Protein AF-A0A920N7F8-F1 (afdb_monomer_lite)

Sequence (394 aa):
MEHCVFGRRQCAVLPCVVVAVALLVSSDPCRAEDKVGVDWRKPFRPDQHTVVLYHFDEGRGDEAHDACGDRALTLRAHKKALWGSRPGFGATARFARRADDADLRVGPADNDKLHLRTCTREWTIEAWIRYTGPGGQEQGGRTYAVICSTDDEGFGLPVGRRGGFSFTLNLGRGGVGNLKDGLLPAARFIAASSSTKNFGTSNFLFPELWPNKIKGQHITDHRWHHVAWQFRYRDQLNTFFLDGKRVARVTLHDPAAPGIIVNNVKDVVTPFIVGGWIHSQDPPFFIKSGNFQGEIDELRISSIMRYPVAQRMAIVRQKLPDASLKIPYSIPLATDAAHGDVAWKLLAGRLPKGLDLDDESGVIRGKPLETVENRTLTVRATDSPDRPTHTRSR

Foldseek 3Di:
DDDDDDDDDPDDPFDKDKDKLFPDDDDDDPPLDPPPPAQVVAFDDDDPFFLFKWQQQPQDAFWTATNVPPRLFIWGFPADWDWDADPRRHIWTAFAQFQQSRHKTWHDFQDCSLLCVVQFFKKKKKWKFFFDFFALQAPQQKDFKWQKWLAQPPPDDDQLQAWGKTWTWIQDDHHNDTLQSFTFIKMWTDHSDPPDQAAIPVDIDDALDHSVPPPPQGGSDRDIKMKMWMAGQVQRWIWIDINLHTRHIDGPDDPPDRHGHRSDRGNHRRTMIGFAHRQPDVSRDRSRPNGTHGTIGMITMGSHDPRDARPAKDWSPSHDDDADAQDKDKDAIDIGRADAFKFKDWPDWDDAPQWDADRRRRITTGGHHDDDDRTMTIMMITRDNVDPSPPPDD

Structure (mmCIF, N/CA/C/O backbone):
data_AF-A0A920N7F8-F1
#
_entry.id   AF-A0A920N7F8-F1
#
loop_
_atom_site.group_PDB
_atom_site.id
_atom_site.type_symbol
_atom_site.label_atom_id
_atom_site.label_alt_id
_atom_site.label_comp_id
_atom_site.label_asym_id
_atom_site.label_entity_id
_atom_site.label_seq_id
_atom_site.pdbx_PDB_ins_code
_atom_site.Cartn_x
_atom_site.Cartn_y
_atom_site.Cartn_z
_atom_site.occupancy
_atom_site.B_iso_or_equiv
_atom_site.auth_seq_id
_atom_site.auth_comp_id
_atom_site.auth_asym_id
_atom_site.auth_atom_id
_atom_site.pdbx_PDB_model_num
ATOM 1 N N . MET A 1 1 ? -40.741 50.086 2.884 1.00 29.91 1 MET A N 1
ATOM 2 C CA . MET A 1 1 ? -40.551 49.029 1.870 1.00 29.91 1 MET A CA 1
ATOM 3 C C . MET A 1 1 ? -39.049 48.902 1.681 1.00 29.91 1 MET A C 1
ATOM 5 O O . MET A 1 1 ? -38.451 49.911 1.365 1.00 29.91 1 MET A O 1
ATOM 9 N N . GLU A 1 2 ? -38.337 47.823 1.977 1.00 27.16 2 GLU A N 1
ATOM 10 C CA . GLU A 1 2 ? -38.672 46.435 2.281 1.00 27.16 2 GLU A CA 1
ATOM 11 C C . GLU A 1 2 ? -37.446 45.766 2.945 1.00 27.16 2 GLU A C 1
ATOM 13 O O . GLU A 1 2 ? -36.304 46.094 2.645 1.00 27.16 2 GLU A O 1
ATOM 18 N N . HIS A 1 3 ? -37.751 44.840 3.854 1.00 26.44 3 HIS A N 1
ATOM 19 C CA . HIS A 1 3 ? -37.090 43.571 4.181 1.00 26.44 3 HIS A CA 1
ATOM 20 C C . HIS A 1 3 ? -35.582 43.454 4.496 1.00 26.44 3 HIS A C 1
ATOM 22 O O . HIS A 1 3 ? -34.701 43.344 3.652 1.00 26.44 3 HIS A O 1
ATOM 28 N N . CYS A 1 4 ? -35.371 43.245 5.798 1.00 25.91 4 CYS A N 1
ATOM 29 C CA . CYS A 1 4 ? -34.325 42.451 6.430 1.00 25.91 4 CYS A CA 1
ATOM 30 C C . CYS A 1 4 ? -34.380 40.976 5.969 1.00 25.91 4 CYS A C 1
ATOM 32 O O . CYS A 1 4 ? -35.444 40.362 6.055 1.00 25.91 4 CYS A O 1
ATOM 34 N N . VAL A 1 5 ? -33.244 40.386 5.573 1.00 25.94 5 VAL A N 1
ATOM 35 C CA . VAL A 1 5 ? -33.030 38.925 5.588 1.00 25.94 5 VAL A CA 1
ATOM 36 C C . VAL A 1 5 ? -31.604 38.629 6.057 1.00 25.94 5 VAL A C 1
ATOM 38 O O . VAL A 1 5 ? -30.634 38.775 5.318 1.00 25.94 5 VAL A O 1
ATOM 41 N N . PHE A 1 6 ? -31.489 38.180 7.307 1.00 26.98 6 PHE A N 1
ATOM 42 C CA . PHE A 1 6 ? -30.305 37.501 7.826 1.00 26.98 6 PHE A CA 1
ATOM 43 C C . PHE A 1 6 ? -30.175 36.130 7.146 1.00 26.98 6 PHE A C 1
ATOM 45 O O . PHE A 1 6 ? -31.014 35.245 7.328 1.00 26.98 6 PHE A O 1
ATOM 52 N N . GLY A 1 7 ? -29.107 35.946 6.370 1.00 25.38 7 GLY A N 1
ATOM 53 C CA . GLY A 1 7 ? -28.722 34.650 5.823 1.00 25.38 7 GLY A CA 1
ATOM 54 C C . GLY A 1 7 ? -28.283 33.700 6.937 1.00 25.38 7 GLY A C 1
ATOM 55 O O . GLY A 1 7 ? -27.297 33.942 7.632 1.00 25.38 7 GLY A O 1
ATOM 56 N N . ARG A 1 8 ? -29.042 32.615 7.108 1.00 25.42 8 ARG A N 1
ATOM 57 C CA . ARG A 1 8 ? -28.742 31.481 7.990 1.00 25.42 8 ARG A CA 1
ATOM 58 C C . ARG A 1 8 ? -27.331 30.945 7.723 1.00 25.42 8 ARG A C 1
ATOM 60 O O . ARG A 1 8 ? -27.036 30.524 6.608 1.00 25.42 8 ARG A O 1
ATOM 67 N N . ARG A 1 9 ? -26.508 30.842 8.773 1.00 26.02 9 ARG A N 1
ATOM 68 C CA . ARG A 1 9 ? -25.402 29.875 8.806 1.00 26.02 9 ARG A CA 1
ATOM 69 C C . ARG A 1 9 ? -26.009 28.485 8.611 1.00 26.02 9 ARG A C 1
ATOM 71 O O . ARG A 1 9 ? -26.797 28.038 9.442 1.00 26.02 9 ARG A O 1
ATOM 78 N N . GLN A 1 10 ? -25.675 27.817 7.513 1.00 25.73 10 GLN A N 1
ATOM 79 C CA . GLN A 1 10 ? -25.864 26.376 7.407 1.00 25.73 10 GLN A CA 1
ATOM 80 C C . GLN A 1 10 ? -24.914 25.735 8.423 1.00 25.73 10 GLN A C 1
ATOM 82 O O . GLN A 1 10 ? -23.707 25.688 8.205 1.00 25.73 10 GLN A O 1
ATOM 87 N N . CYS A 1 11 ? -25.446 25.301 9.567 1.00 25.81 11 CYS A N 1
ATOM 88 C CA . CYS A 1 11 ? -24.734 24.363 10.424 1.00 25.81 11 CYS A CA 1
ATOM 89 C C . CYS A 1 11 ? -24.475 23.107 9.594 1.00 25.81 11 CYS A C 1
ATOM 91 O O . CYS A 1 11 ? -25.424 22.456 9.150 1.00 25.81 11 CYS A O 1
ATOM 93 N N . ALA A 1 12 ? -23.202 22.788 9.373 1.00 29.00 12 ALA A N 1
ATOM 94 C CA . ALA A 1 12 ? -22.806 21.491 8.861 1.00 29.00 12 ALA A CA 1
ATOM 95 C C . ALA A 1 12 ? -23.441 20.416 9.754 1.00 29.00 12 ALA A C 1
ATOM 97 O O . ALA A 1 12 ? -23.292 20.429 10.977 1.00 29.00 12 ALA A O 1
ATOM 98 N N . VAL A 1 13 ? -24.219 19.522 9.149 1.00 32.53 13 VAL A N 1
ATOM 99 C CA . VAL A 1 13 ? -24.806 18.384 9.852 1.00 32.53 13 VAL A CA 1
ATOM 100 C C . VAL A 1 13 ? -23.655 17.435 10.176 1.00 32.53 13 VAL A C 1
ATOM 102 O O . VAL A 1 13 ? -23.170 16.724 9.300 1.00 32.53 13 VAL A O 1
ATOM 105 N N . LEU A 1 14 ? -23.187 17.468 11.425 1.00 37.88 14 LEU A N 1
ATOM 106 C CA . LEU A 1 14 ? -22.201 16.520 11.943 1.00 37.88 14 LEU A CA 1
ATOM 107 C C . LEU A 1 14 ? -22.740 15.090 11.756 1.00 37.88 14 LEU A C 1
ATOM 109 O O . LEU A 1 14 ? -23.889 14.826 12.133 1.00 37.88 14 LEU A O 1
ATOM 113 N N . PRO A 1 15 ? -21.960 14.153 11.187 1.00 41.50 15 PRO A N 1
ATOM 114 C CA . PRO A 1 15 ? -22.396 12.772 11.063 1.00 41.50 15 PRO A CA 1
ATOM 115 C C . PRO A 1 15 ? -22.551 12.161 12.464 1.00 41.50 15 PRO A C 1
ATOM 117 O O . PRO A 1 15 ? -21.586 11.947 13.191 1.00 41.50 15 PRO A O 1
ATOM 120 N N . CYS A 1 16 ? -23.797 11.897 12.850 1.00 32.34 16 CYS A N 1
ATOM 121 C CA . CYS A 1 16 ? -24.169 11.258 14.107 1.00 32.34 16 CYS A CA 1
ATOM 122 C C . CYS A 1 16 ? -24.567 9.811 13.819 1.00 32.34 16 CYS A C 1
ATOM 124 O O . CYS A 1 16 ? -25.438 9.559 12.983 1.00 32.34 16 CYS A O 1
ATOM 126 N N . VAL A 1 17 ? -23.937 8.855 14.501 1.00 41.22 17 VAL A N 1
ATOM 127 C CA . VAL A 1 17 ? -24.227 7.429 14.329 1.00 41.22 17 VAL A CA 1
ATOM 128 C C . VAL A 1 17 ? -24.648 6.850 15.670 1.00 41.22 17 VAL A C 1
ATOM 130 O O . VAL A 1 17 ? -23.929 6.953 16.664 1.00 41.22 17 VAL A O 1
ATOM 133 N N . VAL A 1 18 ? -25.835 6.248 15.689 1.00 39.78 18 VAL A N 1
ATOM 134 C CA . VAL A 1 18 ? -26.429 5.590 16.855 1.00 39.78 18 VAL A CA 1
ATOM 135 C C . VAL A 1 18 ? -26.464 4.094 16.569 1.00 39.78 18 VAL A C 1
ATOM 137 O O . VAL A 1 18 ? -27.074 3.681 15.585 1.00 39.78 18 VAL A O 1
ATOM 140 N N . VAL A 1 19 ? -25.806 3.282 17.400 1.00 42.69 19 VAL A N 1
ATOM 141 C CA . VAL A 1 19 ? -25.838 1.815 17.274 1.00 42.69 19 VAL A CA 1
ATOM 142 C C . VAL A 1 19 ? -26.217 1.188 18.612 1.00 42.69 19 VAL A C 1
ATOM 144 O O . VAL A 1 19 ? -25.704 1.577 19.663 1.00 42.69 19 VAL A O 1
ATOM 147 N N . ALA A 1 20 ? -27.109 0.199 18.554 1.00 38.22 20 ALA A N 1
ATOM 148 C CA . ALA A 1 20 ? -27.385 -0.716 19.652 1.00 38.22 20 ALA A CA 1
ATOM 149 C C . ALA A 1 20 ? -26.326 -1.831 19.653 1.00 38.22 20 ALA A C 1
ATOM 151 O O . ALA A 1 20 ? -26.234 -2.619 18.717 1.00 38.22 20 ALA A O 1
ATOM 152 N N . VAL A 1 21 ? -25.508 -1.881 20.697 1.00 44.78 21 VAL A N 1
ATOM 153 C CA . VAL A 1 21 ? -24.597 -2.986 21.000 1.00 44.78 21 VAL A CA 1
ATOM 154 C C . VAL A 1 21 ? -25.442 -4.068 21.659 1.00 44.78 21 VAL A C 1
ATOM 156 O O . VAL A 1 21 ? -25.705 -3.993 22.858 1.00 44.78 21 VAL A O 1
ATOM 159 N N . ALA A 1 22 ? -25.922 -5.025 20.867 1.00 32.03 22 ALA A N 1
ATOM 160 C CA . ALA A 1 22 ? -26.652 -6.195 21.340 1.00 32.03 22 ALA A CA 1
ATOM 161 C C . ALA A 1 22 ? -25.800 -7.452 21.135 1.00 32.03 22 ALA A C 1
ATOM 163 O O . ALA A 1 22 ? -25.248 -7.692 20.063 1.00 32.03 22 ALA A O 1
ATOM 164 N N . LEU A 1 23 ? -25.719 -8.288 22.164 1.00 36.94 23 LEU A N 1
ATOM 165 C CA . LEU A 1 23 ? -25.314 -9.678 22.006 1.00 36.94 23 LEU A CA 1
ATOM 166 C C . LEU A 1 23 ? -26.520 -10.443 21.448 1.00 36.94 23 LEU A C 1
ATOM 168 O O . LEU A 1 23 ? -27.410 -10.750 22.230 1.00 36.94 23 LEU A O 1
ATOM 172 N N . LEU A 1 24 ? -26.569 -10.681 20.125 1.00 26.44 24 LEU A N 1
ATOM 173 C CA . LEU A 1 24 ? -27.167 -11.848 19.433 1.00 26.44 24 LEU A CA 1
ATOM 174 C C . LEU A 1 24 ? -27.138 -11.680 17.893 1.00 26.44 24 LEU A C 1
ATOM 176 O O . LEU A 1 24 ? -27.113 -10.570 17.372 1.00 26.44 24 LEU A O 1
ATOM 180 N N . VAL A 1 25 ? -27.077 -12.818 17.192 1.00 37.16 25 VAL A N 1
ATOM 181 C CA . VAL A 1 25 ? -26.723 -13.008 15.768 1.00 37.16 25 VAL A CA 1
ATOM 182 C C . VAL A 1 25 ? -27.885 -12.665 14.821 1.00 37.16 25 VAL A C 1
ATOM 184 O O . VAL A 1 25 ? -29.000 -13.124 15.047 1.00 37.16 25 VAL A O 1
ATOM 187 N N . SER A 1 26 ? -27.621 -11.931 13.730 1.00 27.94 26 SER A N 1
ATOM 188 C CA . SER A 1 26 ? -28.534 -11.780 12.580 1.00 27.94 26 SER A CA 1
ATOM 189 C C . SER A 1 26 ? -27.778 -11.410 11.292 1.00 27.94 26 SER A C 1
ATOM 191 O O . SER A 1 26 ? -26.756 -10.731 11.331 1.00 27.94 26 SER A O 1
ATOM 193 N N . SER A 1 27 ? -28.303 -11.882 10.160 1.00 28.22 27 SER A N 1
ATOM 194 C CA . SER A 1 27 ? -27.696 -12.031 8.830 1.00 28.22 27 SER A CA 1
ATOM 195 C C . SER A 1 27 ? -27.743 -10.792 7.903 1.00 28.22 27 SER A C 1
ATOM 197 O O . SER A 1 27 ? -28.828 -10.310 7.592 1.00 28.22 27 SER A O 1
ATOM 199 N N . ASP A 1 28 ? -26.550 -10.418 7.401 1.00 31.25 28 ASP A N 1
ATOM 200 C CA . ASP A 1 28 ? -26.161 -9.685 6.164 1.00 31.25 28 ASP A CA 1
ATOM 201 C C . ASP A 1 28 ? -26.469 -8.174 5.948 1.00 31.25 28 ASP A C 1
ATOM 203 O O . ASP A 1 28 ? -27.573 -7.702 6.196 1.00 31.25 28 ASP A O 1
ATOM 207 N N . PRO A 1 29 ? -25.553 -7.401 5.304 1.00 37.53 29 PRO A N 1
ATOM 208 C CA . PRO A 1 29 ? -24.103 -7.384 5.476 1.00 37.53 29 PRO A CA 1
ATOM 209 C C . PRO A 1 29 ? -23.612 -5.944 5.749 1.00 37.53 29 PRO A C 1
ATOM 211 O O . PRO A 1 29 ? -23.423 -5.136 4.838 1.00 37.53 29 PRO A O 1
ATOM 214 N N . CYS A 1 30 ? -23.307 -5.614 7.005 1.00 35.28 30 CYS A N 1
ATOM 215 C CA . CYS A 1 30 ? -22.297 -4.591 7.268 1.00 35.28 30 CYS A CA 1
ATOM 216 C C . CYS A 1 30 ? -20.954 -5.317 7.160 1.00 35.28 30 CYS A C 1
ATOM 218 O O . CYS A 1 30 ? -20.665 -6.187 7.973 1.00 35.28 30 CYS A O 1
ATOM 220 N N . ARG A 1 31 ? -20.158 -5.038 6.123 1.00 39.66 31 ARG A N 1
ATOM 221 C CA . ARG A 1 31 ? -18.888 -5.736 5.827 1.00 39.66 31 ARG A CA 1
ATOM 222 C C . ARG A 1 31 ? -17.770 -5.477 6.862 1.00 39.66 31 ARG A C 1
ATOM 224 O O . ARG A 1 31 ? -16.606 -5.499 6.504 1.00 39.66 31 ARG A O 1
ATOM 231 N N . ALA A 1 32 ? -18.098 -5.235 8.127 1.00 41.72 32 ALA A N 1
ATOM 232 C CA . ALA A 1 32 ? -17.157 -5.082 9.234 1.00 41.72 32 ALA A CA 1
ATOM 233 C C . ALA A 1 32 ? -17.169 -6.316 10.153 1.00 41.72 32 ALA A C 1
ATOM 235 O O . ALA A 1 32 ? -17.112 -6.189 11.371 1.00 41.72 32 ALA A O 1
ATOM 236 N N . GLU A 1 33 ? -17.264 -7.512 9.576 1.00 36.94 33 GLU A N 1
ATOM 237 C CA . GLU A 1 33 ? -16.894 -8.725 10.297 1.00 36.94 33 GLU A CA 1
ATOM 238 C C . GLU A 1 33 ? -15.508 -9.163 9.839 1.00 36.94 33 GLU A C 1
ATOM 240 O O . GLU A 1 33 ? -15.259 -9.309 8.638 1.00 36.94 33 GLU A O 1
ATOM 245 N N . ASP A 1 34 ? -14.642 -9.436 10.817 1.00 41.16 34 ASP A N 1
ATOM 246 C CA . ASP A 1 34 ? -13.472 -10.303 10.696 1.00 41.16 34 ASP A CA 1
ATOM 247 C C . ASP A 1 34 ? -13.941 -11.722 10.318 1.00 41.16 34 ASP A C 1
ATOM 249 O O . ASP A 1 34 ? -13.797 -12.672 11.093 1.00 41.16 34 ASP A O 1
ATOM 253 N N . LYS A 1 35 ? -14.563 -11.903 9.144 1.00 35.56 35 LYS A N 1
ATOM 254 C CA . LYS A 1 35 ? -14.853 -13.242 8.639 1.00 35.56 35 LYS A CA 1
ATOM 255 C C . LYS A 1 35 ? -13.509 -13.910 8.399 1.00 35.56 35 LYS A C 1
ATOM 257 O O . LYS A 1 35 ? -12.783 -13.615 7.450 1.00 35.56 35 LYS A O 1
ATOM 262 N N . VAL A 1 36 ? -13.173 -14.796 9.330 1.00 37.94 36 VAL A N 1
ATOM 263 C CA . VAL A 1 36 ? -12.094 -15.770 9.254 1.00 37.94 36 VAL A CA 1
ATOM 264 C C . VAL A 1 36 ? -12.262 -16.527 7.935 1.00 37.94 36 VAL A C 1
ATOM 266 O O . VAL A 1 36 ? -13.115 -17.394 7.793 1.00 37.94 36 VAL A O 1
ATOM 269 N N . GLY A 1 37 ? -11.483 -16.096 6.946 1.00 43.19 37 GLY A N 1
ATOM 270 C CA . GLY A 1 37 ? -11.588 -16.495 5.542 1.00 43.19 37 GLY A CA 1
ATOM 271 C C . GLY A 1 37 ? -10.879 -15.480 4.644 1.00 43.19 37 GLY A C 1
ATOM 272 O O . GLY A 1 37 ? -11.416 -15.053 3.631 1.00 43.19 37 GLY A O 1
ATOM 273 N N . VAL A 1 38 ? -9.711 -15.004 5.080 1.00 50.91 38 VAL A N 1
ATOM 274 C CA . VAL A 1 38 ? -9.009 -13.858 4.490 1.00 50.91 38 VAL A CA 1
ATOM 275 C C . VAL A 1 38 ? -8.271 -14.276 3.218 1.00 50.91 38 VAL A C 1
ATOM 277 O O . VAL A 1 38 ? -7.271 -14.990 3.290 1.00 50.91 38 VAL A O 1
ATOM 280 N N . ASP A 1 39 ? -8.790 -13.825 2.074 1.00 59.16 39 ASP A N 1
ATOM 281 C CA . ASP A 1 39 ? -8.297 -14.074 0.707 1.00 59.16 39 ASP A CA 1
ATOM 282 C C . ASP A 1 39 ? -6.779 -13.856 0.568 1.00 59.16 39 ASP A C 1
ATOM 284 O O . ASP A 1 39 ? -6.086 -14.641 -0.068 1.00 59.16 39 ASP A O 1
ATOM 288 N N . TRP A 1 40 ? -6.227 -12.877 1.293 1.00 65.00 40 TRP A N 1
ATOM 289 C CA . TRP A 1 40 ? -4.800 -12.552 1.251 1.00 65.00 40 TRP A CA 1
ATOM 290 C C . TRP A 1 40 ? -3.861 -13.617 1.816 1.00 65.00 40 TRP A C 1
ATOM 292 O O . TRP A 1 40 ? -2.667 -13.564 1.551 1.00 65.00 40 TRP A O 1
ATOM 302 N N . ARG A 1 41 ? -4.362 -14.592 2.590 1.00 71.44 41 ARG A N 1
ATOM 303 C CA . ARG A 1 41 ? -3.540 -15.685 3.148 1.00 71.44 41 ARG A CA 1
ATOM 304 C C . ARG A 1 41 ? -3.198 -16.775 2.133 1.00 71.44 41 ARG A C 1
ATOM 306 O O . ARG A 1 41 ? -2.473 -17.708 2.475 1.00 71.44 41 ARG A O 1
ATOM 313 N N . LYS A 1 42 ? -3.749 -16.687 0.926 1.00 75.94 42 LYS A N 1
ATOM 314 C CA . LYS A 1 42 ? -3.488 -17.587 -0.196 1.00 75.94 42 LYS A CA 1
ATOM 315 C C . LYS A 1 42 ? -2.789 -16.808 -1.313 1.00 75.94 42 LYS A C 1
ATOM 317 O O . LYS A 1 42 ? -2.907 -15.583 -1.321 1.00 75.94 42 LYS A O 1
ATOM 322 N N . PRO A 1 43 ? -2.122 -17.510 -2.246 1.00 83.88 43 PRO A N 1
ATOM 323 C CA . PRO A 1 43 ? -1.684 -16.904 -3.490 1.00 83.88 43 PRO A CA 1
ATOM 324 C C . PRO A 1 43 ? -2.829 -16.132 -4.143 1.00 83.88 43 PRO A C 1
ATOM 326 O O . PRO A 1 43 ? -3.948 -16.659 -4.248 1.00 83.88 43 PRO A O 1
ATOM 329 N N . PHE A 1 44 ? -2.576 -14.888 -4.536 1.00 89.19 44 PHE A N 1
ATOM 330 C CA . PHE A 1 44 ? -3.573 -14.065 -5.199 1.00 89.19 44 PHE A CA 1
ATOM 331 C C . PHE A 1 44 ? -4.053 -14.742 -6.487 1.00 89.19 44 PHE A C 1
ATOM 333 O O . PHE A 1 44 ? -3.390 -15.576 -7.094 1.00 89.19 44 PHE A O 1
ATOM 340 N N . ARG A 1 45 ? -5.255 -14.395 -6.932 1.00 89.50 45 ARG A N 1
ATOM 341 C CA . ARG A 1 45 ? -5.725 -14.763 -8.267 1.00 89.50 45 ARG A CA 1
ATOM 342 C C . ARG A 1 45 ? -6.220 -13.509 -8.970 1.00 89.50 45 ARG A C 1
ATOM 344 O O . ARG A 1 45 ? -6.800 -12.644 -8.300 1.00 89.50 45 ARG A O 1
ATOM 351 N N . PRO A 1 46 ? -5.998 -13.375 -10.287 1.00 93.25 46 PRO A N 1
ATOM 352 C CA . PRO A 1 46 ? -6.668 -12.347 -11.059 1.00 93.25 46 PRO A CA 1
ATOM 353 C C . PRO A 1 46 ? -8.187 -12.503 -10.933 1.00 93.25 46 PRO A C 1
ATOM 355 O O . PRO A 1 46 ? -8.722 -13.608 -11.025 1.00 93.25 46 PRO A O 1
ATOM 358 N N . ASP A 1 47 ? -8.877 -11.389 -10.723 1.00 92.00 47 ASP A N 1
ATOM 359 C CA . ASP A 1 47 ? -10.326 -11.274 -10.826 1.00 92.00 47 ASP A CA 1
ATOM 360 C C . ASP A 1 47 ? -10.661 -10.041 -11.678 1.00 92.00 47 ASP A C 1
ATOM 362 O O . ASP A 1 47 ? -9.770 -9.311 -12.112 1.00 92.00 47 ASP A O 1
ATOM 366 N N . GLN A 1 48 ? -11.948 -9.787 -11.915 1.00 93.62 48 GLN A N 1
ATOM 367 C CA . GLN A 1 48 ? -12.409 -8.663 -12.742 1.00 93.62 48 GLN A CA 1
ATOM 368 C C . GLN A 1 48 ? -11.988 -7.268 -12.231 1.00 93.62 48 GLN A C 1
ATOM 370 O O . GLN A 1 48 ? -12.112 -6.285 -12.959 1.00 93.62 48 GLN A O 1
ATOM 375 N N . HIS A 1 49 ? -11.536 -7.157 -10.978 1.00 95.25 49 HIS A N 1
ATOM 376 C CA . HIS A 1 49 ? -11.069 -5.915 -10.365 1.00 95.25 49 HIS A CA 1
ATOM 377 C C . HIS A 1 49 ? -9.542 -5.843 -10.259 1.00 95.25 49 HIS A C 1
ATOM 379 O O . HIS A 1 49 ? -9.008 -4.797 -9.874 1.00 95.25 49 HIS A O 1
ATOM 385 N N . THR A 1 50 ? -8.827 -6.924 -10.574 1.00 96.88 50 THR A N 1
ATOM 386 C CA . THR A 1 50 ? -7.367 -6.923 -10.644 1.00 96.88 50 THR A CA 1
ATOM 387 C C . THR A 1 50 ? -6.919 -6.088 -11.840 1.00 96.88 50 THR A C 1
ATOM 389 O O . THR A 1 50 ? -7.273 -6.359 -12.982 1.00 96.88 50 THR A O 1
ATOM 392 N N . VAL A 1 51 ? -6.147 -5.040 -11.557 1.00 97.69 51 VAL A N 1
ATOM 393 C CA . VAL A 1 51 ? -5.579 -4.136 -12.565 1.00 97.69 51 VAL A CA 1
ATOM 394 C C . VAL A 1 51 ? -4.265 -4.698 -13.099 1.00 97.69 51 VAL A C 1
ATOM 396 O O . VAL A 1 51 ? -4.024 -4.659 -14.304 1.00 97.69 51 VAL A O 1
ATOM 399 N N . VAL A 1 52 ? -3.436 -5.212 -12.191 1.00 97.94 52 VAL A N 1
ATOM 400 C CA . VAL A 1 52 ? -2.198 -5.936 -12.482 1.00 97.94 52 VAL A CA 1
ATOM 401 C C . VAL A 1 52 ? -1.881 -6.870 -11.316 1.00 97.94 52 VAL A C 1
ATOM 403 O O . VAL A 1 52 ? -2.202 -6.552 -10.162 1.00 97.94 52 VAL A O 1
ATOM 406 N N . LEU A 1 53 ? -1.266 -8.013 -11.612 1.00 97.25 53 LEU A N 1
ATOM 407 C CA . LEU A 1 53 ? -0.775 -8.962 -10.620 1.00 97.25 53 LEU A CA 1
ATOM 408 C C . LEU A 1 53 ? 0.558 -9.556 -11.075 1.00 97.25 53 LEU A C 1
ATOM 410 O O . LEU A 1 53 ? 0.624 -10.173 -12.129 1.00 97.25 53 LEU A O 1
ATOM 414 N N . TYR A 1 54 ? 1.597 -9.433 -10.257 1.00 96.50 54 TYR A N 1
ATOM 415 C CA . TYR A 1 54 ? 2.879 -10.101 -10.484 1.00 96.50 54 TYR A CA 1
ATOM 416 C C . TYR A 1 54 ? 3.078 -11.161 -9.418 1.00 96.50 54 TYR A C 1
ATOM 418 O O . TYR A 1 54 ? 3.230 -10.790 -8.263 1.00 96.50 54 TYR A O 1
ATOM 426 N N . HIS A 1 55 ? 3.111 -12.445 -9.777 1.00 91.81 55 HIS A N 1
ATOM 427 C CA . HIS A 1 55 ? 3.387 -13.519 -8.813 1.00 91.81 55 HIS A CA 1
ATOM 428 C C . HIS A 1 55 ? 4.866 -13.634 -8.441 1.00 91.81 55 HIS A C 1
ATOM 430 O O . HIS A 1 55 ? 5.179 -14.115 -7.363 1.00 91.81 55 HIS A O 1
ATOM 436 N N . PHE A 1 56 ? 5.773 -13.183 -9.314 1.00 91.44 56 PHE A N 1
ATOM 437 C CA . PHE A 1 56 ? 7.219 -13.416 -9.190 1.00 91.44 56 PHE A CA 1
ATOM 438 C C . PHE A 1 56 ? 7.617 -14.906 -9.112 1.00 91.44 56 PHE A C 1
ATOM 440 O O . PHE A 1 56 ? 8.762 -15.226 -8.794 1.00 91.44 56 PHE A O 1
ATOM 447 N N . ASP A 1 57 ? 6.715 -15.811 -9.493 1.00 76.56 57 ASP A N 1
ATOM 448 C CA . ASP A 1 57 ? 6.903 -17.262 -9.532 1.00 76.56 57 ASP A CA 1
ATOM 449 C C . ASP A 1 57 ? 7.733 -17.734 -10.740 1.00 76.56 57 ASP A C 1
ATOM 451 O O . ASP A 1 57 ? 8.140 -18.894 -10.811 1.00 76.56 57 ASP A O 1
ATOM 455 N N . GLU A 1 58 ? 8.048 -16.818 -11.659 1.00 71.69 58 GLU A N 1
ATOM 456 C CA . GLU A 1 58 ? 8.797 -17.091 -12.885 1.00 71.69 58 GLU A CA 1
ATOM 457 C C . GLU A 1 58 ? 10.238 -17.546 -12.623 1.00 71.69 58 GLU A C 1
ATOM 459 O O . GLU A 1 58 ? 10.786 -18.277 -13.444 1.00 71.69 58 GLU A O 1
ATOM 464 N N . GLY A 1 59 ? 10.830 -17.181 -11.475 1.00 65.62 59 GLY A N 1
ATOM 465 C CA . GLY A 1 59 ? 12.000 -17.824 -10.847 1.00 65.62 59 GLY A CA 1
ATOM 466 C C . GLY A 1 59 ? 13.305 -17.920 -11.650 1.00 65.62 59 GLY A C 1
ATOM 467 O O . GLY A 1 59 ? 14.293 -18.459 -11.149 1.00 65.62 59 GLY A O 1
ATOM 468 N N . ARG A 1 60 ? 13.334 -17.424 -12.888 1.00 83.31 60 ARG A N 1
ATOM 469 C CA . ARG A 1 60 ? 14.475 -17.443 -13.810 1.00 83.31 60 ARG A CA 1
ATOM 470 C C . ARG A 1 60 ? 14.369 -16.303 -14.819 1.00 83.31 60 ARG A C 1
ATOM 472 O O . ARG A 1 60 ? 13.282 -15.843 -15.141 1.00 83.31 60 ARG A O 1
ATOM 479 N N . GLY A 1 61 ? 15.519 -15.900 -15.357 1.00 91.94 61 GLY A N 1
ATOM 480 C CA . GLY A 1 61 ? 15.606 -14.784 -16.298 1.00 91.94 61 GLY A CA 1
ATOM 481 C C . GLY A 1 61 ? 15.342 -13.434 -15.635 1.00 91.94 61 GLY A C 1
ATOM 482 O O . GLY A 1 61 ? 15.285 -13.333 -14.406 1.00 91.94 61 GLY A O 1
ATOM 483 N N . ASP A 1 62 ? 15.203 -12.409 -16.471 1.00 95.06 62 ASP A N 1
ATOM 484 C CA . ASP A 1 62 ? 15.125 -11.012 -16.041 1.00 95.06 62 ASP A CA 1
ATOM 485 C C . ASP A 1 62 ? 13.717 -10.414 -16.130 1.00 95.06 62 ASP A C 1
ATOM 487 O O . ASP A 1 62 ? 13.525 -9.257 -15.769 1.00 95.06 62 ASP A O 1
ATOM 491 N N . GLU A 1 63 ? 12.719 -11.184 -16.554 1.00 94.62 63 GLU A N 1
ATOM 492 C CA . GLU A 1 63 ? 11.344 -10.708 -16.723 1.00 94.62 63 GLU A CA 1
ATOM 493 C C . GLU A 1 63 ? 10.432 -11.184 -15.581 1.00 94.62 63 GLU A C 1
ATOM 495 O O . GLU A 1 63 ? 10.740 -12.149 -14.882 1.00 94.62 63 GLU A O 1
ATOM 500 N N . ALA A 1 64 ? 9.358 -10.430 -15.348 1.00 94.69 64 ALA A N 1
ATOM 501 C CA . ALA A 1 64 ? 8.200 -10.822 -14.554 1.00 94.69 64 ALA A CA 1
ATOM 502 C C . ALA A 1 64 ? 6.943 -10.312 -15.271 1.00 94.69 64 ALA A C 1
ATOM 504 O O . ALA A 1 64 ? 6.789 -9.103 -15.479 1.00 94.69 64 ALA A O 1
ATOM 505 N N . HIS A 1 65 ? 6.057 -11.208 -15.685 1.00 95.12 65 HIS A N 1
ATOM 506 C CA . HIS A 1 65 ? 4.871 -10.865 -16.458 1.00 95.12 65 HIS A CA 1
ATOM 507 C C . HIS A 1 65 ? 3.650 -10.602 -15.570 1.00 95.12 65 HIS A C 1
ATOM 509 O O . HIS A 1 65 ? 3.528 -11.117 -14.459 1.00 95.12 65 HIS A O 1
ATOM 515 N N . ASP A 1 66 ? 2.718 -9.799 -16.085 1.00 95.81 66 ASP A N 1
ATOM 516 C CA . ASP A 1 66 ? 1.402 -9.639 -15.471 1.00 95.81 66 ASP A CA 1
ATOM 517 C C . ASP A 1 66 ? 0.576 -10.921 -15.644 1.00 95.81 66 ASP A C 1
ATOM 519 O O . ASP A 1 66 ? 0.278 -11.352 -16.762 1.00 95.81 66 ASP A O 1
ATOM 523 N N . ALA A 1 67 ? 0.156 -11.498 -14.524 1.00 95.06 67 ALA A N 1
ATOM 524 C CA . ALA A 1 67 ? -0.677 -12.689 -14.450 1.00 95.06 67 ALA A CA 1
ATOM 525 C C . ALA A 1 67 ? -2.098 -12.463 -14.994 1.00 95.06 67 ALA A C 1
ATOM 527 O O . ALA A 1 67 ? -2.805 -13.431 -15.270 1.00 95.06 67 ALA A O 1
ATOM 528 N N . CYS A 1 68 ? -2.523 -11.209 -15.193 1.00 94.94 68 CYS A N 1
ATOM 529 C CA . CYS A 1 68 ? -3.765 -10.902 -15.911 1.00 94.94 68 CYS A CA 1
ATOM 530 C C . CYS A 1 68 ? -3.613 -11.030 -17.439 1.00 94.94 68 CYS A C 1
ATOM 532 O O . CYS A 1 68 ? -4.603 -10.929 -18.162 1.00 94.94 68 CYS A O 1
ATOM 534 N N . GLY A 1 69 ? -2.394 -11.272 -17.936 1.00 94.69 69 GLY A N 1
ATOM 535 C CA . GLY A 1 69 ? -2.092 -11.524 -19.345 1.00 94.69 69 GLY A CA 1
ATOM 536 C C . GLY A 1 69 ? -1.658 -10.294 -20.146 1.00 94.69 69 GLY A C 1
ATOM 537 O O . GLY A 1 69 ? -1.378 -10.428 -21.339 1.00 94.69 69 GLY A O 1
ATOM 538 N N . ASP A 1 70 ? -1.563 -9.109 -19.534 1.00 96.44 70 ASP A N 1
ATOM 539 C CA . ASP A 1 70 ? -1.155 -7.891 -20.235 1.00 96.44 70 ASP A CA 1
ATOM 540 C C . ASP A 1 70 ? 0.374 -7.786 -20.343 1.00 96.44 70 ASP A C 1
ATOM 542 O O . ASP A 1 70 ? 1.077 -7.297 -19.456 1.00 96.44 70 ASP A O 1
ATOM 546 N N . ARG A 1 71 ? 0.915 -8.231 -21.480 1.00 94.69 71 ARG A N 1
ATOM 547 C CA . ARG A 1 71 ? 2.363 -8.223 -21.733 1.00 94.69 71 ARG A CA 1
ATOM 548 C C . ARG A 1 71 ? 2.971 -6.819 -21.769 1.00 94.69 71 ARG A C 1
ATOM 550 O O . ARG A 1 71 ? 4.176 -6.709 -21.529 1.00 94.69 71 ARG A O 1
ATOM 557 N N . ALA A 1 72 ? 2.180 -5.766 -22.000 1.00 95.81 72 ALA A N 1
ATOM 558 C CA . ALA A 1 72 ? 2.670 -4.388 -21.962 1.00 95.81 72 ALA A CA 1
ATOM 559 C C . ALA A 1 72 ? 3.091 -3.953 -20.547 1.00 95.81 72 ALA A C 1
ATOM 561 O O . ALA A 1 72 ? 3.825 -2.979 -20.403 1.00 95.81 72 ALA A O 1
ATOM 562 N N . LEU A 1 73 ? 2.666 -4.687 -19.514 1.00 96.88 73 LEU A N 1
ATOM 563 C CA . LEU A 1 73 ? 3.015 -4.443 -18.115 1.00 96.88 73 LEU A CA 1
ATOM 564 C C . LEU A 1 73 ? 4.235 -5.245 -17.644 1.00 96.88 73 LEU A C 1
ATOM 566 O O . LEU A 1 73 ? 4.575 -5.186 -16.472 1.00 96.88 73 LEU A O 1
ATOM 570 N N . THR A 1 74 ? 4.899 -6.003 -18.521 1.00 96.25 74 THR A N 1
ATOM 571 C CA . THR A 1 74 ? 6.050 -6.832 -18.126 1.00 96.25 74 THR A CA 1
ATOM 572 C C . THR A 1 74 ? 7.113 -6.000 -17.406 1.00 96.25 74 THR A C 1
ATOM 574 O O . THR A 1 74 ? 7.607 -5.010 -17.950 1.00 96.25 74 THR A O 1
ATOM 577 N N . LEU A 1 75 ? 7.500 -6.438 -16.207 1.00 97.19 75 LEU A N 1
ATOM 578 C CA . LEU A 1 75 ? 8.627 -5.872 -15.482 1.00 97.19 75 LEU A CA 1
ATOM 579 C C . LEU A 1 75 ? 9.919 -6.541 -15.939 1.00 97.19 75 LEU A C 1
ATOM 581 O O . LEU A 1 75 ? 9.971 -7.755 -16.122 1.00 97.19 75 LEU A O 1
ATOM 585 N N . ARG A 1 76 ? 10.979 -5.752 -16.078 1.00 95.94 76 ARG A N 1
ATOM 586 C CA . ARG A 1 76 ? 12.315 -6.201 -16.477 1.00 95.94 76 ARG A CA 1
ATOM 587 C C . ARG A 1 76 ? 13.307 -5.839 -15.388 1.00 95.94 76 ARG A C 1
ATOM 589 O O . ARG A 1 76 ? 13.210 -4.760 -14.813 1.00 95.94 76 ARG A O 1
ATOM 596 N N . ALA A 1 77 ? 14.250 -6.716 -15.075 1.00 94.81 77 ALA A N 1
ATOM 597 C CA . ALA A 1 77 ? 15.345 -6.352 -14.193 1.00 94.81 77 ALA A CA 1
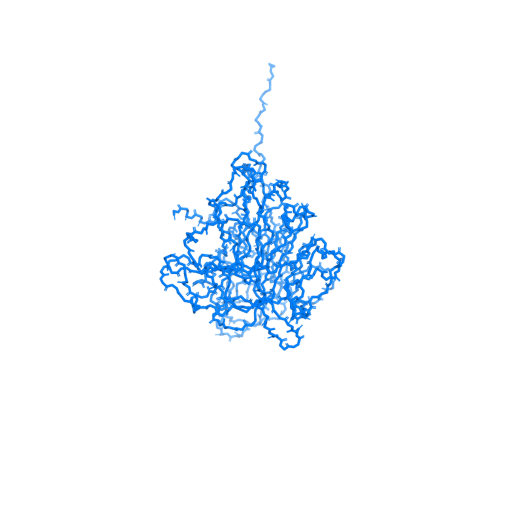ATOM 598 C C . ALA A 1 77 ? 16.117 -5.181 -14.811 1.00 94.81 77 ALA A C 1
ATOM 600 O O . ALA A 1 77 ? 16.352 -5.170 -16.019 1.00 94.81 77 ALA A O 1
ATOM 601 N N . HIS A 1 78 ? 16.519 -4.207 -13.995 1.00 92.12 78 HIS A N 1
ATOM 602 C CA . HIS A 1 78 ? 17.314 -3.084 -14.484 1.00 92.12 78 HIS A CA 1
ATOM 603 C C . HIS A 1 78 ? 18.629 -3.567 -15.119 1.00 92.12 78 HIS A C 1
ATOM 605 O O . HIS A 1 78 ? 19.025 -3.081 -16.177 1.00 92.12 78 HIS A O 1
ATOM 611 N N . LYS A 1 79 ? 19.284 -4.556 -14.491 1.00 92.69 79 LYS A N 1
ATOM 612 C CA . LYS A 1 79 ? 20.478 -5.229 -15.030 1.00 92.69 79 LYS A CA 1
ATOM 613 C C . LYS A 1 79 ? 20.424 -6.743 -14.869 1.00 92.69 79 LYS A C 1
ATOM 615 O O . LYS A 1 79 ? 20.769 -7.461 -15.798 1.00 92.69 79 LYS A O 1
ATOM 620 N N . LYS A 1 80 ? 20.062 -7.231 -13.679 1.00 94.38 80 LYS A N 1
ATOM 621 C CA . LYS A 1 80 ? 20.018 -8.661 -13.372 1.00 94.38 80 LYS A CA 1
ATOM 622 C C . LYS A 1 80 ? 19.059 -8.962 -12.233 1.00 94.38 80 LYS A C 1
ATOM 624 O O . LYS A 1 80 ? 19.246 -8.499 -11.111 1.00 94.38 80 LYS A O 1
ATOM 629 N N . ALA A 1 81 ? 18.105 -9.834 -12.505 1.00 94.75 81 ALA A N 1
ATOM 630 C CA . ALA A 1 81 ? 17.186 -10.369 -11.526 1.00 94.75 81 ALA A CA 1
ATOM 631 C C . ALA A 1 81 ? 17.890 -11.208 -10.458 1.00 94.75 81 ALA A C 1
ATOM 633 O O . ALA A 1 81 ? 18.745 -12.051 -10.751 1.00 94.75 81 ALA A O 1
ATOM 634 N N . LEU A 1 82 ? 17.441 -11.052 -9.215 1.00 95.69 82 LEU A N 1
ATOM 635 C CA . LEU A 1 82 ? 17.653 -12.038 -8.167 1.00 95.69 82 LEU A CA 1
ATOM 636 C C . LEU A 1 82 ? 16.314 -12.674 -7.802 1.00 95.69 82 LEU A C 1
ATOM 638 O O . LEU A 1 82 ? 15.274 -12.008 -7.751 1.00 95.69 82 LEU A O 1
ATOM 642 N N . TRP A 1 83 ? 16.370 -13.973 -7.532 1.00 95.50 83 TRP A N 1
ATOM 643 C CA . TRP A 1 83 ? 15.217 -14.777 -7.162 1.00 95.50 83 TRP A CA 1
ATOM 644 C C . TRP A 1 83 ? 15.457 -15.425 -5.799 1.00 95.50 83 TRP A C 1
ATOM 646 O O . TRP A 1 83 ?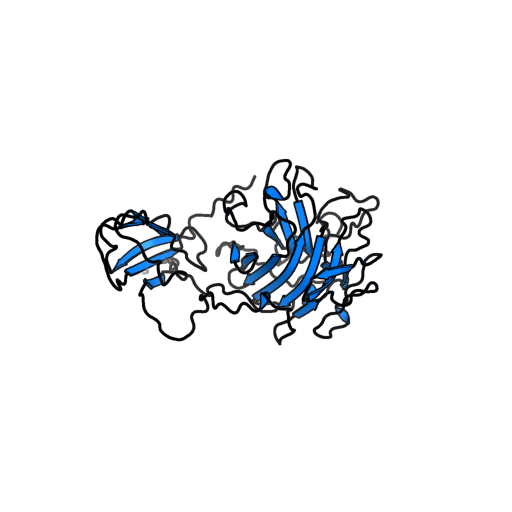 16.570 -15.862 -5.486 1.00 95.50 83 TRP A O 1
ATOM 656 N N . GLY A 1 84 ? 14.422 -15.428 -4.970 1.00 94.44 84 GLY A N 1
ATOM 657 C CA . GLY A 1 84 ? 14.325 -16.212 -3.750 1.00 94.44 84 GLY A CA 1
ATOM 658 C C . GLY A 1 84 ? 13.268 -17.301 -3.903 1.00 94.44 84 GLY A C 1
ATOM 659 O O . GLY A 1 84 ? 12.873 -17.660 -5.014 1.00 94.44 84 GLY A O 1
ATOM 660 N N . SER A 1 85 ? 12.819 -17.846 -2.777 1.00 92.00 85 SER A N 1
ATOM 661 C CA . SER A 1 85 ? 11.717 -18.804 -2.780 1.00 92.00 85 SER A CA 1
ATOM 662 C C . SER A 1 85 ? 10.948 -18.760 -1.471 1.00 92.00 85 SER A C 1
ATOM 664 O O . SER A 1 85 ? 11.517 -18.559 -0.393 1.00 92.00 85 SER A O 1
ATOM 666 N N . ARG A 1 86 ? 9.644 -19.001 -1.567 1.00 88.81 86 ARG A N 1
ATOM 667 C CA . ARG A 1 86 ? 8.729 -19.076 -0.439 1.00 88.81 86 ARG A CA 1
ATOM 668 C C . ARG A 1 86 ? 7.971 -20.404 -0.484 1.00 88.81 86 ARG A C 1
ATOM 670 O O . ARG A 1 86 ? 7.231 -20.656 -1.439 1.00 88.81 86 ARG A O 1
ATOM 677 N N . PRO A 1 87 ? 8.101 -21.252 0.553 1.00 82.56 87 PRO A N 1
ATOM 678 C CA . PRO A 1 87 ? 7.326 -22.483 0.647 1.00 82.56 87 PRO A CA 1
ATOM 679 C C . PRO A 1 87 ? 5.822 -22.224 0.488 1.00 82.56 87 PRO A C 1
ATOM 681 O O . PRO A 1 87 ? 5.259 -21.373 1.177 1.00 82.56 87 PRO A O 1
ATOM 684 N N . GLY A 1 88 ? 5.186 -22.959 -0.427 1.00 78.19 88 GLY A N 1
ATOM 685 C CA . GLY A 1 88 ? 3.755 -22.849 -0.733 1.00 78.19 88 GLY A CA 1
ATOM 686 C C . GLY A 1 88 ? 3.357 -21.743 -1.720 1.00 78.19 88 GLY A C 1
ATOM 687 O O . GLY A 1 88 ? 2.193 -21.717 -2.105 1.00 78.19 88 GLY A O 1
ATOM 688 N N . PHE A 1 89 ? 4.286 -20.873 -2.137 1.00 79.62 89 PHE A N 1
ATOM 689 C CA . PHE A 1 89 ? 4.023 -19.754 -3.060 1.00 79.62 89 PHE A CA 1
ATOM 690 C C . PHE A 1 89 ? 4.895 -19.805 -4.325 1.00 79.62 89 PHE A C 1
ATOM 692 O O . PHE A 1 89 ? 4.405 -19.487 -5.399 1.00 79.62 89 PHE A O 1
ATOM 699 N N . GLY A 1 90 ? 6.135 -20.304 -4.236 1.00 86.44 90 GLY A N 1
ATOM 700 C CA . GLY A 1 90 ? 7.021 -20.469 -5.396 1.00 86.44 90 GLY A CA 1
ATOM 701 C C . GLY A 1 90 ? 8.261 -19.583 -5.321 1.00 86.44 90 GLY A C 1
ATOM 702 O O . GLY A 1 90 ? 8.840 -19.422 -4.242 1.00 86.44 90 GLY A O 1
ATOM 703 N N . ALA A 1 91 ? 8.712 -19.076 -6.469 1.00 91.75 91 ALA A N 1
ATOM 704 C CA . ALA A 1 91 ? 9.812 -18.117 -6.528 1.00 91.75 91 ALA A CA 1
ATOM 705 C C . ALA A 1 91 ? 9.365 -16.722 -6.064 1.00 91.75 91 ALA A C 1
ATOM 707 O O . ALA A 1 91 ? 8.180 -16.415 -6.047 1.00 91.75 91 ALA A O 1
ATOM 708 N N . THR A 1 92 ? 10.326 -15.895 -5.657 1.00 95.38 92 THR A N 1
ATOM 709 C CA . THR A 1 92 ? 10.089 -14.532 -5.154 1.00 95.38 92 THR A CA 1
ATOM 710 C C . THR A 1 92 ? 11.098 -13.571 -5.769 1.00 95.38 92 THR A C 1
ATOM 712 O O . THR A 1 92 ? 12.238 -13.956 -6.047 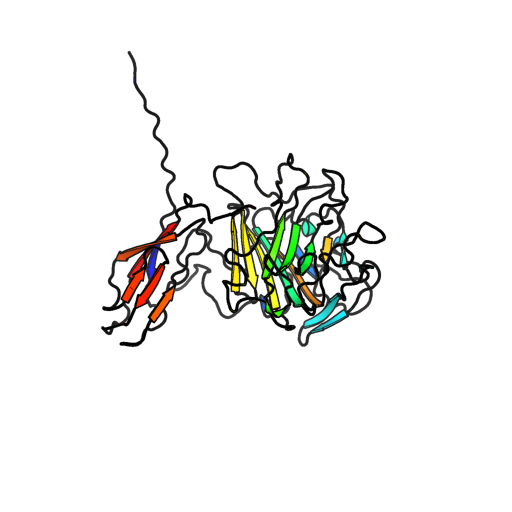1.00 95.38 92 THR A O 1
ATOM 715 N N . ALA A 1 93 ? 10.734 -12.304 -5.963 1.00 96.69 93 ALA A N 1
ATOM 716 C CA . ALA A 1 93 ? 11.700 -11.292 -6.375 1.00 96.69 93 ALA A CA 1
ATOM 717 C C . ALA A 1 93 ? 12.581 -10.924 -5.177 1.00 96.69 93 ALA A C 1
ATOM 719 O O . ALA A 1 93 ? 12.083 -10.463 -4.151 1.00 96.69 93 ALA A O 1
ATOM 720 N N . ARG A 1 94 ? 13.895 -11.126 -5.294 1.00 96.62 94 ARG A N 1
ATOM 721 C CA . ARG A 1 94 ? 14.859 -10.795 -4.241 1.00 96.62 94 ARG A CA 1
ATOM 722 C C . ARG A 1 94 ? 15.566 -9.482 -4.559 1.00 96.62 94 ARG A C 1
ATOM 724 O O . ARG A 1 94 ? 15.953 -9.252 -5.698 1.00 96.62 94 ARG A O 1
ATOM 731 N N . PHE A 1 95 ? 15.792 -8.684 -3.522 1.00 95.81 95 PHE A N 1
ATOM 732 C CA . PHE A 1 95 ? 16.472 -7.398 -3.581 1.00 95.81 95 PHE A CA 1
ATOM 733 C C . PHE A 1 95 ? 17.600 -7.353 -2.544 1.00 95.81 95 PHE A C 1
ATOM 735 O O . PHE A 1 95 ? 17.388 -7.564 -1.347 1.00 95.81 95 PHE A O 1
ATOM 742 N N . ALA A 1 96 ? 18.823 -7.115 -3.000 1.00 92.25 96 ALA A N 1
ATOM 743 C CA . ALA A 1 96 ? 20.050 -7.105 -2.217 1.00 92.25 96 ALA A CA 1
ATOM 744 C C . ALA A 1 96 ? 20.476 -5.696 -1.784 1.00 92.25 96 ALA A C 1
ATOM 746 O O . ALA A 1 96 ? 21.430 -5.588 -1.016 1.00 92.25 96 ALA A O 1
ATOM 747 N N . ARG A 1 97 ? 19.775 -4.647 -2.247 1.00 87.94 97 ARG A N 1
ATOM 748 C CA . ARG A 1 97 ? 20.068 -3.231 -1.970 1.00 87.94 97 ARG A CA 1
ATOM 749 C C . ARG A 1 97 ? 21.519 -2.872 -2.298 1.00 87.94 97 ARG A C 1
ATOM 751 O O . ARG A 1 97 ? 22.376 -2.736 -1.423 1.00 87.94 97 ARG A O 1
ATOM 758 N N . ARG A 1 98 ? 21.791 -2.742 -3.592 1.00 83.94 98 ARG A N 1
ATOM 759 C CA . ARG A 1 98 ? 23.117 -2.446 -4.139 1.00 83.94 98 ARG A CA 1
ATOM 760 C C . ARG A 1 98 ? 23.144 -1.051 -4.754 1.00 83.94 98 ARG A C 1
ATOM 762 O O . ARG A 1 98 ? 22.120 -0.575 -5.219 1.00 83.94 98 ARG A O 1
ATOM 769 N N . ALA A 1 99 ? 24.330 -0.450 -4.804 1.00 80.94 99 ALA A N 1
ATOM 770 C CA . ALA A 1 99 ? 24.551 0.872 -5.398 1.00 80.94 99 ALA A CA 1
ATOM 771 C C . ALA A 1 99 ? 24.270 0.928 -6.911 1.00 80.94 99 ALA A C 1
ATOM 773 O O . ALA A 1 99 ? 24.157 2.005 -7.475 1.00 80.94 99 ALA A O 1
ATOM 774 N N . ASP A 1 100 ? 24.238 -0.227 -7.577 1.00 83.38 100 ASP A N 1
ATOM 775 C CA . ASP A 1 100 ? 24.043 -0.342 -9.019 1.00 83.38 100 ASP A CA 1
ATOM 776 C C . ASP A 1 100 ? 22.595 -0.650 -9.418 1.00 83.38 100 ASP A C 1
ATOM 778 O O . ASP A 1 100 ? 22.356 -0.854 -10.612 1.00 83.38 100 ASP A O 1
ATOM 782 N N . ASP A 1 101 ? 21.677 -0.733 -8.444 1.00 86.12 101 ASP A N 1
ATOM 783 C CA . ASP A 1 101 ? 20.240 -0.990 -8.619 1.00 86.12 101 ASP A CA 1
ATOM 784 C C . ASP A 1 101 ? 19.908 -2.205 -9.497 1.00 86.12 101 ASP A C 1
ATOM 786 O O . ASP A 1 101 ? 18.845 -2.281 -10.113 1.00 86.12 101 ASP A O 1
ATOM 790 N N . ALA A 1 102 ? 20.837 -3.159 -9.607 1.00 88.31 102 ALA A N 1
ATOM 791 C CA . ALA A 1 102 ? 20.806 -4.166 -10.664 1.00 88.31 102 ALA A CA 1
ATOM 792 C C . ALA A 1 102 ? 19.525 -5.015 -10.665 1.00 88.31 102 ALA A C 1
ATOM 794 O O . ALA A 1 102 ? 19.047 -5.423 -11.725 1.00 88.31 102 ALA A O 1
ATOM 795 N N . ASP A 1 103 ? 18.992 -5.274 -9.479 1.00 91.56 103 ASP A N 1
ATOM 796 C CA . ASP A 1 103 ? 17.911 -6.204 -9.189 1.00 91.56 103 ASP A CA 1
ATOM 797 C C . ASP A 1 103 ? 16.531 -5.552 -9.052 1.00 91.56 103 ASP A C 1
ATOM 799 O O . ASP A 1 103 ? 15.542 -6.260 -8.841 1.00 91.56 103 ASP A O 1
ATOM 803 N N . LEU A 1 104 ? 16.432 -4.233 -9.248 1.00 93.69 104 LEU A N 1
ATOM 804 C CA . LEU A 1 104 ? 15.144 -3.547 -9.337 1.00 93.69 104 LEU A CA 1
ATOM 805 C C . LEU A 1 104 ? 14.343 -4.039 -10.539 1.00 93.69 104 LEU A C 1
ATOM 807 O O . LEU A 1 104 ? 14.902 -4.314 -11.603 1.00 93.69 104 LEU A O 1
ATOM 811 N N . ARG A 1 105 ? 13.018 -4.126 -10.383 1.00 95.81 105 ARG A N 1
ATOM 812 C CA . ARG A 1 105 ? 12.114 -4.492 -11.482 1.00 95.81 105 ARG A CA 1
ATOM 813 C C . ARG A 1 105 ? 11.474 -3.244 -12.055 1.00 95.81 105 ARG A C 1
ATOM 815 O O . ARG A 1 105 ? 10.867 -2.479 -11.317 1.00 95.81 105 ARG A O 1
ATOM 822 N N . VAL A 1 106 ? 11.607 -3.068 -13.360 1.00 95.31 106 VAL A N 1
ATOM 823 C CA . VAL A 1 106 ? 11.285 -1.848 -14.095 1.00 95.31 106 VAL A CA 1
ATOM 824 C C . VAL A 1 106 ? 10.215 -2.163 -15.130 1.00 95.31 106 VAL A C 1
ATOM 826 O O . VAL A 1 106 ? 10.423 -2.982 -16.023 1.00 95.31 106 VAL A O 1
ATOM 829 N N . GLY A 1 107 ? 9.054 -1.545 -14.978 1.00 95.81 107 GLY A N 1
ATOM 830 C CA . GLY A 1 107 ? 7.934 -1.617 -15.906 1.00 95.81 107 GLY A CA 1
ATOM 831 C C . GLY A 1 107 ? 7.906 -0.440 -16.884 1.00 95.81 107 GLY A C 1
ATOM 832 O O . GLY A 1 107 ? 8.837 0.369 -16.926 1.00 95.81 107 GLY A O 1
ATOM 833 N N . PRO A 1 108 ? 6.829 -0.311 -17.675 1.00 95.19 108 PRO A N 1
ATOM 834 C CA . PRO A 1 108 ? 6.647 0.832 -18.560 1.00 95.19 108 PRO A CA 1
ATOM 835 C C . PRO A 1 108 ? 6.498 2.143 -17.773 1.00 95.19 108 PRO A C 1
ATOM 837 O O . PRO A 1 108 ? 5.912 2.179 -16.687 1.00 95.19 108 PRO A O 1
ATOM 840 N N . ALA A 1 109 ? 6.995 3.229 -18.364 1.00 91.62 109 ALA A N 1
ATOM 841 C CA . ALA A 1 109 ? 6.655 4.590 -17.966 1.00 91.62 109 ALA A CA 1
ATOM 842 C C . ALA A 1 109 ? 5.302 5.009 -18.561 1.00 91.62 109 ALA A C 1
ATOM 844 O O . ALA A 1 109 ? 4.822 4.412 -19.526 1.00 91.62 109 ALA A O 1
ATOM 845 N N . ASP A 1 110 ? 4.692 6.026 -17.958 1.00 91.38 110 ASP A N 1
ATOM 846 C CA . ASP A 1 110 ? 3.419 6.628 -18.361 1.00 91.38 110 ASP A CA 1
ATOM 847 C C . ASP A 1 110 ? 2.288 5.632 -18.683 1.00 91.38 110 ASP A C 1
ATOM 849 O O . ASP A 1 110 ? 1.525 5.805 -19.633 1.00 91.38 110 ASP A O 1
ATOM 853 N N . ASN A 1 111 ? 2.131 4.587 -17.871 1.00 94.50 111 ASN A N 1
ATOM 854 C CA . ASN A 1 111 ? 1.101 3.568 -18.074 1.00 94.50 111 ASN A CA 1
ATOM 855 C C . ASN A 1 111 ? -0.142 3.788 -17.189 1.00 94.50 111 ASN A C 1
ATOM 857 O O . ASN A 1 111 ? -0.031 3.888 -15.968 1.00 94.50 111 ASN A O 1
ATOM 861 N N . ASP A 1 112 ? -1.344 3.785 -17.776 1.00 94.25 112 ASP A N 1
ATOM 862 C CA . ASP A 1 112 ? -2.593 4.083 -17.052 1.00 94.25 112 ASP A CA 1
ATOM 863 C C . ASP A 1 112 ? -2.875 3.136 -15.880 1.00 94.25 112 ASP A C 1
ATOM 865 O O . ASP A 1 112 ? -3.390 3.574 -14.850 1.00 94.25 112 ASP A O 1
ATOM 869 N N . LYS A 1 113 ? -2.530 1.852 -16.006 1.00 95.38 113 LYS A N 1
ATOM 870 C CA . LYS A 1 113 ? -2.741 0.863 -14.945 1.00 95.38 113 LYS A CA 1
ATOM 871 C C . LYS A 1 113 ? -1.746 1.068 -13.804 1.00 95.38 113 LYS A C 1
ATOM 873 O O . LYS A 1 113 ? -2.147 1.140 -12.643 1.00 95.38 113 LYS A O 1
ATOM 878 N N . LEU A 1 114 ? -0.462 1.221 -14.133 1.00 95.06 114 LEU A N 1
ATOM 879 C CA . LEU A 1 114 ? 0.613 1.341 -13.139 1.00 95.06 114 LEU A CA 1
ATOM 880 C C . LEU A 1 114 ? 0.680 2.722 -12.478 1.00 95.06 114 LEU A C 1
ATOM 882 O O . LEU A 1 114 ? 1.129 2.815 -11.344 1.00 95.06 114 LEU A O 1
ATOM 886 N N . HIS A 1 115 ? 0.164 3.771 -13.125 1.00 91.50 115 HIS A N 1
ATOM 887 C CA . HIS A 1 115 ? -0.047 5.097 -12.526 1.00 91.50 115 HIS A CA 1
ATOM 888 C C . HIS A 1 115 ? -1.433 5.249 -11.877 1.00 91.50 115 HIS A C 1
ATOM 890 O O . HIS A 1 115 ? -1.813 6.354 -11.487 1.00 91.50 115 HIS A O 1
ATOM 896 N N . LEU A 1 116 ? -2.199 4.156 -11.751 1.00 92.50 116 LEU A N 1
ATOM 897 C CA . LEU A 1 116 ? -3.521 4.117 -11.111 1.00 92.50 116 LEU A CA 1
ATOM 898 C C . LEU A 1 116 ? -4.574 5.023 -11.776 1.00 92.50 116 LEU A C 1
ATOM 900 O O . LEU A 1 116 ? -5.568 5.380 -11.143 1.00 92.50 116 LEU A O 1
ATOM 904 N N . ARG A 1 117 ? -4.393 5.394 -13.047 1.00 91.31 117 ARG A N 1
ATOM 905 C CA . ARG A 1 117 ? -5.320 6.266 -13.790 1.00 91.31 117 ARG A CA 1
ATOM 906 C C . ARG A 1 117 ? -6.620 5.565 -14.161 1.00 91.31 117 ARG A C 1
ATOM 908 O O . ARG A 1 117 ? -7.659 6.212 -14.269 1.00 91.31 117 ARG A O 1
ATOM 915 N N . THR A 1 118 ? -6.599 4.236 -14.256 1.00 92.38 118 THR A N 1
ATOM 916 C CA . THR A 1 118 ? -7.815 3.413 -14.360 1.00 92.38 118 THR A CA 1
ATOM 917 C C . THR A 1 118 ? -8.601 3.340 -13.043 1.00 92.38 118 THR A C 1
ATOM 919 O O . THR A 1 118 ? -9.765 2.946 -13.037 1.00 92.38 118 THR A O 1
ATOM 922 N N . CYS A 1 119 ? -7.992 3.719 -11.916 1.00 93.56 119 CYS A N 1
ATOM 923 C CA . CYS A 1 119 ? -8.566 3.612 -10.578 1.00 93.56 119 CYS A CA 1
ATOM 924 C C . CYS A 1 119 ? -9.170 4.946 -10.111 1.00 93.56 119 CYS A C 1
ATOM 926 O O . CYS A 1 119 ? -8.652 5.613 -9.215 1.00 93.56 119 CYS A O 1
ATOM 928 N N . THR A 1 120 ? -10.285 5.348 -10.718 1.00 88.19 120 THR A N 1
ATOM 929 C CA . THR A 1 120 ? -10.857 6.699 -10.550 1.00 88.19 120 THR A CA 1
ATOM 930 C C . THR A 1 120 ? -11.646 6.917 -9.257 1.00 88.19 120 THR A C 1
ATOM 932 O O . THR A 1 120 ? -11.933 8.060 -8.906 1.00 88.19 120 THR A O 1
ATOM 935 N N . ARG A 1 121 ? -12.025 5.846 -8.545 1.00 86.75 121 ARG A N 1
ATOM 936 C CA . ARG A 1 121 ? -12.872 5.924 -7.339 1.00 86.75 121 ARG A CA 1
ATOM 937 C C . ARG A 1 121 ? -12.207 5.343 -6.108 1.00 86.75 121 ARG A C 1
ATOM 939 O O . ARG A 1 121 ? -12.171 5.982 -5.065 1.00 86.75 121 ARG A O 1
ATOM 946 N N . GLU A 1 122 ? -11.742 4.112 -6.199 1.00 90.12 122 GLU A N 1
ATOM 947 C CA . GLU A 1 122 ? -11.150 3.388 -5.085 1.00 90.12 122 GLU A CA 1
ATOM 948 C C . GLU A 1 122 ? -10.099 2.441 -5.642 1.00 90.12 122 GLU A C 1
ATOM 950 O O . GLU A 1 122 ? -10.191 2.028 -6.800 1.00 90.12 122 GLU A O 1
ATOM 955 N N . TRP A 1 123 ? -9.101 2.105 -4.836 1.00 96.06 123 TRP A N 1
ATOM 956 C CA . TRP A 1 123 ? -8.120 1.099 -5.213 1.00 96.06 123 TRP A CA 1
ATOM 957 C C . TRP A 1 123 ? -7.390 0.514 -4.015 1.00 96.06 123 TRP A C 1
ATOM 959 O O . TRP A 1 123 ? -7.422 1.064 -2.914 1.00 96.06 123 TRP A O 1
ATOM 969 N N . THR A 1 124 ? -6.713 -0.604 -4.269 1.00 97.00 124 THR A N 1
ATOM 970 C CA . THR A 1 124 ? -5.810 -1.283 -3.337 1.00 97.00 124 THR A CA 1
ATOM 971 C C . THR A 1 124 ? -4.506 -1.614 -4.046 1.00 97.00 124 THR A C 1
ATOM 973 O O . THR A 1 124 ? -4.539 -2.147 -5.153 1.00 97.00 124 THR A O 1
ATOM 976 N N . ILE A 1 125 ? -3.379 -1.343 -3.394 1.00 98.25 125 ILE A N 1
ATOM 977 C CA . ILE A 1 125 ? -2.079 -1.942 -3.695 1.00 98.25 125 ILE A CA 1
ATOM 978 C C . ILE A 1 125 ? -1.732 -2.860 -2.532 1.00 98.25 125 ILE A C 1
ATOM 980 O O . ILE A 1 125 ? -1.848 -2.458 -1.375 1.00 98.25 125 ILE A O 1
ATOM 984 N N . GLU A 1 126 ? -1.309 -4.082 -2.814 1.00 97.69 126 GLU A N 1
ATOM 985 C CA . GLU A 1 126 ? -0.892 -5.028 -1.785 1.00 97.69 126 GLU A CA 1
ATOM 986 C C . GLU A 1 126 ? 0.251 -5.917 -2.252 1.00 97.69 126 GLU A C 1
ATOM 988 O O . GLU A 1 126 ? 0.413 -6.159 -3.450 1.00 97.69 126 GLU A O 1
ATOM 993 N N . ALA A 1 127 ? 1.042 -6.385 -1.290 1.00 97.31 127 ALA A N 1
ATOM 994 C CA . ALA A 1 127 ? 2.142 -7.293 -1.546 1.00 97.31 127 ALA A CA 1
ATOM 995 C C . ALA A 1 127 ? 2.414 -8.216 -0.358 1.00 97.31 127 ALA A C 1
ATOM 997 O O . ALA A 1 127 ? 2.182 -7.850 0.801 1.00 97.31 127 ALA A O 1
ATOM 998 N N . TRP A 1 128 ? 2.977 -9.387 -0.643 1.00 95.75 128 TRP A N 1
ATOM 999 C CA . TRP A 1 128 ? 3.701 -10.159 0.355 1.00 95.75 128 TRP A CA 1
ATOM 1000 C C . TRP A 1 128 ? 5.157 -9.719 0.371 1.00 95.75 128 TRP A C 1
ATOM 1002 O O . TRP A 1 128 ? 5.832 -9.670 -0.651 1.00 95.75 128 TRP A O 1
ATOM 1012 N N . ILE A 1 129 ? 5.671 -9.383 1.546 1.00 96.69 129 ILE A N 1
ATOM 1013 C CA . ILE A 1 129 ? 7.038 -8.892 1.685 1.00 96.69 129 ILE A CA 1
ATOM 1014 C C . ILE A 1 129 ? 7.763 -9.638 2.792 1.00 96.69 129 ILE A C 1
ATOM 1016 O O . ILE A 1 129 ? 7.176 -10.051 3.791 1.00 96.69 129 ILE A O 1
ATOM 1020 N N . ARG A 1 130 ? 9.069 -9.793 2.625 1.00 96.44 130 ARG A N 1
ATOM 1021 C CA . ARG A 1 130 ? 9.988 -10.290 3.639 1.00 96.44 130 ARG A CA 1
ATOM 1022 C C . ARG A 1 130 ? 11.168 -9.346 3.695 1.00 96.44 130 ARG A C 1
ATOM 1024 O O . ARG A 1 130 ? 12.072 -9.421 2.869 1.00 96.44 130 ARG A O 1
ATOM 1031 N N . TYR A 1 131 ? 11.166 -8.451 4.671 1.00 95.62 131 TYR A N 1
ATOM 1032 C CA . TYR A 1 131 ? 12.257 -7.502 4.838 1.00 95.62 131 TYR A CA 1
ATOM 1033 C C . TYR A 1 131 ? 13.436 -8.149 5.576 1.00 95.62 131 TYR A C 1
ATOM 1035 O O . TYR A 1 131 ? 13.299 -8.655 6.692 1.00 95.62 131 TYR A O 1
ATOM 1043 N N . THR A 1 132 ? 14.618 -8.124 4.964 1.00 95.00 132 THR A N 1
ATOM 1044 C CA . THR A 1 132 ? 15.848 -8.700 5.536 1.00 95.00 132 THR A CA 1
ATOM 1045 C C . THR A 1 132 ? 16.929 -7.658 5.797 1.00 95.00 132 THR A C 1
ATOM 1047 O O . THR A 1 132 ? 18.055 -8.015 6.138 1.00 95.00 132 THR A O 1
ATOM 1050 N N . GLY A 1 133 ? 16.626 -6.374 5.600 1.00 91.19 133 GLY A N 1
ATOM 1051 C CA . GLY A 1 133 ? 17.546 -5.297 5.938 1.00 91.19 133 GLY A CA 1
ATOM 1052 C C . GLY A 1 133 ? 17.713 -5.133 7.457 1.00 91.19 133 GLY A C 1
ATOM 1053 O O . GLY A 1 133 ? 16.815 -5.476 8.228 1.00 91.19 133 GLY A O 1
ATOM 1054 N N . PRO A 1 134 ? 18.846 -4.575 7.915 1.00 87.81 134 PRO A N 1
ATOM 1055 C CA . PRO A 1 134 ? 19.098 -4.297 9.330 1.00 87.81 134 PRO A CA 1
ATOM 1056 C C . PRO A 1 134 ? 18.203 -3.190 9.905 1.00 87.81 134 PRO A C 1
ATOM 1058 O O . PRO A 1 134 ? 18.061 -3.094 11.121 1.00 87.81 134 PRO A O 1
ATOM 1061 N N . GLY A 1 135 ? 17.595 -2.366 9.047 1.00 85.69 135 GLY A N 1
ATOM 1062 C CA . GLY A 1 135 ? 16.926 -1.130 9.448 1.00 85.69 135 GLY A CA 1
ATOM 1063 C C . GLY A 1 135 ? 17.923 0.006 9.728 1.00 85.69 135 GLY A C 1
ATOM 1064 O O . GLY A 1 135 ? 19.115 -0.240 9.882 1.00 85.69 135 GLY A O 1
ATOM 1065 N N . GLY A 1 136 ? 17.448 1.250 9.718 1.00 80.12 136 GLY A N 1
ATOM 1066 C CA . GLY A 1 136 ? 18.255 2.447 9.973 1.00 80.12 136 GLY A CA 1
ATOM 1067 C C . GLY A 1 136 ? 19.343 2.739 8.948 1.00 80.12 136 GLY A C 1
ATOM 1068 O O . GLY A 1 136 ? 20.361 3.344 9.268 1.00 80.12 136 GLY A O 1
ATOM 1069 N N . GLN A 1 137 ? 19.143 2.284 7.716 1.00 78.69 137 GLN A N 1
ATOM 1070 C CA . GLN A 1 137 ? 20.141 2.329 6.651 1.00 78.69 137 GLN A CA 1
ATOM 1071 C C . GLN A 1 137 ? 20.290 3.713 5.984 1.00 78.69 137 GLN A C 1
ATOM 1073 O O . GLN A 1 137 ? 21.180 3.882 5.154 1.00 78.69 137 GLN A O 1
ATOM 1078 N N . GLU A 1 138 ? 19.458 4.685 6.363 1.00 78.31 138 GLU A N 1
ATOM 1079 C CA . GLU A 1 138 ? 19.325 6.005 5.735 1.00 78.31 138 GLU A CA 1
ATOM 1080 C C . GLU A 1 138 ? 19.793 7.139 6.639 1.00 78.31 138 GLU A C 1
ATOM 1082 O O . GLU A 1 138 ? 19.934 6.971 7.854 1.00 78.31 138 GLU A O 1
ATOM 1087 N N . GLN A 1 139 ? 19.981 8.333 6.065 1.00 74.12 139 GLN A N 1
ATOM 1088 C CA . GLN A 1 139 ? 20.440 9.502 6.815 1.00 74.12 139 GLN A CA 1
ATOM 1089 C C . GLN A 1 139 ? 19.575 9.757 8.061 1.00 74.12 139 GLN A C 1
ATOM 1091 O O . GLN A 1 139 ? 18.343 9.823 8.011 1.00 74.12 139 GLN A O 1
ATOM 1096 N N . GLY A 1 140 ? 20.248 9.919 9.203 1.00 74.19 140 GLY A N 1
ATOM 1097 C CA . GLY A 1 140 ? 19.591 10.098 10.494 1.00 74.19 140 GLY A CA 1
ATOM 1098 C C . GLY A 1 140 ? 19.015 8.810 11.087 1.00 74.19 140 GLY A C 1
ATOM 1099 O O . GLY A 1 140 ? 18.196 8.919 11.996 1.00 74.19 140 GLY A O 1
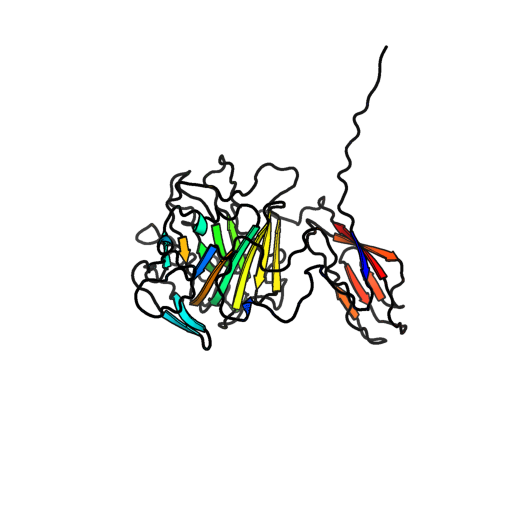ATOM 1100 N N . GLY A 1 141 ? 19.427 7.636 10.584 1.00 75.12 141 GLY A N 1
ATOM 1101 C CA . GLY A 1 141 ? 19.080 6.331 11.145 1.00 75.12 141 GLY A CA 1
ATOM 1102 C C . GLY A 1 141 ? 17.715 5.801 10.733 1.00 75.12 141 GLY A C 1
ATOM 1103 O O . GLY A 1 141 ? 17.095 5.045 11.476 1.00 75.12 141 GLY A O 1
ATOM 1104 N N . ARG A 1 142 ? 17.214 6.216 9.569 1.00 77.38 142 ARG A N 1
ATOM 1105 C CA . ARG A 1 142 ? 15.872 5.852 9.091 1.00 77.38 142 ARG A CA 1
ATOM 1106 C C . ARG A 1 142 ? 15.925 4.620 8.191 1.00 77.38 142 ARG A C 1
ATOM 1108 O O . ARG A 1 142 ? 16.987 4.239 7.717 1.00 77.38 142 ARG A O 1
ATOM 1115 N N . THR A 1 143 ? 14.777 4.015 7.920 1.00 83.12 143 THR A N 1
ATOM 1116 C CA . THR A 1 143 ? 14.623 3.070 6.805 1.00 83.12 143 THR A CA 1
ATOM 1117 C C . THR A 1 143 ? 13.560 3.610 5.880 1.00 83.12 143 THR A C 1
ATOM 1119 O O . THR A 1 143 ? 12.445 3.871 6.330 1.00 83.12 143 THR A O 1
ATOM 1122 N N . TYR A 1 144 ? 13.900 3.707 4.603 1.00 83.56 144 TYR A N 1
ATOM 1123 C CA . TYR A 1 144 ? 12.966 3.878 3.506 1.00 83.56 144 TYR A CA 1
ATOM 1124 C C . TYR A 1 144 ? 13.137 2.645 2.618 1.00 83.56 144 TYR A C 1
ATOM 1126 O O . TYR A 1 144 ? 14.186 2.470 2.013 1.00 83.56 144 TYR A O 1
ATOM 1134 N N . ALA A 1 145 ? 12.163 1.735 2.619 1.00 90.12 145 ALA A N 1
ATOM 1135 C CA . ALA A 1 145 ? 12.230 0.511 1.822 1.00 90.12 145 ALA A CA 1
ATOM 1136 C C . ALA A 1 145 ? 11.026 0.458 0.880 1.00 90.12 145 ALA A C 1
ATOM 1138 O O . ALA A 1 145 ? 9.919 0.097 1.281 1.00 90.12 145 ALA A O 1
ATOM 1139 N N . VAL A 1 146 ? 11.235 0.884 -0.362 1.00 92.31 146 VAL A N 1
ATOM 1140 C CA . VAL A 1 146 ? 10.186 1.019 -1.373 1.00 92.31 146 VAL A CA 1
ATOM 1141 C C . VAL A 1 146 ? 9.764 -0.352 -1.881 1.00 92.31 146 VAL A C 1
ATOM 1143 O O . VAL A 1 146 ? 10.570 -1.117 -2.397 1.00 92.31 146 VAL A O 1
ATOM 1146 N N . ILE A 1 147 ? 8.474 -0.650 -1.750 1.00 96.88 147 ILE A N 1
ATOM 1147 C CA . ILE A 1 147 ? 7.872 -1.875 -2.275 1.00 96.88 147 ILE A CA 1
ATOM 1148 C C . ILE A 1 147 ? 7.621 -1.675 -3.766 1.00 96.88 147 ILE A C 1
ATOM 1150 O O . ILE A 1 147 ? 8.156 -2.414 -4.585 1.00 96.88 147 ILE A O 1
ATOM 1154 N N . CYS A 1 148 ? 6.863 -0.636 -4.119 1.00 96.56 148 CYS A N 1
ATOM 1155 C CA . CYS A 1 148 ? 6.665 -0.216 -5.499 1.00 96.56 148 CYS A CA 1
ATOM 1156 C C . CYS A 1 148 ? 6.401 1.286 -5.605 1.00 96.56 148 CYS A C 1
ATOM 1158 O O . CYS A 1 148 ? 5.836 1.894 -4.689 1.00 96.56 148 CYS A O 1
ATOM 1160 N N . SER A 1 149 ? 6.775 1.888 -6.728 1.00 91.75 149 SER A N 1
ATOM 1161 C CA . SER A 1 149 ? 6.579 3.316 -6.958 1.00 91.75 149 SER A CA 1
ATOM 1162 C C . SER A 1 149 ? 6.571 3.681 -8.439 1.00 91.75 149 SER A C 1
ATOM 1164 O O . SER A 1 149 ? 6.982 2.898 -9.289 1.00 91.75 149 SER A O 1
ATOM 1166 N N . THR A 1 150 ? 6.134 4.900 -8.727 1.00 87.69 150 THR A N 1
ATOM 1167 C CA . THR A 1 150 ? 6.458 5.640 -9.955 1.00 87.69 150 THR A CA 1
ATOM 1168 C C . THR A 1 150 ? 7.182 6.940 -9.569 1.00 87.69 150 THR A C 1
ATOM 1170 O O . THR A 1 150 ? 6.892 8.007 -10.108 1.00 87.69 150 THR A O 1
ATOM 1173 N N . ASP A 1 151 ? 8.033 6.872 -8.539 1.00 79.50 151 ASP A N 1
ATOM 1174 C CA . ASP A 1 151 ? 8.761 8.009 -7.960 1.00 79.50 151 ASP A CA 1
ATOM 1175 C C . ASP A 1 151 ? 10.227 8.000 -8.408 1.00 79.50 151 ASP A C 1
ATOM 1177 O O . ASP A 1 151 ? 10.826 6.937 -8.541 1.00 79.50 151 ASP A O 1
ATOM 1181 N N . ASP A 1 152 ? 10.793 9.187 -8.609 1.00 70.69 152 ASP A N 1
ATOM 1182 C CA . ASP A 1 152 ? 12.207 9.417 -8.959 1.00 70.69 152 ASP A CA 1
ATOM 1183 C C . ASP A 1 152 ? 12.845 10.335 -7.907 1.00 70.69 152 ASP A C 1
ATOM 1185 O O . ASP A 1 152 ? 13.339 11.425 -8.205 1.00 70.69 152 ASP A O 1
ATOM 1189 N N . GLU A 1 153 ? 12.655 9.959 -6.637 1.00 66.38 153 GLU A N 1
ATOM 1190 C CA . GLU A 1 153 ? 13.164 10.602 -5.414 1.00 66.38 153 GLU A CA 1
ATOM 1191 C C . GLU A 1 153 ? 12.913 12.131 -5.285 1.00 66.38 153 GLU A C 1
ATOM 1193 O O . GLU A 1 153 ? 13.280 12.771 -4.306 1.00 66.38 153 GLU A O 1
ATOM 1198 N N . GLY A 1 154 ? 12.213 12.757 -6.233 1.00 56.16 154 GLY A N 1
ATOM 1199 C CA . GLY A 1 154 ? 11.989 14.197 -6.316 1.00 56.16 154 GLY A CA 1
ATOM 1200 C C . GLY A 1 154 ? 13.195 15.048 -6.742 1.00 56.16 154 GLY A C 1
ATOM 1201 O O . GLY A 1 154 ? 13.058 16.272 -6.693 1.00 56.16 154 GLY A O 1
ATOM 1202 N N . PHE A 1 155 ? 14.326 14.464 -7.162 1.00 55.12 155 PHE A N 1
ATOM 1203 C CA . PHE A 1 155 ? 15.597 15.201 -7.303 1.00 55.12 155 PHE A CA 1
ATOM 1204 C C . PHE A 1 155 ? 16.071 15.497 -8.738 1.00 55.12 155 PHE A C 1
ATOM 1206 O O . PHE A 1 155 ? 16.982 16.310 -8.887 1.00 55.12 155 PHE A O 1
ATOM 1213 N N . GLY A 1 156 ? 15.469 14.914 -9.786 1.00 57.25 156 GLY A N 1
ATOM 1214 C CA . GLY A 1 156 ? 16.035 15.007 -11.147 1.00 57.25 156 GLY A CA 1
ATOM 1215 C C . GLY A 1 156 ? 15.125 15.498 -12.277 1.00 57.25 156 GLY A C 1
ATOM 1216 O O . GLY A 1 156 ? 15.629 16.013 -13.275 1.00 57.25 156 GLY A O 1
ATOM 1217 N N . LEU A 1 157 ? 13.799 15.361 -12.167 1.00 70.00 157 LEU A N 1
ATOM 1218 C CA . LEU A 1 157 ? 12.922 15.556 -13.331 1.00 70.00 157 LEU A CA 1
ATOM 1219 C C . LEU A 1 157 ? 12.365 16.978 -13.460 1.00 70.00 157 LEU A C 1
ATOM 1221 O O . LEU A 1 157 ? 11.941 17.569 -12.460 1.00 70.00 157 LEU A O 1
ATOM 1225 N N . PRO A 1 158 ? 12.260 17.508 -14.697 1.00 70.31 158 PRO A N 1
ATOM 1226 C CA . PRO A 1 158 ? 11.547 18.750 -14.959 1.00 70.31 158 PRO A CA 1
ATOM 1227 C C . PRO A 1 158 ? 10.112 18.727 -14.416 1.00 70.31 158 PRO A C 1
ATOM 1229 O O . PRO A 1 158 ? 9.422 17.702 -14.431 1.00 70.31 158 PRO A O 1
ATOM 1232 N N . VAL A 1 159 ? 9.633 19.894 -13.983 1.00 70.88 159 VAL A N 1
ATOM 1233 C CA . VAL A 1 159 ? 8.231 20.102 -13.592 1.00 70.88 159 VAL A CA 1
ATOM 1234 C C . VAL A 1 159 ? 7.305 19.636 -14.723 1.00 70.88 159 VAL A C 1
ATOM 1236 O O . VAL A 1 159 ? 7.552 19.927 -15.890 1.00 70.88 159 VAL A O 1
ATOM 1239 N N . GLY A 1 160 ? 6.247 18.894 -14.383 1.00 72.25 160 GLY A N 1
ATOM 1240 C CA . GLY A 1 160 ? 5.314 18.324 -15.366 1.00 72.25 160 GLY A CA 1
ATOM 1241 C C . GLY A 1 160 ? 5.709 16.956 -15.934 1.00 72.25 160 GLY A C 1
ATOM 1242 O O . GLY A 1 160 ? 4.860 16.305 -16.526 1.00 72.25 160 GLY A O 1
ATOM 1243 N N . ARG A 1 161 ? 6.948 16.487 -15.719 1.00 78.25 161 ARG A N 1
ATOM 1244 C CA . ARG A 1 161 ? 7.410 15.140 -16.125 1.00 78.25 161 ARG A CA 1
ATOM 1245 C C . ARG A 1 161 ? 7.422 14.119 -14.984 1.00 78.25 161 ARG A C 1
ATOM 1247 O O . ARG A 1 161 ? 7.702 12.945 -15.208 1.00 78.25 161 ARG A O 1
ATOM 1254 N N . ARG A 1 162 ? 7.133 14.570 -13.761 1.00 78.00 162 ARG A N 1
ATOM 1255 C CA . ARG A 1 162 ? 7.060 13.749 -12.543 1.00 78.00 162 ARG A CA 1
ATOM 1256 C C . ARG A 1 162 ? 5.608 13.531 -12.119 1.00 78.00 162 ARG A C 1
ATOM 1258 O O . ARG A 1 162 ? 4.771 14.401 -12.344 1.00 78.00 162 ARG A O 1
ATOM 1265 N N . GLY A 1 163 ? 5.306 12.425 -11.446 1.00 81.44 163 GLY A N 1
ATOM 1266 C CA . GLY A 1 163 ? 3.983 12.207 -10.860 1.00 81.44 163 GLY A CA 1
ATOM 1267 C C . GLY A 1 163 ? 3.728 10.764 -10.439 1.00 81.44 163 GLY A C 1
ATOM 1268 O O . GLY A 1 163 ? 4.414 9.847 -10.874 1.00 81.44 163 GLY A O 1
ATOM 1269 N N . GLY A 1 164 ? 2.704 10.564 -9.611 1.00 87.00 164 GLY A N 1
ATOM 1270 C CA . GLY A 1 164 ? 2.232 9.236 -9.214 1.00 87.00 164 GLY A CA 1
ATOM 1271 C C . GLY A 1 164 ? 2.392 8.985 -7.721 1.00 87.00 164 GLY A C 1
ATOM 1272 O O . GLY A 1 164 ? 1.929 9.804 -6.924 1.00 87.00 164 GLY A O 1
ATOM 1273 N N . PHE A 1 165 ? 2.989 7.860 -7.323 1.00 91.25 165 PHE A N 1
ATOM 1274 C CA . PHE A 1 165 ? 3.022 7.454 -5.915 1.00 91.25 165 PHE A CA 1
ATOM 1275 C C . PHE A 1 165 ? 4.273 6.665 -5.520 1.00 91.25 165 PHE A C 1
ATOM 1277 O O . PHE A 1 165 ? 5.014 6.163 -6.361 1.00 91.25 165 PHE A O 1
ATOM 1284 N N . SER A 1 166 ? 4.455 6.500 -4.212 1.00 91.12 166 SER A N 1
ATOM 1285 C CA . SER A 1 166 ? 5.407 5.556 -3.629 1.00 91.12 166 SER A CA 1
ATOM 1286 C C . SER A 1 166 ? 4.749 4.801 -2.478 1.00 91.12 166 SER A C 1
ATOM 1288 O O . SER A 1 166 ? 4.170 5.436 -1.598 1.00 91.12 166 SER A O 1
ATOM 1290 N N . PHE A 1 167 ? 4.813 3.466 -2.491 1.00 95.31 167 PHE A N 1
ATOM 1291 C CA . PHE A 1 167 ? 4.374 2.587 -1.404 1.00 95.31 167 PHE A CA 1
ATOM 1292 C C . PHE A 1 167 ? 5.596 1.922 -0.769 1.00 95.31 167 PHE A C 1
ATOM 1294 O O . PHE A 1 167 ? 6.383 1.261 -1.447 1.00 95.31 167 PHE A O 1
ATOM 1301 N N . THR A 1 168 ? 5.792 2.131 0.531 1.00 92.19 168 THR A N 1
ATOM 1302 C CA . THR A 1 168 ? 7.064 1.859 1.213 1.00 92.19 168 THR A CA 1
ATOM 1303 C C . THR A 1 168 ? 6.856 1.261 2.600 1.00 92.19 168 THR A C 1
ATOM 1305 O O . THR A 1 168 ? 5.787 1.388 3.194 1.00 92.19 168 THR A O 1
ATOM 1308 N N . LEU A 1 169 ? 7.903 0.646 3.144 1.00 91.19 169 LEU A N 1
ATOM 1309 C CA . LEU A 1 169 ? 8.057 0.420 4.576 1.00 91.19 169 LEU A CA 1
ATOM 1310 C C . LEU A 1 169 ? 8.940 1.515 5.169 1.00 91.19 169 LEU A C 1
ATOM 1312 O O . LEU A 1 169 ? 9.949 1.903 4.571 1.00 91.19 169 LEU A O 1
ATOM 1316 N N . ASN A 1 170 ? 8.577 1.985 6.361 1.00 85.75 170 ASN A N 1
ATOM 1317 C CA . ASN A 1 170 ? 9.253 3.103 7.004 1.00 85.75 170 ASN A CA 1
ATOM 1318 C C . ASN A 1 170 ? 9.529 2.868 8.497 1.00 85.75 170 ASN A C 1
ATOM 1320 O O . ASN A 1 170 ? 8.673 2.324 9.197 1.00 85.75 170 ASN A O 1
ATOM 1324 N N . LEU A 1 171 ? 10.698 3.319 8.982 1.00 74.94 171 LEU A N 1
ATOM 1325 C CA . LEU A 1 171 ? 10.979 3.504 10.417 1.00 74.94 171 LEU A CA 1
ATOM 1326 C C . LEU A 1 171 ? 10.642 4.953 10.809 1.00 74.94 171 LEU A C 1
ATOM 1328 O O . LEU A 1 171 ? 11.113 5.889 10.168 1.00 74.94 171 LEU A O 1
ATOM 1332 N N . GLY A 1 172 ? 9.857 5.146 11.873 1.00 64.38 172 GLY A N 1
ATOM 1333 C CA . GLY A 1 172 ? 9.417 6.470 12.342 1.00 64.38 172 GLY A CA 1
ATOM 1334 C C . GLY A 1 172 ? 10.549 7.484 12.621 1.00 64.38 172 GLY A C 1
ATOM 1335 O O . GLY A 1 172 ? 11.731 7.154 12.670 1.00 64.38 172 GLY A O 1
ATOM 1336 N N . ARG A 1 173 ? 10.191 8.766 12.802 1.00 51.88 173 ARG A N 1
ATOM 1337 C CA . ARG A 1 173 ? 11.162 9.876 12.914 1.00 51.88 173 ARG A CA 1
ATOM 1338 C C . ARG A 1 173 ? 12.031 9.784 14.190 1.00 51.88 173 ARG A C 1
ATOM 1340 O O . ARG A 1 173 ? 11.541 10.076 15.277 1.00 51.88 173 ARG A O 1
ATOM 1347 N N . GLY A 1 174 ? 13.338 9.563 14.012 1.00 46.72 174 GLY A N 1
ATOM 1348 C CA . GLY A 1 174 ? 14.404 10.112 14.869 1.00 46.72 174 GLY A CA 1
ATOM 1349 C C . GLY A 1 174 ? 15.350 9.094 15.518 1.00 46.72 174 GLY A C 1
ATOM 1350 O O . GLY A 1 174 ? 14.926 8.324 16.370 1.00 46.72 174 GLY A O 1
ATOM 1351 N N . GLY A 1 175 ? 16.646 9.183 15.187 1.00 52.94 175 GLY A N 1
ATOM 1352 C CA . GLY A 1 175 ? 17.730 8.406 15.807 1.00 52.94 175 GLY A CA 1
ATOM 1353 C C . GLY A 1 175 ? 18.202 7.224 14.958 1.00 52.94 175 GLY A C 1
ATOM 1354 O O . GLY A 1 175 ? 17.519 6.828 14.021 1.00 52.94 175 GLY A O 1
ATOM 1355 N N . VAL A 1 176 ? 19.387 6.682 15.279 1.00 57.38 176 VAL A N 1
ATOM 1356 C CA . VAL A 1 176 ? 19.934 5.441 14.692 1.00 57.38 176 VAL A CA 1
ATOM 1357 C C . VAL A 1 176 ? 18.975 4.292 14.997 1.00 57.38 176 VAL A C 1
ATOM 1359 O O . VAL A 1 176 ? 19.038 3.711 16.076 1.00 57.38 176 VAL A O 1
ATOM 1362 N N . GLY A 1 177 ? 18.054 4.020 14.074 1.00 69.31 177 GLY A N 1
ATOM 1363 C CA . GLY A 1 177 ? 17.101 2.930 14.195 1.00 69.31 177 GLY A CA 1
ATOM 1364 C C . GLY A 1 177 ? 17.673 1.602 13.707 1.00 69.31 177 GLY A C 1
ATOM 1365 O O . GLY A 1 177 ? 18.686 1.542 13.019 1.00 69.31 177 GLY A O 1
ATOM 1366 N N . ASN A 1 178 ? 17.011 0.511 14.042 1.00 83.75 178 ASN A N 1
ATOM 1367 C CA . ASN A 1 178 ? 17.226 -0.817 13.486 1.00 83.75 178 ASN A CA 1
ATOM 1368 C C . ASN A 1 178 ? 15.864 -1.510 13.321 1.00 83.75 178 ASN A C 1
ATOM 1370 O O . ASN A 1 178 ? 14.819 -0.968 13.674 1.00 83.75 178 ASN A O 1
ATOM 1374 N N . LEU A 1 179 ? 15.846 -2.719 12.765 1.00 86.50 179 LEU A N 1
ATOM 1375 C CA . LEU A 1 179 ? 14.611 -3.461 12.516 1.00 86.50 179 LEU A CA 1
ATOM 1376 C C . LEU A 1 179 ? 13.749 -3.642 13.779 1.00 86.50 179 LEU A C 1
ATOM 1378 O O . LEU A 1 179 ? 12.526 -3.678 13.679 1.00 86.50 179 LEU A O 1
ATOM 1382 N N . LYS A 1 180 ? 14.350 -3.717 14.974 1.00 84.88 180 LYS A N 1
ATOM 1383 C CA . LYS A 1 180 ? 13.604 -3.859 16.234 1.00 84.88 180 LYS A CA 1
ATOM 1384 C C . LYS A 1 180 ? 12.758 -2.642 16.592 1.00 84.88 180 LYS A C 1
ATOM 1386 O O . LYS A 1 180 ? 11.809 -2.807 17.353 1.00 84.88 180 LYS A O 1
ATOM 1391 N N . ASP A 1 181 ? 13.030 -1.479 16.006 1.00 79.44 181 ASP A N 1
ATOM 1392 C CA . ASP A 1 181 ? 12.216 -0.276 16.208 1.00 79.44 181 ASP A CA 1
ATOM 1393 C C . ASP A 1 181 ? 10.884 -0.329 15.438 1.00 79.44 181 ASP A C 1
ATOM 1395 O O . ASP A 1 181 ? 9.960 0.434 15.727 1.00 79.44 181 ASP A O 1
ATOM 1399 N N . GLY A 1 182 ? 10.743 -1.285 14.513 1.00 85.31 182 GLY A N 1
ATOM 1400 C CA . GLY A 1 182 ? 9.475 -1.624 13.879 1.00 85.31 182 GLY A CA 1
ATOM 1401 C C . GLY A 1 182 ? 9.196 -0.847 12.595 1.00 85.31 182 GLY A C 1
ATOM 1402 O O . GLY A 1 182 ? 9.054 0.375 12.604 1.00 85.31 182 GLY A O 1
ATOM 1403 N N . LEU A 1 183 ? 9.043 -1.573 11.486 1.00 87.62 183 LEU A N 1
ATOM 1404 C CA . LEU A 1 183 ? 8.616 -1.010 10.205 1.00 87.62 183 LEU A CA 1
ATOM 1405 C C . LEU A 1 183 ? 7.094 -1.032 10.068 1.00 87.62 183 LEU A C 1
ATOM 1407 O O . LEU A 1 183 ? 6.438 -2.014 10.431 1.00 87.62 183 LEU A O 1
ATOM 1411 N N . LEU A 1 184 ? 6.551 0.031 9.478 1.00 88.75 184 LEU A N 1
ATOM 1412 C CA . LEU A 1 184 ? 5.143 0.137 9.102 1.00 88.75 184 LEU A CA 1
ATOM 1413 C C . LEU A 1 184 ? 5.003 0.490 7.616 1.00 88.75 184 LEU A C 1
ATOM 1415 O O . LEU A 1 184 ? 5.852 1.219 7.092 1.00 88.75 184 LEU A O 1
ATOM 1419 N N . PRO A 1 185 ? 3.935 0.024 6.944 1.00 92.06 185 PRO A N 1
ATOM 1420 C CA . PRO A 1 185 ? 3.569 0.524 5.628 1.00 92.06 185 PRO A CA 1
ATOM 1421 C C . PRO A 1 185 ? 3.301 2.034 5.675 1.00 92.06 185 PRO A C 1
ATOM 1423 O O . PRO A 1 185 ? 2.613 2.532 6.567 1.00 92.06 185 PRO A O 1
ATOM 1426 N N . ALA A 1 186 ? 3.838 2.747 4.695 1.00 89.69 186 ALA A N 1
ATOM 1427 C CA . ALA A 1 186 ? 3.666 4.174 4.477 1.00 89.69 186 ALA A CA 1
ATOM 1428 C C . ALA A 1 186 ? 3.573 4.436 2.973 1.00 89.69 186 ALA A C 1
ATOM 1430 O O . ALA A 1 186 ? 4.029 3.631 2.158 1.00 89.69 186 ALA A O 1
ATOM 1431 N N . ALA A 1 187 ? 3.023 5.579 2.581 1.00 91.12 187 ALA A N 1
ATOM 1432 C CA . ALA A 1 187 ? 2.979 5.943 1.171 1.00 91.12 187 ALA A CA 1
ATOM 1433 C C . ALA A 1 187 ? 3.085 7.443 0.942 1.00 91.12 187 ALA A C 1
ATOM 1435 O O . ALA A 1 187 ? 3.083 8.224 1.884 1.00 91.12 187 ALA A O 1
ATOM 1436 N N . ARG A 1 188 ? 3.185 7.862 -0.312 1.00 87.25 188 ARG A N 1
ATOM 1437 C CA . ARG A 1 188 ? 3.215 9.268 -0.713 1.00 87.25 188 ARG A CA 1
ATOM 1438 C C . ARG A 1 188 ? 2.568 9.417 -2.081 1.00 87.25 188 ARG A C 1
ATOM 1440 O O . ARG A 1 188 ? 2.771 8.557 -2.933 1.00 87.25 188 ARG A O 1
ATOM 1447 N N . PHE A 1 189 ? 1.869 10.530 -2.302 1.00 88.12 189 PHE A N 1
ATOM 1448 C CA . PHE A 1 189 ? 1.498 10.979 -3.648 1.00 88.12 189 PHE A CA 1
ATOM 1449 C C . PHE A 1 189 ? 2.443 12.080 -4.120 1.00 88.12 189 PHE A C 1
ATOM 1451 O O . PHE A 1 189 ? 2.781 12.995 -3.362 1.00 88.12 189 PHE A O 1
ATOM 1458 N N . ILE A 1 190 ? 2.842 12.011 -5.385 1.00 82.38 190 ILE A N 1
ATOM 1459 C CA . ILE A 1 190 ? 3.813 12.917 -5.996 1.00 82.38 190 ILE A CA 1
ATOM 1460 C C . ILE A 1 190 ? 3.090 13.806 -7.001 1.00 82.38 190 ILE A C 1
ATOM 1462 O O . ILE A 1 190 ? 2.468 13.328 -7.950 1.00 82.38 190 ILE A O 1
ATOM 1466 N N . ALA A 1 191 ? 3.197 15.116 -6.784 1.00 77.06 191 ALA A N 1
ATOM 1467 C CA . ALA A 1 191 ? 2.621 16.126 -7.661 1.00 77.06 191 ALA A CA 1
ATOM 1468 C C . ALA A 1 191 ? 3.523 16.375 -8.872 1.00 77.06 191 ALA A C 1
ATOM 1470 O O . ALA A 1 191 ? 4.739 16.545 -8.719 1.00 77.06 191 ALA A O 1
ATOM 1471 N N . ALA A 1 192 ? 2.910 16.559 -10.038 1.00 76.94 192 ALA A N 1
ATOM 1472 C CA . ALA A 1 192 ? 3.601 17.062 -11.222 1.00 76.94 192 ALA A CA 1
ATOM 1473 C C . ALA A 1 192 ? 4.107 18.498 -11.032 1.00 76.94 192 ALA A C 1
ATOM 1475 O O . ALA A 1 192 ? 5.225 18.824 -11.434 1.00 76.94 192 ALA A O 1
ATOM 1476 N N . SER A 1 193 ? 3.322 19.331 -10.348 1.00 72.56 193 SER A N 1
ATOM 1477 C CA . SER A 1 193 ? 3.712 20.654 -9.863 1.00 72.56 193 SER A CA 1
ATOM 1478 C C . SER A 1 193 ? 2.771 21.121 -8.746 1.00 72.56 193 SER A C 1
ATOM 1480 O O . SER A 1 193 ? 1.694 20.556 -8.549 1.00 72.56 193 SER A O 1
ATOM 1482 N N . SER A 1 194 ? 3.139 22.205 -8.060 1.00 65.19 194 SER A N 1
ATOM 1483 C CA . SER A 1 194 ? 2.255 22.927 -7.132 1.00 65.19 194 SER A CA 1
ATOM 1484 C C . SER A 1 194 ? 1.112 23.693 -7.820 1.00 65.19 194 SER A C 1
ATOM 1486 O O . SER A 1 194 ? 0.300 24.302 -7.139 1.00 65.19 194 SER A O 1
ATOM 1488 N N . SER A 1 195 ? 1.046 23.703 -9.153 1.00 65.19 195 SER A N 1
ATOM 1489 C CA . SER A 1 195 ? 0.005 24.382 -9.940 1.00 65.19 195 SER A CA 1
ATOM 1490 C C . SER A 1 195 ? -0.928 23.420 -10.687 1.00 65.19 195 SER A C 1
ATOM 1492 O O . SER A 1 195 ? -1.932 23.849 -11.253 1.00 65.19 195 SER A O 1
ATOM 1494 N N . THR A 1 196 ? -0.622 22.119 -10.704 1.00 65.81 196 THR A N 1
ATOM 1495 C CA . THR A 1 196 ? -1.460 21.094 -11.348 1.00 65.81 196 THR A CA 1
ATOM 1496 C C . THR A 1 196 ? -2.642 20.675 -10.475 1.00 65.81 196 THR A C 1
ATOM 1498 O O . THR A 1 196 ? -2.560 20.720 -9.252 1.00 65.81 196 THR A O 1
ATOM 1501 N N . LYS A 1 197 ? -3.728 20.187 -11.097 1.00 63.62 197 LYS A N 1
ATOM 1502 C CA . LYS A 1 197 ? -4.953 19.703 -10.419 1.00 63.62 197 LYS A CA 1
ATOM 1503 C C . LYS A 1 197 ? -4.753 18.477 -9.494 1.00 63.62 197 LYS A C 1
ATOM 1505 O O . LYS A 1 197 ? -5.735 17.968 -8.969 1.00 63.62 197 LYS A O 1
ATOM 1510 N N . ASN A 1 198 ? -3.509 18.041 -9.269 1.00 67.62 198 ASN A N 1
ATOM 1511 C CA . ASN A 1 198 ? -3.128 16.796 -8.598 1.00 67.62 198 ASN A CA 1
ATOM 1512 C C . ASN A 1 198 ? -2.051 17.094 -7.546 1.00 67.62 198 ASN A C 1
ATOM 1514 O O . ASN A 1 198 ? -0.884 16.726 -7.714 1.00 67.62 198 ASN A O 1
ATOM 1518 N N . PHE A 1 199 ? -2.414 17.843 -6.504 1.00 66.56 199 PHE A N 1
ATOM 1519 C CA . PHE A 1 199 ? -1.472 18.198 -5.443 1.00 66.56 199 PHE A CA 1
ATOM 1520 C C . PHE A 1 199 ? -0.936 16.927 -4.781 1.00 66.56 199 PHE A C 1
ATOM 1522 O O . PHE A 1 199 ? -1.691 16.027 -4.459 1.00 66.56 199 PHE A O 1
ATOM 1529 N N . GLY A 1 200 ? 0.379 16.818 -4.617 1.00 74.81 200 GLY A N 1
ATOM 1530 C CA . GLY A 1 200 ? 1.010 15.698 -3.921 1.00 74.81 200 GLY A CA 1
ATOM 1531 C C . GLY A 1 200 ? 0.995 15.923 -2.416 1.00 74.81 200 GLY A C 1
ATOM 1532 O O . GLY A 1 200 ? 0.783 17.035 -1.937 1.00 74.81 200 GLY A O 1
ATOM 1533 N N . THR A 1 201 ? 1.306 14.888 -1.647 1.00 75.81 201 THR A N 1
ATOM 1534 C CA . THR A 1 201 ? 1.259 14.978 -0.180 1.00 75.81 201 THR A CA 1
ATOM 1535 C C . THR A 1 201 ? 2.458 15.720 0.406 1.00 75.81 201 THR A C 1
ATOM 1537 O O . THR A 1 201 ? 2.460 16.033 1.592 1.00 75.81 201 THR A O 1
ATOM 1540 N N . SER A 1 202 ? 3.472 16.024 -0.420 1.00 67.81 202 SER A N 1
ATOM 1541 C CA . SER A 1 202 ? 4.796 16.575 -0.074 1.00 67.81 202 SER A CA 1
ATOM 1542 C C . SER A 1 202 ? 5.610 15.697 0.884 1.00 67.81 202 SER A C 1
ATOM 1544 O O . SER A 1 202 ? 6.755 15.383 0.571 1.00 67.81 202 SER A O 1
ATOM 1546 N N . ASN A 1 203 ? 5.003 15.218 1.967 1.00 73.00 203 ASN A N 1
ATOM 1547 C CA . ASN A 1 203 ? 5.516 14.255 2.930 1.00 73.00 203 ASN A CA 1
ATOM 1548 C C . ASN A 1 203 ? 4.883 12.868 2.742 1.00 73.00 203 ASN A C 1
ATOM 1550 O O . ASN A 1 203 ? 3.869 12.708 2.058 1.00 73.00 203 ASN A O 1
ATOM 1554 N N . PHE A 1 204 ? 5.476 11.870 3.395 1.00 77.00 204 PHE A N 1
ATOM 1555 C CA . PHE A 1 204 ? 4.872 10.549 3.527 1.00 77.00 204 PHE A CA 1
ATOM 1556 C C . PHE A 1 204 ? 3.636 10.586 4.433 1.00 77.00 204 PHE A C 1
ATOM 1558 O O . PHE A 1 204 ? 3.578 11.301 5.434 1.00 77.00 204 PHE A O 1
ATOM 1565 N N . LEU A 1 205 ? 2.663 9.769 4.063 1.00 81.94 205 LEU A N 1
ATOM 1566 C CA . LEU A 1 205 ? 1.487 9.404 4.824 1.00 81.94 205 LEU A CA 1
ATOM 1567 C C . LEU A 1 205 ? 1.899 8.339 5.825 1.00 81.94 205 LEU A C 1
ATOM 1569 O O . LEU A 1 205 ? 2.195 7.200 5.458 1.00 81.94 205 LEU A O 1
ATOM 1573 N N . PHE A 1 206 ? 1.959 8.757 7.083 1.00 72.50 206 PHE A N 1
ATOM 1574 C CA . PHE A 1 206 ? 2.323 7.900 8.195 1.00 72.50 206 PHE A CA 1
ATOM 1575 C C . PHE A 1 206 ? 1.081 7.378 8.917 1.00 72.50 206 PHE A C 1
ATOM 1577 O O . PHE A 1 206 ? 0.035 8.025 8.901 1.00 72.50 206 PHE A O 1
ATOM 1584 N N . PRO A 1 207 ? 1.209 6.241 9.612 1.00 62.12 207 PRO A N 1
ATOM 1585 C CA . PRO A 1 207 ? 0.239 5.799 10.596 1.00 62.12 207 PRO A CA 1
ATOM 1586 C C . PRO A 1 207 ? -0.153 6.875 11.609 1.00 62.12 207 PRO A C 1
ATOM 1588 O O . PRO A 1 207 ? 0.696 7.601 12.122 1.00 62.12 207 PRO A O 1
ATOM 1591 N N . GLU A 1 208 ? -1.454 6.926 11.908 1.00 49.41 208 GLU A N 1
ATOM 1592 C CA . GLU A 1 208 ? -2.141 7.861 12.819 1.00 49.41 208 GLU A CA 1
ATOM 1593 C C . GLU A 1 208 ? -1.497 7.897 14.223 1.00 49.41 208 GLU A C 1
ATOM 1595 O O . GLU A 1 208 ? -1.519 8.908 14.924 1.00 49.41 208 GLU A O 1
ATOM 1600 N N . LEU A 1 209 ? -0.835 6.798 14.604 1.00 47.81 209 LEU A N 1
ATOM 1601 C CA . LEU A 1 209 ? -0.002 6.657 15.791 1.00 47.81 209 LEU A CA 1
ATOM 1602 C C . LEU A 1 209 ? 1.345 6.033 15.387 1.00 47.81 209 LEU A C 1
ATOM 1604 O O . LEU A 1 209 ? 1.391 4.986 14.749 1.00 47.81 209 LEU A O 1
ATOM 1608 N N . TRP A 1 210 ? 2.455 6.671 15.766 1.00 53.25 210 TRP A N 1
ATOM 1609 C CA . TRP A 1 210 ? 3.822 6.215 15.464 1.00 53.25 210 TRP A CA 1
ATOM 1610 C C . TRP A 1 210 ? 4.097 4.775 15.957 1.00 53.25 210 TRP A C 1
ATOM 1612 O O . TRP A 1 210 ? 3.448 4.344 16.913 1.00 53.25 210 TRP A O 1
ATOM 1622 N N . PRO A 1 211 ? 5.097 4.047 15.407 1.00 46.72 211 PRO A N 1
ATOM 1623 C CA . PRO A 1 211 ? 5.439 2.672 15.818 1.00 46.72 211 PRO A CA 1
ATOM 1624 C C . PRO A 1 211 ? 5.589 2.489 17.337 1.00 46.72 211 PRO A C 1
ATOM 1626 O O . PRO A 1 211 ? 5.192 1.468 17.895 1.00 46.72 211 PRO A O 1
ATOM 1629 N N . ASN A 1 212 ? 6.059 3.535 18.025 1.00 42.97 212 ASN A N 1
ATOM 1630 C CA . ASN A 1 212 ? 6.247 3.573 19.478 1.00 42.97 212 ASN A CA 1
ATOM 1631 C C . ASN A 1 212 ? 4.916 3.577 20.267 1.00 42.97 212 ASN A C 1
ATOM 1633 O O . ASN A 1 212 ? 4.923 3.421 21.489 1.00 42.97 212 ASN A O 1
ATOM 1637 N N . LYS A 1 213 ? 3.777 3.761 19.586 1.00 43.28 213 LYS A N 1
ATOM 1638 C CA . LYS A 1 213 ? 2.416 3.799 20.142 1.00 43.28 213 LYS A CA 1
ATOM 1639 C C . LYS A 1 213 ? 1.490 2.683 19.627 1.00 43.28 213 LYS A C 1
ATOM 1641 O O . LYS A 1 213 ? 0.473 2.450 20.271 1.00 43.28 213 LYS A O 1
ATOM 1646 N N . ILE A 1 214 ? 1.849 1.941 18.569 1.00 53.81 214 ILE A N 1
ATOM 1647 C CA . ILE A 1 214 ? 1.136 0.719 18.128 1.00 53.81 214 ILE A CA 1
ATOM 1648 C C . ILE A 1 214 ? 1.995 -0.520 18.436 1.00 53.81 214 ILE A C 1
ATOM 1650 O O . ILE A 1 214 ? 2.461 -1.233 17.545 1.00 53.81 214 ILE A O 1
ATOM 1654 N N . LYS A 1 215 ? 2.253 -0.769 19.727 1.00 56.81 215 LYS A N 1
ATOM 1655 C CA . LYS A 1 215 ? 3.029 -1.941 20.166 1.00 56.81 215 LYS A CA 1
ATOM 1656 C C . LYS A 1 215 ? 2.372 -3.230 19.652 1.00 56.81 215 LYS A C 1
ATOM 1658 O O . LYS A 1 215 ? 1.204 -3.482 19.940 1.00 56.81 215 LYS A O 1
ATOM 1663 N N . GLY A 1 216 ? 3.132 -4.047 18.920 1.00 64.88 216 GLY A N 1
ATOM 1664 C CA . GLY A 1 216 ? 2.692 -5.364 18.447 1.00 64.88 216 GLY A CA 1
ATOM 1665 C C . GLY A 1 216 ? 2.004 -5.398 17.076 1.00 64.88 216 GLY A C 1
ATOM 1666 O O . GLY A 1 216 ? 1.495 -6.452 16.702 1.00 64.88 216 GLY A O 1
ATOM 1667 N N . GLN A 1 217 ? 1.982 -4.294 16.318 1.00 78.00 217 GLN A N 1
ATOM 1668 C CA . GLN A 1 217 ? 1.540 -4.290 14.910 1.00 78.00 217 GLN A CA 1
ATOM 1669 C C . GLN A 1 217 ? 2.563 -3.591 14.010 1.00 78.00 217 GLN A C 1
ATOM 1671 O O . GLN A 1 217 ? 2.229 -2.670 13.281 1.00 78.00 217 GLN A O 1
ATOM 1676 N N . HIS A 1 218 ? 3.817 -4.028 14.088 1.00 84.75 218 HIS A N 1
ATOM 1677 C CA . HIS A 1 218 ? 4.948 -3.547 13.294 1.00 84.75 218 HIS A CA 1
ATOM 1678 C C . HIS A 1 218 ? 5.859 -4.718 12.917 1.00 84.75 218 HIS A C 1
ATOM 1680 O O . HIS A 1 218 ? 5.880 -5.741 13.605 1.00 84.75 218 HIS A O 1
ATOM 1686 N N . ILE A 1 219 ? 6.630 -4.573 11.843 1.00 90.06 219 ILE A N 1
ATOM 1687 C CA . ILE A 1 219 ? 7.576 -5.605 11.404 1.00 90.06 219 ILE A CA 1
ATOM 1688 C C . ILE A 1 219 ? 8.888 -5.417 12.163 1.00 90.06 219 ILE A C 1
ATOM 1690 O O . ILE A 1 219 ? 9.541 -4.386 12.019 1.00 90.06 219 ILE A O 1
ATOM 1694 N N . THR A 1 220 ? 9.268 -6.412 12.964 1.00 90.62 220 THR A N 1
ATOM 1695 C CA . THR A 1 220 ? 10.491 -6.404 13.801 1.00 90.62 220 THR A CA 1
ATOM 1696 C C . THR A 1 220 ? 11.351 -7.660 13.617 1.00 90.62 220 THR A C 1
ATOM 1698 O O . THR A 1 220 ? 12.285 -7.939 14.387 1.00 90.62 220 THR A O 1
ATOM 1701 N N . ASP A 1 221 ? 11.022 -8.442 12.594 1.00 92.44 221 ASP A N 1
ATOM 1702 C CA . ASP A 1 221 ? 11.639 -9.716 12.267 1.00 92.44 221 ASP A CA 1
ATOM 1703 C C . ASP A 1 221 ? 11.787 -9.882 10.743 1.00 92.44 221 ASP A C 1
ATOM 1705 O O . ASP A 1 221 ? 11.493 -8.974 9.966 1.00 92.44 221 ASP A O 1
ATOM 1709 N N . HIS A 1 222 ? 12.318 -11.033 10.331 1.00 94.94 222 HIS A N 1
ATOM 1710 C CA . HIS A 1 222 ? 12.604 -11.366 8.933 1.00 94.94 222 HIS A CA 1
ATOM 1711 C C . HIS A 1 222 ? 11.606 -12.372 8.346 1.00 94.94 222 HIS A C 1
ATOM 1713 O O . HIS A 1 222 ? 11.963 -13.164 7.461 1.00 94.94 222 HIS A O 1
ATOM 1719 N N . ARG A 1 223 ? 10.386 -12.420 8.886 1.00 94.50 223 ARG A N 1
ATOM 1720 C CA . ARG A 1 223 ? 9.313 -13.283 8.393 1.00 94.50 223 ARG A CA 1
ATOM 1721 C C . ARG A 1 223 ? 8.580 -12.612 7.233 1.00 94.50 223 ARG A C 1
ATOM 1723 O O . ARG A 1 223 ? 8.763 -11.436 6.932 1.00 94.50 223 ARG A O 1
ATOM 1730 N N . TRP A 1 224 ? 7.764 -13.413 6.559 1.00 94.19 224 TRP A N 1
ATOM 1731 C CA . TRP A 1 224 ? 6.817 -12.921 5.570 1.00 94.19 224 TRP A CA 1
ATOM 1732 C C . TRP A 1 224 ? 5.679 -12.177 6.258 1.00 94.19 224 TRP A C 1
ATOM 1734 O O . TRP A 1 224 ? 5.059 -12.720 7.175 1.00 94.19 224 TRP A O 1
ATOM 1744 N N . HIS A 1 225 ? 5.391 -10.986 5.755 1.00 94.19 225 HIS A N 1
ATOM 1745 C CA . HIS A 1 225 ? 4.275 -10.150 6.154 1.00 94.19 225 HIS A CA 1
ATOM 1746 C C . HIS A 1 225 ? 3.468 -9.755 4.928 1.00 94.19 225 HIS A C 1
ATOM 1748 O O . HIS A 1 225 ? 4.017 -9.525 3.850 1.00 94.19 225 HIS A O 1
ATOM 1754 N N . HIS A 1 226 ? 2.160 -9.661 5.101 1.00 94.75 226 HIS A N 1
ATOM 1755 C CA . HIS A 1 226 ? 1.285 -9.079 4.098 1.00 94.75 226 HIS A CA 1
ATOM 1756 C C . HIS A 1 226 ? 1.114 -7.589 4.388 1.00 94.75 226 HIS A C 1
ATOM 1758 O O . HIS A 1 226 ? 0.890 -7.197 5.535 1.00 94.75 226 HIS A O 1
ATOM 1764 N N . VAL A 1 227 ? 1.228 -6.752 3.362 1.00 95.94 227 VAL A N 1
ATOM 1765 C CA . VAL A 1 227 ? 1.042 -5.303 3.480 1.00 95.94 227 VAL A CA 1
ATOM 1766 C C . VAL A 1 227 ? 0.094 -4.803 2.405 1.00 95.94 227 VAL A C 1
ATOM 1768 O O . VAL A 1 227 ? 0.167 -5.229 1.255 1.00 95.94 227 VAL A O 1
ATOM 1771 N N . ALA A 1 228 ? -0.786 -3.871 2.767 1.00 96.31 228 ALA A N 1
ATOM 1772 C CA . ALA A 1 228 ? -1.682 -3.236 1.809 1.00 96.31 228 ALA A CA 1
ATOM 1773 C C . ALA A 1 228 ? -1.874 -1.749 2.083 1.00 96.31 228 ALA A C 1
ATOM 1775 O O . ALA A 1 228 ? -1.874 -1.300 3.231 1.00 96.31 228 ALA A O 1
ATOM 1776 N N . TRP A 1 229 ? -2.102 -1.007 1.008 1.00 96.69 229 TRP A N 1
ATOM 1777 C CA . TRP A 1 229 ? -2.517 0.384 0.998 1.00 96.69 229 TRP A CA 1
ATOM 1778 C C . TRP A 1 229 ? -3.766 0.521 0.133 1.00 96.69 229 TRP A C 1
ATOM 1780 O O . TRP A 1 229 ? -3.770 0.154 -1.039 1.00 96.69 229 TRP A O 1
ATOM 1790 N N . GLN A 1 230 ? -4.835 1.048 0.721 1.00 94.38 230 GLN A N 1
ATOM 1791 C CA . GLN A 1 230 ? -6.071 1.362 0.019 1.00 94.38 230 GLN A CA 1
ATOM 1792 C C . GLN A 1 230 ? -6.319 2.857 0.001 1.00 94.38 230 GLN A C 1
ATOM 1794 O O . GLN A 1 230 ? -6.053 3.543 0.992 1.00 94.38 230 GLN A O 1
ATOM 1799 N N . PHE A 1 231 ? -6.926 3.326 -1.079 1.00 92.44 231 PHE A N 1
ATOM 1800 C CA . PHE A 1 231 ? -7.357 4.703 -1.225 1.00 92.44 231 PHE A CA 1
ATOM 1801 C C . PHE A 1 231 ? -8.819 4.770 -1.639 1.00 92.44 231 PHE A C 1
ATOM 1803 O O . PHE A 1 231 ? -9.272 4.017 -2.505 1.00 92.44 231 PHE A O 1
ATOM 1810 N N . ARG A 1 232 ? -9.542 5.724 -1.055 1.00 89.12 232 ARG A N 1
ATOM 1811 C CA . ARG A 1 232 ? -10.925 6.036 -1.397 1.00 89.12 232 ARG A CA 1
ATOM 1812 C C . ARG A 1 232 ? -11.059 7.497 -1.791 1.00 89.12 232 ARG A C 1
ATOM 1814 O O . ARG A 1 232 ? -10.845 8.387 -0.983 1.00 89.12 232 ARG A O 1
ATOM 1821 N N . TYR A 1 233 ? -11.468 7.748 -3.028 1.00 85.19 233 TYR A N 1
ATOM 1822 C CA . TYR A 1 233 ? -11.446 9.072 -3.649 1.00 85.19 233 TYR A CA 1
ATOM 1823 C C . TYR A 1 233 ? -12.450 10.070 -3.063 1.00 85.19 233 TYR A C 1
ATOM 1825 O O . TYR A 1 233 ? -12.174 11.265 -3.054 1.00 85.19 233 TYR A O 1
ATOM 1833 N N . ARG A 1 234 ? -13.622 9.624 -2.591 1.00 80.25 234 ARG A N 1
ATOM 1834 C CA . ARG A 1 234 ? -14.692 10.553 -2.168 1.00 80.25 234 ARG A CA 1
ATOM 1835 C C . ARG A 1 234 ? -14.331 11.411 -0.951 1.00 80.25 234 ARG A C 1
ATOM 1837 O O . ARG A 1 234 ? -14.861 12.500 -0.806 1.00 80.25 234 ARG A O 1
ATOM 1844 N N . ASP A 1 235 ? -13.475 10.891 -0.080 1.00 77.44 235 ASP A N 1
ATOM 1845 C CA . ASP A 1 235 ? -13.006 11.520 1.160 1.00 77.44 235 ASP A CA 1
ATOM 1846 C C . ASP A 1 235 ? -11.475 11.514 1.258 1.00 77.44 235 ASP A C 1
ATOM 1848 O O . ASP A 1 235 ? -10.894 12.017 2.209 1.00 77.44 235 ASP A O 1
ATOM 1852 N N . GLN A 1 236 ? -10.815 10.948 0.249 1.00 84.56 236 GLN A N 1
ATOM 1853 C CA . GLN A 1 236 ? -9.358 10.827 0.096 1.00 84.56 236 GLN A CA 1
ATOM 1854 C C . GLN A 1 236 ? -8.689 10.239 1.307 1.00 84.56 236 GLN A C 1
ATOM 1856 O O . GLN A 1 236 ? -7.652 10.673 1.814 1.00 84.56 236 GLN A O 1
ATOM 1861 N N . LEU A 1 237 ? -9.361 9.177 1.716 1.00 85.25 237 LEU A N 1
ATOM 1862 C CA . LEU A 1 237 ? -8.990 8.315 2.783 1.00 85.25 237 LEU A CA 1
ATOM 1863 C C . LEU A 1 237 ? -7.959 7.305 2.294 1.00 85.25 237 LEU A C 1
ATOM 1865 O O . LEU A 1 237 ? -8.233 6.495 1.411 1.00 85.25 237 LEU A O 1
ATOM 1869 N N . ASN A 1 238 ? -6.806 7.312 2.946 1.00 89.88 238 ASN A N 1
ATOM 1870 C CA . ASN A 1 238 ? -5.781 6.289 2.847 1.00 89.88 238 ASN A CA 1
ATOM 1871 C C . ASN A 1 238 ? -5.898 5.360 4.049 1.00 89.88 238 ASN A C 1
ATOM 1873 O O . ASN A 1 238 ? -5.977 5.825 5.186 1.00 89.88 238 ASN A O 1
ATOM 1877 N N . THR A 1 239 ? -5.888 4.054 3.810 1.00 89.12 239 THR A N 1
ATOM 1878 C CA . THR A 1 239 ? -5.899 3.045 4.873 1.00 89.12 239 THR A CA 1
ATOM 1879 C C . THR A 1 239 ? -4.790 2.039 4.626 1.00 89.12 239 THR A C 1
ATOM 1881 O O . THR A 1 239 ? -4.689 1.513 3.518 1.00 89.12 239 THR A O 1
ATOM 1884 N N . PHE A 1 240 ? -3.983 1.753 5.645 1.00 91.19 240 PHE A N 1
ATOM 1885 C CA . PHE A 1 240 ? -2.895 0.783 5.537 1.00 91.19 240 PHE A CA 1
ATOM 1886 C C . PHE A 1 240 ? -3.137 -0.424 6.429 1.00 91.19 240 PHE A C 1
ATOM 1888 O O . PHE A 1 240 ? -3.673 -0.298 7.536 1.00 91.19 240 PHE A O 1
ATOM 1895 N N . PHE A 1 241 ? -2.697 -1.582 5.951 1.00 90.12 241 PHE A N 1
ATOM 1896 C CA . PHE A 1 241 ? -2.841 -2.862 6.624 1.00 90.12 241 PHE A CA 1
ATOM 1897 C C . PHE A 1 241 ? -1.498 -3.577 6.718 1.00 90.12 241 PHE A C 1
ATOM 1899 O O . PHE A 1 241 ? -0.694 -3.520 5.787 1.00 90.12 241 PHE A O 1
ATOM 1906 N N . LEU A 1 242 ? -1.300 -4.267 7.837 1.00 90.69 242 LEU A N 1
ATOM 1907 C CA . LEU A 1 242 ? -0.214 -5.207 8.078 1.00 90.69 242 LEU A CA 1
ATOM 1908 C C . LEU A 1 242 ? -0.829 -6.516 8.580 1.00 90.69 242 LEU A C 1
ATOM 1910 O O . LEU A 1 242 ? -1.570 -6.518 9.564 1.00 90.69 242 LEU A O 1
ATOM 1914 N N . ASP A 1 243 ? -0.557 -7.618 7.888 1.00 89.94 243 ASP A N 1
ATOM 1915 C CA . ASP A 1 243 ? -1.084 -8.956 8.179 1.00 89.94 243 ASP A CA 1
ATOM 1916 C C . ASP A 1 243 ? -2.612 -8.972 8.362 1.00 89.94 243 ASP A C 1
ATOM 1918 O O . ASP A 1 243 ? -3.165 -9.581 9.288 1.00 89.94 243 ASP A O 1
ATOM 1922 N N . GLY A 1 244 ? -3.305 -8.245 7.479 1.00 82.81 244 GLY A N 1
ATOM 1923 C CA . GLY A 1 244 ? -4.760 -8.085 7.479 1.00 82.81 244 GLY A CA 1
ATOM 1924 C C . GLY A 1 244 ? -5.321 -7.168 8.570 1.00 82.81 244 GLY A C 1
ATOM 1925 O O . GLY A 1 244 ? -6.529 -6.943 8.594 1.00 82.81 244 GLY A O 1
ATOM 1926 N N . LYS A 1 245 ? -4.489 -6.616 9.460 1.00 82.75 245 LYS A N 1
ATOM 1927 C CA . LYS A 1 245 ? -4.912 -5.659 10.492 1.00 82.75 245 LYS A CA 1
ATOM 1928 C C . LYS A 1 245 ? -4.680 -4.235 10.014 1.00 82.75 245 LYS A C 1
ATOM 1930 O O . LYS A 1 245 ? -3.598 -3.916 9.532 1.00 82.75 245 LYS A O 1
ATOM 1935 N N . ARG A 1 246 ? -5.676 -3.362 10.180 1.00 84.06 246 ARG A N 1
ATOM 1936 C CA . ARG A 1 246 ? -5.525 -1.928 9.901 1.00 84.06 246 ARG A CA 1
ATOM 1937 C C . ARG A 1 246 ? -4.518 -1.318 10.877 1.00 84.06 246 ARG A C 1
ATOM 1939 O O . ARG A 1 246 ? -4.777 -1.308 12.077 1.00 84.06 246 ARG A O 1
ATOM 1946 N N . VAL A 1 247 ? -3.428 -0.761 10.355 1.00 81.38 247 VAL A N 1
ATOM 1947 C CA . VAL A 1 247 ? -2.375 -0.097 11.148 1.00 81.38 247 VAL A CA 1
ATOM 1948 C C . VAL A 1 247 ? -2.429 1.423 11.062 1.00 81.38 247 VAL A C 1
ATOM 1950 O O . VAL A 1 247 ? -1.854 2.107 11.902 1.00 81.38 247 VAL A O 1
ATOM 1953 N N . ALA A 1 248 ? -3.105 1.967 10.051 1.00 79.31 248 ALA A N 1
ATOM 1954 C CA . ALA A 1 248 ? -3.097 3.397 9.800 1.00 79.31 248 ALA A CA 1
ATOM 1955 C C . ALA A 1 248 ? -4.304 3.871 9.013 1.00 79.31 248 ALA A C 1
ATOM 1957 O O . ALA A 1 248 ? -4.818 3.161 8.141 1.00 79.31 248 ALA A O 1
ATOM 1958 N N . ARG A 1 249 ? -4.655 5.130 9.267 1.00 81.25 249 ARG A N 1
ATOM 1959 C CA . ARG A 1 249 ? -5.639 5.882 8.519 1.00 81.25 249 ARG A CA 1
ATOM 1960 C C . ARG A 1 249 ? -5.166 7.322 8.333 1.00 81.25 249 ARG A C 1
ATOM 1962 O O . ARG A 1 249 ? -4.731 7.942 9.294 1.00 81.25 249 ARG A O 1
ATOM 1969 N N . VAL A 1 250 ? -5.247 7.841 7.108 1.00 79.75 250 VAL A N 1
ATOM 1970 C CA . VAL A 1 250 ? -4.890 9.234 6.801 1.00 79.75 250 VAL A CA 1
ATOM 1971 C C . VAL A 1 250 ? -5.875 9.815 5.795 1.00 79.75 250 VAL A C 1
ATOM 1973 O O . VAL A 1 250 ? -5.940 9.365 4.650 1.00 79.75 250 VAL A O 1
ATOM 1976 N N . THR A 1 251 ? -6.635 10.820 6.216 1.00 79.19 251 THR A N 1
ATOM 1977 C CA . THR A 1 251 ? -7.520 11.604 5.343 1.00 79.19 251 THR A CA 1
ATOM 1978 C C . THR A 1 251 ? -6.740 12.802 4.812 1.00 79.19 251 THR A C 1
ATOM 1980 O O . THR A 1 251 ? -6.127 13.525 5.593 1.00 79.19 251 THR A O 1
ATOM 1983 N N . LEU A 1 252 ? -6.726 12.998 3.492 1.00 76.25 252 LEU A N 1
ATOM 1984 C CA . LEU A 1 252 ? -5.958 14.084 2.868 1.00 76.25 252 LEU A CA 1
ATOM 1985 C C . LEU A 1 252 ? -6.724 15.400 2.735 1.00 76.25 252 LEU A C 1
ATOM 1987 O O . LEU A 1 252 ? -6.082 16.435 2.583 1.00 76.25 252 LEU A O 1
ATOM 1991 N N . HIS A 1 253 ? -8.058 15.374 2.802 1.00 68.00 253 HIS A N 1
ATOM 1992 C CA . HIS A 1 253 ? -8.871 16.588 2.691 1.00 68.00 253 HIS A CA 1
ATOM 1993 C C . HIS A 1 253 ? -9.324 17.122 4.031 1.00 68.00 253 HIS A C 1
ATOM 1995 O O . HIS A 1 253 ? -9.971 16.416 4.803 1.00 68.00 253 HIS A O 1
ATOM 2001 N N . ASP A 1 254 ? -9.075 18.415 4.218 1.00 56.41 254 ASP A N 1
ATOM 2002 C CA . ASP A 1 254 ? -10.034 19.294 4.873 1.00 56.41 254 ASP A CA 1
ATOM 2003 C C . ASP A 1 254 ? -11.196 19.516 3.882 1.00 56.41 254 ASP A C 1
ATOM 2005 O O . ASP A 1 254 ? -10.945 19.986 2.767 1.00 56.41 254 ASP A O 1
ATOM 2009 N N . PRO A 1 255 ? -12.454 19.188 4.232 1.00 49.09 255 PRO A N 1
ATOM 2010 C CA . PRO A 1 255 ? -13.620 19.443 3.384 1.00 49.09 255 PRO A CA 1
ATOM 2011 C C . PRO A 1 255 ? -13.749 20.891 2.872 1.00 49.09 255 PRO A C 1
ATOM 2013 O O . PRO A 1 255 ? -14.486 21.122 1.913 1.00 49.09 255 PRO A O 1
ATOM 2016 N N . ALA A 1 256 ? -13.060 21.858 3.489 1.00 46.06 256 ALA A N 1
ATOM 2017 C CA . ALA A 1 256 ? -13.073 23.270 3.116 1.00 46.06 256 ALA A CA 1
ATOM 2018 C C . ALA A 1 256 ? -11.888 23.738 2.234 1.00 46.06 256 ALA A C 1
ATOM 2020 O O . ALA A 1 256 ? -11.904 24.887 1.786 1.00 46.06 256 ALA A O 1
ATOM 2021 N N . ALA A 1 257 ? -10.875 22.904 1.955 1.00 52.97 257 ALA A N 1
ATOM 2022 C CA . ALA A 1 257 ? -9.651 23.322 1.253 1.00 52.97 257 ALA A CA 1
ATOM 2023 C C . ALA A 1 257 ? -9.562 22.815 -0.211 1.00 52.97 257 ALA A C 1
ATOM 2025 O O . ALA A 1 257 ? -9.946 21.682 -0.504 1.00 52.97 257 ALA A O 1
ATOM 2026 N N . PRO A 1 258 ? -9.016 23.605 -1.163 1.00 54.94 258 PRO A N 1
ATOM 2027 C CA . PRO A 1 258 ? -8.689 23.114 -2.504 1.00 54.94 258 PRO A CA 1
ATOM 2028 C C . PRO A 1 258 ? -7.443 22.204 -2.474 1.00 54.94 258 PRO A C 1
ATOM 2030 O O . PRO A 1 258 ? -6.455 22.554 -1.837 1.00 54.94 258 PRO A O 1
ATOM 2033 N N . GLY A 1 259 ? -7.443 21.075 -3.202 1.00 66.88 259 GLY A N 1
ATOM 2034 C CA . GLY A 1 259 ? -6.239 20.228 -3.327 1.00 66.88 259 GLY A CA 1
ATOM 2035 C C . GLY A 1 259 ? -6.453 18.715 -3.456 1.00 66.88 259 GLY A C 1
ATOM 2036 O O . GLY A 1 259 ? -5.705 17.953 -2.851 1.00 66.88 259 GLY A O 1
ATOM 2037 N N . ILE A 1 260 ? -7.448 18.258 -4.227 1.00 76.06 260 ILE A N 1
ATOM 2038 C CA . ILE A 1 260 ? -7.742 16.823 -4.400 1.00 76.06 260 ILE A CA 1
ATOM 2039 C C . ILE A 1 260 ? -6.602 16.034 -5.058 1.00 76.06 260 ILE A C 1
ATOM 2041 O O . ILE A 1 260 ? -6.030 16.463 -6.058 1.00 76.06 260 ILE A O 1
ATOM 2045 N N . ILE A 1 261 ? -6.295 14.849 -4.518 1.00 83.94 261 ILE A N 1
ATOM 2046 C CA . ILE A 1 261 ? -5.471 13.861 -5.212 1.00 83.94 261 ILE A CA 1
ATOM 2047 C C . ILE A 1 261 ? -6.299 13.319 -6.368 1.00 83.94 261 ILE A C 1
ATOM 2049 O O . ILE A 1 261 ? -7.383 12.754 -6.181 1.00 83.94 261 ILE A O 1
ATOM 2053 N N . VAL A 1 262 ? -5.762 13.468 -7.572 1.00 81.75 262 VAL A N 1
ATOM 2054 C CA . VAL A 1 262 ? -6.271 12.799 -8.763 1.00 81.75 262 VAL A CA 1
ATOM 2055 C C . VAL A 1 262 ? -5.102 12.101 -9.440 1.00 81.75 262 VAL A C 1
ATOM 2057 O O . VAL A 1 262 ? -4.086 12.711 -9.771 1.00 81.75 262 VAL A O 1
ATOM 2060 N N . ASN A 1 263 ? -5.257 10.802 -9.662 1.00 81.19 263 ASN A N 1
ATOM 2061 C CA . ASN A 1 263 ? -4.279 9.991 -10.373 1.00 81.19 263 ASN A CA 1
ATOM 2062 C C . ASN A 1 263 ? -4.541 10.126 -11.875 1.00 81.19 263 ASN A C 1
ATOM 2064 O O . ASN A 1 263 ? -5.108 9.233 -12.486 1.00 81.19 263 ASN A O 1
ATOM 2068 N N . ASN A 1 264 ? -4.236 11.277 -12.474 1.00 84.50 264 ASN A N 1
ATOM 2069 C CA . ASN A 1 264 ? -4.410 11.476 -13.921 1.00 84.50 264 ASN A CA 1
ATOM 2070 C C . ASN A 1 264 ? -3.262 12.260 -14.579 1.00 84.50 264 ASN A C 1
ATOM 2072 O O . ASN A 1 264 ? -3.416 12.731 -15.705 1.00 84.50 264 ASN A O 1
ATOM 2076 N N . VAL A 1 265 ? -2.120 12.398 -13.891 1.00 83.44 265 VAL A N 1
ATOM 2077 C CA . VAL A 1 265 ? -0.901 12.970 -14.486 1.00 83.44 265 VAL A CA 1
ATOM 2078 C C . VAL A 1 265 ? -0.483 12.100 -15.672 1.00 83.44 265 VAL A C 1
ATOM 2080 O O . VAL A 1 265 ? -0.401 10.882 -15.522 1.00 83.44 265 VAL A O 1
ATOM 2083 N N . LYS A 1 266 ? -0.227 12.726 -16.821 1.00 86.44 266 LYS A N 1
ATOM 2084 C CA . LYS A 1 266 ? 0.305 12.100 -18.041 1.00 86.44 266 LYS A CA 1
ATOM 2085 C C . LYS A 1 266 ? 1.734 12.571 -18.297 1.00 86.44 266 LYS A C 1
ATOM 2087 O O . LYS A 1 266 ? 2.201 13.469 -17.599 1.00 86.44 266 LYS A O 1
ATOM 2092 N N . ASP A 1 267 ? 2.398 11.972 -19.282 1.00 86.81 267 ASP A N 1
ATOM 2093 C CA . ASP A 1 267 ? 3.769 12.305 -19.679 1.00 86.81 267 ASP A CA 1
ATOM 2094 C C . ASP A 1 267 ? 4.791 12.083 -18.551 1.00 86.81 267 ASP A C 1
ATOM 2096 O O . ASP A 1 267 ? 5.843 12.736 -18.503 1.00 86.81 267 ASP A O 1
ATOM 2100 N N . VAL A 1 268 ? 4.476 11.160 -17.631 1.00 85.44 268 VAL A N 1
ATOM 2101 C CA . VAL A 1 268 ? 5.366 10.796 -16.528 1.00 85.44 268 VAL A CA 1
ATOM 2102 C C . VAL A 1 268 ? 6.472 9.900 -17.058 1.00 85.44 268 VAL A C 1
ATOM 2104 O O . VAL A 1 268 ? 6.218 8.796 -17.530 1.00 85.44 268 VAL A O 1
ATOM 2107 N N . VAL A 1 269 ? 7.712 10.369 -16.960 1.00 86.25 269 VAL A N 1
ATOM 2108 C CA . VAL A 1 269 ? 8.868 9.654 -17.527 1.00 86.25 269 VAL A CA 1
ATOM 2109 C C . VAL A 1 269 ? 9.474 8.636 -16.566 1.00 86.25 269 VAL A C 1
ATOM 2111 O O . VAL A 1 269 ? 10.243 7.779 -16.991 1.00 86.25 269 VAL A O 1
ATOM 2114 N N . THR A 1 270 ? 9.117 8.702 -15.283 1.00 86.06 270 THR A N 1
ATOM 2115 C CA . THR A 1 270 ? 9.525 7.704 -14.297 1.00 86.06 270 THR A CA 1
ATOM 2116 C C . THR A 1 270 ? 8.798 6.383 -14.564 1.00 86.06 270 THR A C 1
ATOM 2118 O O . THR A 1 270 ? 7.563 6.372 -14.565 1.00 86.06 270 THR A O 1
ATOM 2121 N N . PRO A 1 271 ? 9.519 5.268 -14.776 1.00 91.25 271 PRO A N 1
ATOM 2122 C CA . PRO A 1 271 ? 8.888 3.964 -14.925 1.00 91.25 271 PRO A CA 1
ATOM 2123 C C . PRO A 1 271 ? 8.254 3.500 -13.612 1.00 91.25 271 PRO A C 1
ATOM 2125 O O . PRO A 1 271 ? 8.622 3.947 -12.525 1.00 91.25 271 PRO A O 1
ATOM 2128 N N . PHE A 1 272 ? 7.327 2.548 -13.700 1.00 94.69 272 PHE A N 1
ATOM 2129 C CA . PHE A 1 272 ? 6.915 1.792 -12.521 1.00 94.69 272 PHE A CA 1
ATOM 2130 C C . PHE A 1 272 ? 8.066 0.905 -12.043 1.00 94.69 272 PHE A C 1
ATOM 2132 O O . PHE A 1 272 ? 8.616 0.132 -12.825 1.00 94.69 272 PHE A O 1
ATOM 2139 N N . ILE A 1 273 ? 8.431 1.004 -10.770 1.00 94.50 273 ILE A N 1
ATOM 2140 C CA . ILE A 1 273 ? 9.561 0.285 -10.181 1.00 94.50 273 ILE A CA 1
ATOM 2141 C C . ILE A 1 273 ? 9.071 -0.544 -8.996 1.00 94.50 273 ILE A C 1
ATOM 2143 O O . ILE A 1 273 ? 8.285 -0.061 -8.182 1.00 94.50 273 ILE A O 1
ATOM 2147 N N . VAL A 1 274 ? 9.565 -1.777 -8.870 1.00 96.88 274 VAL A N 1
ATOM 2148 C CA . VAL A 1 274 ? 9.410 -2.630 -7.682 1.00 96.88 274 VAL A CA 1
ATOM 2149 C C . VAL A 1 274 ? 10.778 -2.848 -7.036 1.00 96.88 274 VAL A C 1
ATOM 2151 O O . VAL A 1 274 ? 11.750 -3.172 -7.723 1.00 96.88 274 VAL A O 1
ATOM 2154 N N . GLY A 1 275 ? 10.829 -2.696 -5.711 1.00 94.12 275 GLY A N 1
ATOM 2155 C CA . GLY A 1 275 ? 12.002 -2.972 -4.879 1.00 94.12 275 GLY A CA 1
ATOM 2156 C C . GLY A 1 275 ? 12.932 -1.787 -4.599 1.00 94.12 275 GLY A C 1
ATOM 2157 O O . GLY A 1 275 ? 13.980 -1.989 -3.989 1.00 94.12 275 GLY A O 1
ATOM 2158 N N . GLY A 1 276 ? 12.600 -0.563 -5.017 1.00 89.94 276 GLY A N 1
ATOM 2159 C CA . GLY A 1 276 ? 13.472 0.597 -4.800 1.00 89.94 276 GLY A CA 1
ATOM 2160 C C . GLY A 1 276 ? 13.175 1.785 -5.705 1.00 89.94 276 GLY A C 1
ATOM 2161 O O . GLY A 1 276 ? 12.087 1.881 -6.280 1.00 89.94 276 GLY A O 1
ATOM 2162 N N . TRP A 1 277 ? 14.177 2.653 -5.839 1.00 83.94 277 TRP A N 1
ATOM 2163 C CA . TRP A 1 277 ? 14.254 3.704 -6.850 1.00 83.94 277 TRP A CA 1
ATOM 2164 C C . TRP A 1 277 ? 15.434 3.430 -7.774 1.00 83.94 277 TRP A C 1
ATOM 2166 O O . TRP A 1 277 ? 16.486 2.989 -7.323 1.00 83.94 277 TRP A O 1
ATOM 2176 N N . ILE A 1 278 ? 15.266 3.701 -9.066 1.00 78.75 278 ILE A N 1
ATOM 2177 C CA . ILE A 1 278 ? 16.409 3.748 -9.976 1.00 78.75 278 ILE A CA 1
ATOM 2178 C C . ILE A 1 278 ? 17.115 5.070 -9.716 1.00 78.75 278 ILE A C 1
ATOM 2180 O O . ILE A 1 278 ? 16.508 6.127 -9.888 1.00 78.75 278 ILE A O 1
ATOM 2184 N N . HIS A 1 279 ? 18.388 5.024 -9.342 1.00 76.69 279 HIS A N 1
ATOM 2185 C CA . HIS A 1 279 ? 19.175 6.238 -9.214 1.00 76.69 279 HIS A CA 1
ATOM 2186 C C . HIS A 1 279 ? 19.517 6.771 -10.612 1.00 76.69 279 HIS A C 1
ATOM 2188 O O . HIS A 1 279 ? 20.125 6.089 -11.437 1.00 76.69 279 HIS A O 1
ATOM 2194 N N . SER A 1 280 ? 19.118 8.013 -10.886 1.00 65.38 280 SER A N 1
ATOM 2195 C CA . SER A 1 280 ? 19.348 8.696 -12.168 1.00 65.38 280 SER A CA 1
ATOM 2196 C C . SER A 1 280 ? 20.744 9.331 -12.294 1.00 65.38 280 SER A C 1
ATOM 2198 O O . SER A 1 280 ? 21.088 9.853 -13.354 1.00 65.38 280 SER A O 1
ATOM 2200 N N . GLN A 1 281 ? 21.559 9.283 -11.234 1.00 60.84 281 GLN A N 1
ATOM 2201 C CA . GLN A 1 281 ? 22.899 9.877 -11.151 1.00 60.84 281 GLN A CA 1
ATOM 2202 C C . GLN A 1 281 ? 23.981 8.798 -10.995 1.00 60.84 281 GLN A C 1
ATOM 2204 O O . GLN A 1 281 ? 23.769 7.813 -10.289 1.00 60.84 281 GLN A O 1
ATOM 2209 N N . ASP A 1 282 ? 25.153 9.019 -11.600 1.00 57.59 282 ASP A N 1
ATOM 2210 C CA . ASP A 1 282 ? 26.351 8.184 -11.437 1.00 57.59 282 ASP A CA 1
ATOM 2211 C C . ASP A 1 282 ? 27.561 9.056 -11.017 1.00 57.59 282 ASP A C 1
ATOM 2213 O O . ASP A 1 282 ? 27.972 9.927 -11.790 1.00 57.59 282 ASP A O 1
ATOM 2217 N N . PRO A 1 283 ? 28.124 8.884 -9.802 1.00 63.59 283 PRO A N 1
ATOM 2218 C CA . PRO A 1 283 ? 27.664 7.971 -8.758 1.00 63.59 283 PRO A CA 1
ATOM 2219 C C . PRO A 1 283 ? 26.328 8.437 -8.150 1.00 63.59 283 PRO A C 1
ATOM 2221 O O . PRO A 1 283 ? 26.060 9.641 -8.109 1.00 63.59 283 PRO A O 1
ATOM 2224 N N . PRO A 1 284 ? 25.507 7.519 -7.613 1.00 62.19 284 PRO A N 1
ATOM 2225 C CA . PRO A 1 284 ? 24.268 7.889 -6.945 1.00 62.19 284 PRO A CA 1
ATOM 2226 C C . PRO A 1 284 ? 24.521 8.846 -5.777 1.00 62.19 284 PRO A C 1
ATOM 2228 O O . PRO A 1 284 ? 25.324 8.561 -4.880 1.00 62.19 284 PRO A O 1
ATOM 2231 N N . PHE A 1 285 ? 23.808 9.969 -5.738 1.00 52.06 285 PHE A N 1
ATOM 2232 C CA . PHE A 1 285 ? 23.709 10.765 -4.521 1.00 52.06 285 PHE A CA 1
ATOM 2233 C C . PHE A 1 285 ? 22.890 9.967 -3.499 1.00 52.06 285 PHE A C 1
ATOM 2235 O O . PHE A 1 285 ? 21.846 9.428 -3.834 1.00 52.06 285 PHE A O 1
ATOM 2242 N N . PHE A 1 286 ? 23.399 9.819 -2.273 1.00 61.44 286 PHE A N 1
ATOM 2243 C CA . PHE A 1 286 ? 22.825 8.920 -1.263 1.00 61.44 286 PHE A CA 1
ATOM 2244 C C . PHE A 1 286 ? 22.654 7.463 -1.738 1.00 61.44 286 PHE A C 1
ATOM 2246 O O . PHE A 1 286 ? 21.562 6.920 -1.649 1.00 61.44 286 PHE A O 1
ATOM 2253 N N . ILE A 1 287 ? 23.767 6.811 -2.117 1.00 51.06 287 ILE A N 1
ATOM 2254 C CA . ILE A 1 287 ? 23.966 5.388 -2.526 1.00 51.06 287 ILE A CA 1
ATOM 2255 C C . ILE A 1 287 ? 23.058 4.318 -1.869 1.00 51.06 287 ILE A C 1
ATOM 2257 O O . ILE A 1 287 ? 22.990 3.183 -2.338 1.00 51.06 287 ILE A O 1
ATOM 2261 N N . LYS A 1 288 ? 22.408 4.616 -0.744 1.00 58.84 288 LYS A N 1
ATOM 2262 C CA . LYS A 1 288 ? 21.600 3.672 0.019 1.00 58.84 288 LYS A CA 1
ATOM 2263 C C . LYS A 1 288 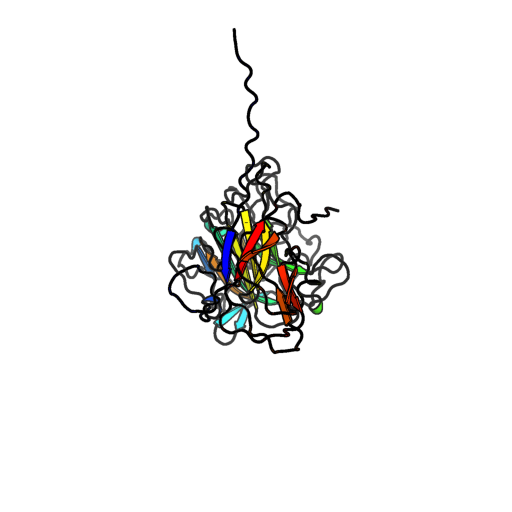? 20.117 4.040 0.106 1.00 58.84 288 LYS A C 1
ATOM 2265 O O . LYS A 1 288 ? 19.419 3.206 0.656 1.00 58.84 288 LYS A O 1
ATOM 2270 N N . SER A 1 289 ? 19.632 5.161 -0.427 1.00 69.75 289 SER A N 1
ATOM 2271 C CA . SER A 1 289 ? 18.267 5.664 -0.195 1.00 69.75 289 SER A CA 1
ATOM 2272 C C . SER A 1 289 ? 17.165 4.851 -0.875 1.00 69.75 289 SER A C 1
ATOM 2274 O O . SER A 1 289 ? 17.235 4.556 -2.058 1.00 69.75 289 SER A O 1
ATOM 2276 N N . GLY A 1 290 ? 16.130 4.461 -0.127 1.00 79.81 290 GLY A N 1
ATOM 2277 C CA . GLY A 1 290 ? 14.850 3.982 -0.669 1.00 79.81 290 GLY A CA 1
ATOM 2278 C C . GLY A 1 290 ? 14.808 2.531 -1.148 1.00 79.81 290 GLY A C 1
ATOM 2279 O O . GLY A 1 290 ? 13.721 1.958 -1.256 1.00 79.81 290 GLY A O 1
ATOM 2280 N N . ASN A 1 291 ? 15.955 1.899 -1.394 1.00 87.38 291 ASN A N 1
ATOM 2281 C CA . ASN A 1 291 ? 15.991 0.546 -1.943 1.00 87.38 291 ASN A CA 1
ATOM 2282 C C . ASN A 1 291 ? 15.620 -0.525 -0.911 1.00 87.38 291 ASN A C 1
ATOM 2284 O O . ASN A 1 291 ? 16.113 -0.565 0.223 1.00 87.38 291 ASN A O 1
ATOM 2288 N N . PHE A 1 292 ? 14.754 -1.440 -1.334 1.00 92.81 292 PHE A N 1
ATOM 2289 C CA . PHE A 1 292 ? 14.315 -2.572 -0.539 1.00 92.81 292 PHE A CA 1
ATOM 2290 C C . PHE A 1 292 ? 15.449 -3.588 -0.383 1.00 92.81 292 PHE A C 1
ATOM 2292 O O . PHE A 1 292 ? 16.187 -3.885 -1.320 1.00 92.81 292 PHE A O 1
ATOM 2299 N N . GLN A 1 293 ? 15.569 -4.156 0.815 1.00 94.38 293 GLN A N 1
ATOM 2300 C CA . GLN A 1 293 ? 16.454 -5.285 1.077 1.00 94.38 293 GLN A CA 1
ATOM 2301 C C . GLN A 1 293 ? 15.620 -6.435 1.629 1.00 94.38 293 GLN A C 1
ATOM 2303 O O . GLN A 1 293 ? 15.107 -6.358 2.749 1.00 94.38 293 GLN A O 1
ATOM 2308 N N . GLY A 1 294 ? 15.490 -7.503 0.852 1.00 96.44 294 GLY A N 1
ATOM 2309 C CA . GLY A 1 294 ? 14.636 -8.627 1.198 1.00 96.44 294 GLY A CA 1
ATOM 2310 C C . GLY A 1 294 ? 14.041 -9.307 -0.018 1.00 96.44 294 GLY A C 1
ATOM 2311 O O . GLY A 1 294 ? 14.664 -9.371 -1.073 1.00 96.44 294 GLY A O 1
ATOM 2312 N N . GLU A 1 295 ? 12.836 -9.827 0.142 1.00 97.12 295 GLU A N 1
ATOM 2313 C CA . GLU A 1 295 ? 12.083 -10.480 -0.919 1.00 97.12 295 GLU A CA 1
ATOM 2314 C C . GLU A 1 295 ? 10.668 -9.897 -0.994 1.00 97.12 295 GLU A C 1
ATOM 2316 O O . GLU A 1 295 ? 10.078 -9.546 0.030 1.00 97.12 295 GLU A O 1
ATOM 2321 N N . ILE A 1 296 ? 10.137 -9.792 -2.208 1.00 96.75 296 ILE A N 1
ATOM 2322 C CA . ILE A 1 296 ? 8.734 -9.488 -2.478 1.00 96.75 296 ILE A CA 1
ATOM 2323 C C . ILE A 1 296 ? 8.164 -10.680 -3.235 1.00 96.75 296 ILE A C 1
ATOM 2325 O O . ILE A 1 296 ? 8.747 -11.176 -4.199 1.00 96.75 296 ILE A O 1
ATOM 2329 N N . ASP A 1 297 ? 7.027 -11.134 -2.754 1.00 92.56 297 ASP A N 1
ATOM 2330 C CA . ASP A 1 297 ? 6.187 -12.146 -3.359 1.00 92.56 297 ASP A CA 1
ATOM 2331 C C . ASP A 1 297 ? 4.853 -11.480 -3.683 1.00 92.56 297 ASP A C 1
ATOM 2333 O O . ASP A 1 297 ? 4.426 -10.588 -2.952 1.00 92.56 297 ASP A O 1
ATOM 2337 N N . GLU A 1 298 ? 4.233 -11.877 -4.785 1.00 92.44 298 GLU A N 1
ATOM 2338 C CA . GLU A 1 298 ? 2.922 -11.399 -5.233 1.00 92.44 298 GLU A CA 1
ATOM 2339 C C . GLU A 1 298 ? 2.616 -9.897 -5.032 1.00 92.44 298 GLU A C 1
ATOM 2341 O O . GLU A 1 298 ? 2.183 -9.480 -3.961 1.00 92.44 298 GLU A O 1
ATOM 2346 N N . LEU A 1 299 ? 2.723 -9.068 -6.072 1.00 97.31 299 LEU A N 1
ATOM 2347 C CA . LEU A 1 299 ? 2.300 -7.661 -6.026 1.00 97.31 299 LEU A CA 1
ATOM 2348 C C . LEU A 1 299 ? 1.016 -7.448 -6.830 1.00 97.31 299 LEU A C 1
ATOM 2350 O O . LEU A 1 299 ? 0.998 -7.693 -8.036 1.00 97.31 299 LEU A O 1
ATOM 2354 N N . ARG A 1 300 ? -0.047 -6.956 -6.183 1.00 97.62 300 ARG A N 1
ATOM 2355 C CA . ARG A 1 300 ? -1.361 -6.731 -6.805 1.00 97.62 300 ARG A CA 1
ATOM 2356 C C . ARG A 1 300 ? -1.795 -5.274 -6.710 1.00 97.62 300 ARG A C 1
ATOM 2358 O O . ARG A 1 300 ? -1.766 -4.678 -5.637 1.00 97.62 300 ARG A O 1
ATOM 2365 N N . ILE A 1 301 ? -2.301 -4.743 -7.822 1.00 98.12 301 ILE A N 1
ATOM 2366 C CA . ILE A 1 301 ? -3.078 -3.497 -7.861 1.00 98.12 301 ILE A CA 1
ATOM 2367 C C . ILE A 1 301 ? -4.519 -3.846 -8.224 1.00 98.12 301 ILE A C 1
ATOM 2369 O O . ILE A 1 301 ? -4.781 -4.716 -9.057 1.00 98.12 301 ILE A O 1
ATOM 2373 N N . SER A 1 302 ? -5.491 -3.198 -7.594 1.00 97.06 302 SER A N 1
ATOM 2374 C CA . SER A 1 302 ? -6.913 -3.426 -7.862 1.00 97.06 302 SER A CA 1
ATOM 2375 C C . SER A 1 302 ? -7.724 -2.144 -7.858 1.00 97.06 302 SER A C 1
ATOM 2377 O O . SER A 1 302 ? -7.419 -1.226 -7.107 1.00 97.06 302 SER A O 1
ATOM 2379 N N . SER A 1 303 ? -8.788 -2.110 -8.657 1.00 95.38 303 SER A N 1
ATOM 2380 C CA . SER A 1 303 ? -9.695 -0.965 -8.848 1.00 95.38 303 SER A CA 1
ATOM 2381 C C . SER A 1 303 ? -10.816 -0.867 -7.800 1.00 95.38 303 SER A C 1
ATOM 2383 O O . SER A 1 303 ? -11.830 -0.203 -8.014 1.00 95.38 303 SER A O 1
ATOM 2385 N N . ILE A 1 304 ? -10.643 -1.551 -6.666 1.00 90.75 304 ILE A N 1
ATOM 2386 C CA . ILE A 1 304 ? -11.562 -1.567 -5.524 1.00 90.75 304 ILE A CA 1
ATOM 2387 C C . ILE A 1 304 ? -10.774 -1.551 -4.212 1.00 90.75 304 ILE A C 1
ATOM 2389 O O . ILE A 1 304 ? -9.594 -1.917 -4.182 1.00 90.75 304 ILE A O 1
ATOM 2393 N N . MET A 1 305 ? -11.443 -1.208 -3.110 1.00 89.81 305 MET A N 1
ATOM 2394 C CA . MET A 1 305 ? -10.973 -1.567 -1.771 1.00 89.81 305 MET A CA 1
ATOM 2395 C C . MET A 1 305 ? -11.219 -3.064 -1.512 1.00 89.81 305 MET A C 1
ATOM 2397 O O . MET A 1 305 ? -12.363 -3.522 -1.535 1.00 89.81 305 MET A O 1
ATOM 2401 N N . ARG A 1 306 ? -10.154 -3.834 -1.273 1.00 87.88 306 ARG A N 1
ATOM 2402 C CA . ARG A 1 306 ? -10.210 -5.265 -0.930 1.00 87.88 306 ARG A CA 1
ATOM 2403 C C . ARG A 1 306 ? -10.354 -5.548 0.565 1.00 87.88 306 ARG A C 1
ATOM 2405 O O . ARG A 1 306 ? -10.857 -6.606 0.934 1.00 87.88 306 ARG A O 1
ATOM 2412 N N . TYR A 1 307 ? -9.964 -4.608 1.419 1.00 85.69 307 TYR A N 1
ATOM 2413 C CA . TYR A 1 307 ? -10.067 -4.708 2.871 1.00 85.69 307 TYR A CA 1
ATOM 2414 C C . TYR A 1 307 ? -11.223 -3.850 3.373 1.00 85.69 307 TYR A C 1
ATOM 2416 O O . TYR A 1 307 ? -11.403 -2.720 2.900 1.00 85.69 307 TYR A O 1
ATOM 2424 N N . PRO A 1 308 ? -12.013 -4.361 4.328 1.00 72.69 308 PRO A N 1
ATOM 2425 C CA . PRO A 1 308 ? -13.193 -3.665 4.799 1.00 72.69 308 PRO A CA 1
ATOM 2426 C C . PRO A 1 308 ? -12.823 -2.341 5.472 1.00 72.69 308 PRO A C 1
ATOM 2428 O O . PRO A 1 308 ? -12.030 -2.294 6.409 1.00 72.69 308 PRO A O 1
ATOM 2431 N N . VAL A 1 309 ? -13.432 -1.268 4.970 1.00 72.75 309 VAL A N 1
ATOM 2432 C CA . VAL A 1 309 ? -13.423 0.073 5.557 1.00 72.75 309 VAL A CA 1
ATOM 2433 C C . VAL A 1 309 ? -14.848 0.606 5.468 1.00 72.75 309 VAL A C 1
ATOM 2435 O O . VAL A 1 309 ? -15.482 0.556 4.408 1.00 72.75 309 VAL A O 1
ATOM 2438 N N . ALA A 1 310 ? -15.380 1.106 6.575 1.00 67.00 310 ALA A N 1
ATOM 2439 C CA . ALA A 1 310 ? -16.745 1.576 6.681 1.00 67.00 310 ALA A CA 1
ATOM 2440 C C . ALA A 1 310 ? -17.010 2.696 5.675 1.00 67.00 310 ALA A C 1
ATOM 2442 O O . ALA A 1 310 ? -16.194 3.591 5.448 1.00 67.00 310 ALA A O 1
ATOM 2443 N N . GLN A 1 311 ? -18.172 2.629 5.028 1.00 65.12 311 GLN A N 1
ATOM 2444 C CA . GLN A 1 311 ? -18.562 3.567 3.973 1.00 65.12 311 GLN A CA 1
ATOM 2445 C C . GLN A 1 311 ? -19.067 4.914 4.527 1.00 65.12 311 GLN A C 1
ATOM 2447 O O . GLN A 1 311 ? -19.114 5.920 3.830 1.00 65.12 311 GLN A O 1
ATOM 2452 N N . ARG A 1 312 ? -19.434 4.918 5.801 1.00 67.31 312 ARG A N 1
ATOM 2453 C CA . ARG A 1 312 ? -19.836 6.059 6.620 1.00 67.31 312 ARG A CA 1
ATOM 2454 C C . ARG A 1 312 ? -19.363 5.768 8.031 1.00 67.31 312 ARG A C 1
ATOM 2456 O O . ARG A 1 312 ? -19.109 4.598 8.328 1.00 67.31 312 ARG A O 1
ATOM 2463 N N . MET A 1 313 ? -19.260 6.797 8.870 1.00 69.94 313 MET A N 1
ATOM 2464 C CA . MET A 1 313 ? -18.893 6.601 10.267 1.00 69.94 313 MET A CA 1
ATOM 2465 C C . MET A 1 313 ? -19.729 5.458 10.870 1.00 69.94 313 MET A C 1
ATOM 2467 O O . MET A 1 313 ? -20.937 5.372 10.642 1.00 69.94 313 MET A O 1
ATOM 2471 N N . ALA A 1 314 ? -19.078 4.529 11.560 1.00 75.44 314 ALA A N 1
ATOM 2472 C CA . ALA A 1 314 ? -19.730 3.379 12.175 1.00 75.44 314 ALA A CA 1
ATOM 2473 C C . ALA A 1 314 ? -18.933 2.917 13.389 1.00 75.44 314 ALA A C 1
ATOM 2475 O O . ALA A 1 314 ? -17.714 3.029 13.395 1.00 75.44 314 ALA A O 1
ATOM 2476 N N . ILE A 1 315 ? -19.600 2.371 14.404 1.00 77.12 315 ILE A N 1
ATOM 2477 C CA . ILE A 1 315 ? -18.928 1.700 15.523 1.00 77.12 315 ILE A CA 1
ATOM 2478 C C . ILE A 1 315 ? -18.600 0.266 15.081 1.00 77.12 315 ILE A C 1
ATOM 2480 O O . ILE A 1 315 ? -19.492 -0.467 14.657 1.00 77.12 315 ILE A O 1
ATOM 2484 N N . VAL A 1 316 ? -17.325 -0.128 15.159 1.00 67.31 316 VAL A N 1
ATOM 2485 C CA . VAL A 1 316 ? -16.817 -1.415 14.631 1.00 67.31 316 VAL A CA 1
ATOM 2486 C C . VAL A 1 316 ? -17.099 -2.574 15.586 1.00 67.31 316 VAL A C 1
ATOM 2488 O O . VAL A 1 316 ? -17.353 -3.695 15.163 1.00 67.31 316 VAL A O 1
ATOM 2491 N N . ARG A 1 317 ? -17.082 -2.316 16.899 1.00 67.56 317 ARG A N 1
ATOM 2492 C CA . ARG A 1 317 ? -17.344 -3.336 17.924 1.00 67.56 317 ARG A CA 1
ATOM 2493 C C . ARG A 1 317 ? -18.819 -3.343 18.306 1.00 67.56 317 ARG A C 1
ATOM 2495 O O . ARG A 1 317 ? -19.232 -2.605 19.193 1.00 67.56 317 ARG A O 1
ATOM 2502 N N . GLN A 1 318 ? -19.596 -4.202 17.653 1.00 69.25 318 GLN A N 1
ATOM 2503 C CA . GLN A 1 318 ? -21.018 -4.398 17.974 1.00 69.25 318 GLN A CA 1
ATOM 2504 C C . GLN A 1 318 ? -21.249 -5.456 19.068 1.00 69.25 318 GLN A C 1
ATOM 2506 O O . GLN A 1 318 ? -22.340 -5.532 19.625 1.00 69.25 318 GLN A O 1
ATOM 2511 N N . LYS A 1 319 ? -20.204 -6.221 19.425 1.00 76.88 319 LYS A N 1
ATOM 2512 C CA . LYS A 1 319 ? -20.180 -7.181 20.536 1.00 76.88 319 LYS A CA 1
ATOM 2513 C C . LYS A 1 319 ? -18.938 -6.955 21.400 1.00 76.88 319 LYS A C 1
ATOM 2515 O O . LYS A 1 319 ? -17.823 -6.854 20.883 1.00 76.88 319 LYS A O 1
ATOM 2520 N N . LEU A 1 320 ? -19.142 -6.860 22.711 1.00 78.50 320 LEU A N 1
ATOM 2521 C CA . LEU A 1 320 ? -18.070 -6.705 23.694 1.00 78.50 320 LEU A CA 1
ATOM 2522 C C . LEU A 1 320 ? -17.595 -8.083 24.191 1.00 78.50 320 LEU A C 1
ATOM 2524 O O . LEU A 1 320 ? -18.418 -8.995 24.267 1.00 78.50 320 LEU A O 1
ATOM 2528 N N . PRO A 1 321 ? -16.297 -8.252 24.509 1.00 79.25 321 PRO A N 1
ATOM 2529 C CA . PRO A 1 321 ? -15.802 -9.438 25.203 1.00 79.25 321 PRO A CA 1
ATOM 2530 C C . PRO A 1 321 ? -16.477 -9.641 26.561 1.00 79.25 321 PRO A C 1
ATOM 2532 O O . PRO A 1 321 ? -16.905 -8.680 27.200 1.00 79.25 321 PRO A O 1
ATOM 2535 N N . ASP A 1 322 ? -16.513 -10.886 27.025 1.00 80.38 322 ASP A N 1
ATOM 2536 C CA . ASP A 1 322 ? -17.062 -11.197 28.341 1.00 80.38 322 ASP A CA 1
ATOM 2537 C C . ASP A 1 322 ? -16.194 -10.583 29.449 1.00 80.38 322 ASP A C 1
ATOM 2539 O O . ASP A 1 322 ? -14.960 -10.579 29.382 1.00 80.38 322 ASP A O 1
ATOM 2543 N N . ALA A 1 323 ? -16.849 -10.058 30.485 1.00 77.69 323 ALA A N 1
ATOM 2544 C CA . ALA A 1 323 ? -16.198 -9.512 31.668 1.00 77.69 323 ALA A CA 1
ATOM 2545 C C . ALA A 1 323 ? -16.431 -10.438 32.867 1.00 77.69 323 ALA A C 1
ATOM 2547 O O . ALA A 1 323 ? -17.557 -10.867 33.115 1.00 77.69 323 ALA A O 1
ATOM 2548 N N . SER A 1 324 ? -15.384 -10.699 33.651 1.00 82.00 324 SER A N 1
ATOM 2549 C CA . SER A 1 324 ? -15.489 -11.502 34.874 1.00 82.00 324 SER A CA 1
ATOM 2550 C C . SER A 1 324 ? -15.746 -10.624 36.096 1.00 82.00 324 SER A C 1
ATOM 2552 O O . SER A 1 324 ? -15.157 -9.551 36.254 1.00 82.00 324 SER A O 1
ATOM 2554 N N . LEU A 1 325 ? -16.603 -11.099 37.001 1.00 84.75 325 LEU A N 1
ATOM 2555 C CA . LEU A 1 325 ? -16.944 -10.393 38.235 1.00 84.75 325 LEU A CA 1
ATOM 2556 C C . LEU A 1 325 ? -15.679 -10.061 39.052 1.00 84.75 325 LEU A C 1
ATOM 2558 O O . LEU A 1 325 ? -14.837 -10.926 39.279 1.00 84.75 325 LEU A O 1
ATOM 2562 N N . LYS A 1 326 ? -15.559 -8.807 39.512 1.00 83.56 326 LYS A N 1
ATOM 2563 C CA . LYS A 1 326 ? -14.429 -8.247 40.287 1.00 83.56 326 LYS A CA 1
ATOM 2564 C C . LYS A 1 326 ? -13.061 -8.255 39.585 1.00 83.56 326 LYS A C 1
ATOM 2566 O O . LYS A 1 326 ? -12.084 -7.790 40.180 1.00 83.56 326 LYS A O 1
ATOM 2571 N N . ILE A 1 327 ? -12.976 -8.701 38.334 1.00 81.12 327 ILE A N 1
ATOM 2572 C CA . ILE A 1 327 ? -11.747 -8.662 37.536 1.00 81.12 327 ILE A CA 1
ATOM 2573 C C . ILE A 1 327 ? -11.690 -7.335 36.763 1.00 81.12 327 ILE A C 1
ATOM 2575 O O . ILE A 1 327 ? -12.716 -6.904 36.235 1.00 81.12 327 ILE A O 1
ATOM 2579 N N . PRO A 1 328 ? -10.529 -6.650 36.705 1.00 86.06 328 PRO A N 1
ATOM 2580 C CA . PRO A 1 328 ? -10.374 -5.472 35.862 1.00 86.06 328 PRO A CA 1
ATOM 2581 C C . PRO A 1 328 ? -10.765 -5.763 34.414 1.00 86.06 328 PRO A C 1
ATOM 2583 O O . PRO A 1 328 ? -10.281 -6.712 33.803 1.00 86.06 328 PRO A O 1
ATOM 2586 N N . TYR A 1 329 ? -11.612 -4.905 33.869 1.00 84.38 329 TYR A N 1
ATOM 2587 C CA . TYR A 1 329 ? -12.054 -4.930 32.489 1.00 84.38 329 TYR A CA 1
ATOM 2588 C C . TYR A 1 329 ? -11.702 -3.587 31.853 1.00 84.38 329 TYR A C 1
ATOM 2590 O O . TYR A 1 329 ? -11.884 -2.538 32.473 1.00 84.38 329 TYR A O 1
ATOM 2598 N N . SER A 1 330 ? -11.148 -3.611 30.644 1.00 89.19 330 SER A N 1
ATOM 2599 C CA . SER A 1 330 ? -10.783 -2.411 29.889 1.00 89.19 330 SER A CA 1
ATOM 2600 C C . SER A 1 330 ? -10.859 -2.728 28.407 1.00 89.19 330 SER A C 1
ATOM 2602 O O . SER A 1 330 ? -10.029 -3.479 27.894 1.00 89.19 330 SER A O 1
ATOM 2604 N N . ILE A 1 331 ? -11.876 -2.197 27.731 1.00 82.50 331 ILE A N 1
ATOM 2605 C CA . ILE A 1 331 ? -12.112 -2.436 26.309 1.00 82.50 331 ILE A CA 1
ATOM 2606 C C . ILE A 1 331 ? -12.346 -1.107 25.587 1.00 82.50 331 ILE A C 1
ATOM 2608 O O . ILE A 1 331 ? -13.305 -0.402 25.907 1.00 82.50 331 ILE A O 1
ATOM 2612 N N . PRO A 1 332 ? -11.514 -0.768 24.585 1.00 82.81 332 PRO A N 1
ATOM 2613 C CA . PRO A 1 332 ? -11.749 0.391 23.740 1.00 82.81 332 PRO A CA 1
ATOM 2614 C C . PRO A 1 332 ? -12.856 0.096 22.724 1.00 82.81 332 PRO A C 1
ATOM 2616 O O . PRO A 1 332 ? -12.783 -0.883 21.967 1.00 82.81 332 PRO A O 1
ATOM 2619 N N . LEU A 1 333 ? -13.859 0.971 22.666 1.00 82.69 333 LEU A N 1
ATOM 2620 C CA . LEU A 1 333 ? -14.705 1.096 21.489 1.00 82.69 333 LEU A CA 1
ATOM 2621 C C . LEU A 1 333 ? -13.886 1.709 20.351 1.00 82.69 333 LEU A C 1
ATOM 2623 O O . LEU A 1 333 ? -12.883 2.386 20.559 1.00 82.69 333 LEU A O 1
ATOM 2627 N N . ALA A 1 334 ? -14.299 1.429 19.123 1.00 75.06 334 ALA A N 1
ATOM 2628 C CA . ALA A 1 334 ? -13.637 1.955 17.944 1.00 75.06 334 ALA A CA 1
ATOM 2629 C C . ALA A 1 334 ? -14.684 2.325 16.911 1.00 75.06 334 ALA A C 1
ATOM 2631 O O . ALA A 1 334 ? -15.683 1.615 16.745 1.00 75.06 334 ALA A O 1
ATOM 2632 N N . THR A 1 335 ? -14.431 3.417 16.205 1.00 70.25 335 THR A N 1
ATOM 2633 C CA . THR A 1 335 ? -15.158 3.743 14.992 1.00 70.25 335 THR A CA 1
ATOM 2634 C C . THR A 1 335 ? -14.333 3.395 13.767 1.00 70.25 335 THR A C 1
ATOM 2636 O O . THR A 1 335 ? -13.111 3.218 13.794 1.00 70.25 335 THR A O 1
ATOM 2639 N N . ASP A 1 336 ? -15.042 3.279 12.664 1.00 68.75 336 ASP A N 1
ATOM 2640 C CA . ASP A 1 336 ? -14.482 3.326 11.339 1.00 68.75 336 ASP A CA 1
ATOM 2641 C C . ASP A 1 336 ? -15.114 4.501 10.595 1.00 68.75 336 ASP A C 1
ATOM 2643 O O . ASP A 1 336 ? -16.200 4.951 10.955 1.00 68.75 336 ASP A O 1
ATOM 2647 N N . ALA A 1 337 ? -14.407 5.041 9.609 1.00 65.50 337 ALA A N 1
ATOM 2648 C CA . ALA A 1 337 ? -14.779 6.236 8.848 1.00 65.50 337 ALA A CA 1
ATOM 2649 C C . ALA A 1 337 ? -14.983 7.578 9.619 1.00 65.50 337 ALA A C 1
ATOM 2651 O O . ALA A 1 337 ? -15.419 8.534 8.991 1.00 65.50 337 ALA A O 1
ATOM 2652 N N . ALA A 1 338 ? -14.591 7.728 10.897 1.00 66.25 338 ALA A N 1
ATOM 2653 C CA . ALA A 1 338 ? -14.485 9.045 11.578 1.00 66.25 338 ALA A CA 1
ATOM 2654 C C . ALA A 1 338 ? -13.282 9.897 11.096 1.00 66.25 338 ALA A C 1
ATOM 2656 O O . ALA A 1 338 ? -12.235 9.325 10.816 1.00 66.25 338 ALA A O 1
ATOM 2657 N N . HIS A 1 339 ? -13.403 11.215 10.963 1.00 60.78 339 HIS A N 1
ATOM 2658 C CA . HIS A 1 339 ? -12.390 12.113 10.388 1.00 60.78 339 HIS A CA 1
ATOM 2659 C C . HIS A 1 339 ? -11.491 12.782 11.436 1.00 60.78 339 HIS A C 1
ATOM 2661 O O . HIS A 1 339 ? -10.339 13.068 11.121 1.00 60.78 339 HIS A O 1
ATOM 2667 N N . GLY A 1 340 ? -11.994 13.023 12.646 1.00 63.94 340 GLY A N 1
ATOM 2668 C CA . GLY A 1 340 ? -11.264 13.635 13.753 1.00 63.94 340 GLY A CA 1
ATOM 2669 C C . GLY A 1 340 ? -11.462 12.894 15.074 1.00 63.94 340 GLY A C 1
ATOM 2670 O O . GLY A 1 340 ? -11.774 11.699 15.101 1.00 63.94 340 GLY A O 1
ATOM 2671 N N . ASP A 1 341 ? -11.273 13.620 16.180 1.00 72.38 341 ASP A N 1
ATOM 2672 C CA . ASP A 1 341 ? -11.536 13.098 17.522 1.00 72.38 341 ASP A CA 1
ATOM 2673 C C . ASP A 1 341 ? -13.005 12.653 17.632 1.00 72.38 341 ASP A C 1
ATOM 2675 O O . ASP A 1 341 ? -13.933 13.331 17.176 1.00 72.38 341 ASP A O 1
ATOM 2679 N N . VAL A 1 342 ? -13.219 11.495 18.256 1.00 79.31 342 VAL A N 1
ATOM 2680 C CA . VAL A 1 342 ? -14.548 10.903 18.414 1.00 79.31 342 VAL A CA 1
ATOM 2681 C C . VAL A 1 342 ? -15.000 11.062 19.853 1.00 79.31 342 VAL A C 1
ATOM 2683 O O . VAL A 1 342 ? -14.429 10.450 20.749 1.00 79.31 342 VAL A O 1
ATOM 2686 N N . ALA A 1 343 ? -16.072 11.823 20.056 1.00 83.88 343 ALA A N 1
ATOM 2687 C CA . ALA A 1 343 ? -16.756 11.894 21.338 1.00 83.88 343 ALA A CA 1
ATOM 2688 C C . ALA A 1 343 ? -17.768 10.750 21.464 1.00 83.88 343 ALA A C 1
ATOM 2690 O O . ALA A 1 343 ? -18.558 10.483 20.549 1.00 83.88 343 ALA A O 1
ATOM 2691 N N . TRP A 1 344 ? -17.773 10.100 22.616 1.00 88.19 344 TRP A N 1
ATOM 2692 C CA . TRP A 1 344 ? -18.624 8.966 22.934 1.00 88.19 344 TRP A CA 1
ATOM 2693 C C . TRP A 1 344 ? -19.698 9.376 23.929 1.00 88.19 344 TRP A C 1
ATOM 2695 O O . TRP A 1 344 ? -19.525 10.299 24.716 1.00 88.19 344 TRP A O 1
ATOM 2705 N N . LYS A 1 345 ? -20.858 8.726 23.848 1.00 90.44 345 LYS A N 1
ATOM 2706 C CA . LYS A 1 345 ? -21.926 8.914 24.827 1.00 90.44 345 LYS A CA 1
ATOM 2707 C C . LYS A 1 345 ? -22.805 7.681 24.911 1.00 90.44 345 LYS A C 1
ATOM 2709 O O . LYS A 1 345 ? -23.274 7.184 23.884 1.00 90.44 345 LYS A O 1
ATOM 2714 N N . LEU A 1 346 ? -23.115 7.241 26.126 1.00 90.56 346 LEU A N 1
ATOM 2715 C CA . LEU A 1 346 ? -24.171 6.259 26.357 1.00 90.56 346 LEU A CA 1
ATOM 2716 C C . LEU A 1 346 ? -25.544 6.946 26.246 1.00 90.56 346 LEU A C 1
ATOM 2718 O O . LEU A 1 346 ? -25.853 7.868 26.998 1.00 90.56 346 LEU A O 1
ATOM 2722 N N . LEU A 1 347 ? -26.360 6.524 25.281 1.00 87.19 347 LEU A N 1
ATOM 2723 C CA . LEU A 1 347 ? -27.699 7.074 25.047 1.00 87.19 347 LEU A CA 1
ATOM 2724 C C . LEU A 1 347 ? -28.800 6.270 25.739 1.00 87.19 347 LEU A C 1
ATOM 2726 O O . LEU A 1 347 ? -29.785 6.851 26.185 1.00 87.19 347 LEU A O 1
ATOM 2730 N N . ALA A 1 348 ? -28.654 4.946 25.798 1.00 86.62 348 ALA A N 1
ATOM 2731 C CA . ALA A 1 348 ? -29.626 4.063 26.433 1.00 86.62 348 ALA A CA 1
ATOM 2732 C C . ALA A 1 348 ? -28.967 2.788 26.973 1.00 86.62 348 ALA A C 1
ATOM 2734 O O . ALA A 1 348 ? -27.915 2.356 26.495 1.00 86.62 348 ALA A O 1
ATOM 2735 N N . GLY A 1 349 ? -29.625 2.167 27.951 1.00 86.56 349 GLY A N 1
ATOM 2736 C CA . GLY A 1 349 ? -29.056 1.078 28.743 1.00 86.56 349 GLY A CA 1
ATOM 2737 C C . GLY A 1 349 ? -28.179 1.598 29.886 1.00 86.56 349 GLY A C 1
ATOM 2738 O O . GLY A 1 349 ? -27.998 2.800 30.057 1.00 86.56 349 GLY A O 1
ATOM 2739 N N . ARG A 1 350 ? -27.652 0.678 30.699 1.00 87.06 350 ARG A N 1
ATOM 2740 C CA . ARG A 1 350 ? -26.716 0.993 31.787 1.00 87.06 350 ARG A CA 1
ATOM 2741 C C . ARG A 1 350 ? -25.573 -0.008 31.793 1.00 87.06 350 ARG A C 1
ATOM 2743 O O . ARG A 1 350 ? -25.820 -1.213 31.725 1.00 87.06 350 ARG A O 1
ATOM 2750 N N . LEU A 1 351 ? -24.339 0.465 31.892 1.00 88.88 351 LEU A N 1
ATOM 2751 C CA . LEU A 1 351 ? -23.214 -0.434 32.130 1.00 88.88 351 LEU A CA 1
ATOM 2752 C C . LEU A 1 351 ? -23.419 -1.199 33.45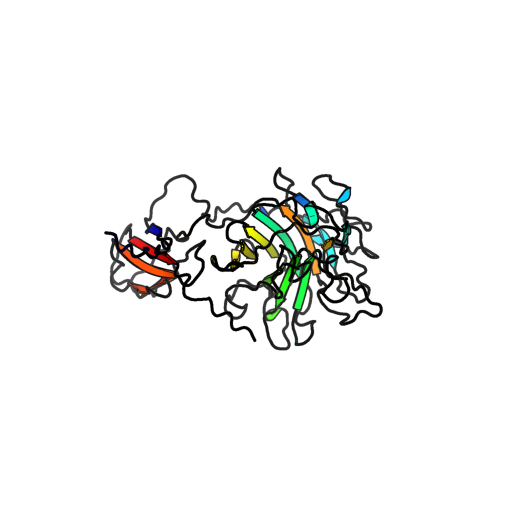4 1.00 88.88 351 LEU A C 1
ATOM 2754 O O . LEU A 1 351 ? -24.078 -0.677 34.360 1.00 88.88 351 LEU A O 1
ATOM 2758 N N . PRO A 1 352 ? -22.915 -2.442 33.573 1.00 89.88 352 PRO A N 1
ATOM 2759 C CA . PRO A 1 352 ? -22.878 -3.143 34.851 1.00 89.88 352 PRO A CA 1
ATOM 2760 C C . PRO A 1 352 ? -22.246 -2.276 35.938 1.00 89.88 352 PRO A C 1
ATOM 2762 O O . PRO A 1 352 ? -21.257 -1.590 35.681 1.00 89.88 352 PRO A O 1
ATOM 2765 N N . LYS A 1 353 ? -22.786 -2.325 37.159 1.00 89.81 353 LYS A N 1
ATOM 2766 C CA . LYS A 1 353 ? -22.223 -1.621 38.318 1.00 89.81 353 LYS A CA 1
ATOM 2767 C C . LYS A 1 353 ? -20.705 -1.824 38.389 1.00 89.81 353 LYS A C 1
ATOM 2769 O O . LYS A 1 353 ? -20.234 -2.957 38.372 1.00 89.81 353 LYS A O 1
ATOM 2774 N N . GLY A 1 354 ? -19.956 -0.727 38.499 1.00 89.25 354 GLY A N 1
ATOM 2775 C CA . GLY A 1 354 ? -18.491 -0.739 38.567 1.00 89.25 354 GLY A CA 1
ATOM 2776 C C . GLY A 1 354 ? -17.772 -0.679 37.214 1.00 89.25 354 GLY A C 1
ATOM 2777 O O . GLY A 1 354 ? -16.542 -0.653 37.205 1.00 89.25 354 GLY A O 1
ATOM 2778 N N . LEU A 1 355 ? -18.510 -0.623 36.100 1.00 91.44 355 LEU A N 1
ATOM 2779 C CA . LEU A 1 355 ? -18.002 -0.244 34.782 1.00 91.44 355 LEU A CA 1
ATOM 2780 C C . LEU A 1 355 ? -18.510 1.144 34.385 1.00 91.44 355 LEU A C 1
ATOM 2782 O O . LEU A 1 355 ? -19.645 1.500 34.699 1.00 91.44 355 LEU A O 1
ATOM 2786 N N . ASP A 1 356 ? -17.681 1.880 33.654 1.00 94.69 356 ASP A N 1
ATOM 2787 C CA . ASP A 1 356 ? -18.004 3.202 33.120 1.00 94.69 356 ASP A CA 1
ATOM 2788 C C . ASP A 1 356 ? -17.474 3.371 31.688 1.00 94.69 356 ASP A C 1
ATOM 2790 O O . ASP A 1 356 ? -16.515 2.691 31.302 1.00 94.69 356 ASP A O 1
ATOM 2794 N N . LEU A 1 357 ? -18.118 4.242 30.906 1.00 93.56 357 LEU A N 1
ATOM 2795 C CA . LEU A 1 357 ? -17.664 4.649 29.576 1.00 93.56 357 LEU A CA 1
ATOM 2796 C C . LEU A 1 357 ? -16.948 5.988 29.707 1.00 93.56 357 LEU A C 1
ATOM 2798 O O . LEU A 1 357 ? -17.537 6.980 30.115 1.00 93.56 357 LEU A O 1
ATOM 2802 N N . ASP A 1 358 ? -15.688 6.018 29.305 1.00 93.00 358 ASP A N 1
ATOM 2803 C CA . ASP A 1 358 ? -14.965 7.269 29.154 1.00 93.00 358 ASP A CA 1
ATOM 2804 C C . ASP A 1 358 ? -15.402 7.958 27.851 1.00 93.00 358 ASP A C 1
ATOM 2806 O O . ASP A 1 358 ? -15.116 7.469 26.755 1.00 93.00 358 ASP A O 1
ATOM 2810 N N . ASP A 1 359 ? -16.127 9.071 27.978 1.00 89.75 359 ASP A N 1
ATOM 2811 C CA . ASP A 1 359 ? -16.744 9.792 26.856 1.00 89.75 359 ASP A CA 1
ATOM 2812 C C . ASP A 1 359 ? -15.717 10.409 25.880 1.00 89.75 359 ASP A C 1
ATOM 2814 O O . ASP A 1 359 ? -16.053 10.687 24.729 1.00 89.75 359 ASP A O 1
ATOM 2818 N N . GLU A 1 360 ? -14.456 10.595 26.286 1.00 86.31 360 GLU A N 1
ATOM 2819 C CA . GLU A 1 360 ? -13.401 11.146 25.420 1.00 86.31 360 GLU A CA 1
ATOM 2820 C C . GLU A 1 360 ? -12.630 10.046 24.683 1.00 86.31 360 GLU A C 1
ATOM 2822 O O . GLU A 1 360 ? -12.415 10.116 23.476 1.00 86.31 360 GLU A O 1
ATOM 2827 N N . SER A 1 361 ? -12.210 9.007 25.401 1.00 83.38 361 SER A N 1
ATOM 2828 C CA . SER A 1 361 ? -11.386 7.925 24.848 1.00 83.38 361 SER A CA 1
ATOM 2829 C C . SER A 1 361 ? -12.197 6.764 24.271 1.00 83.38 361 SER A C 1
ATOM 2831 O O . SER A 1 361 ? -11.638 5.913 23.577 1.00 83.38 361 SER A O 1
ATOM 2833 N N . GLY A 1 362 ? -13.497 6.683 24.571 1.00 86.81 362 GLY A N 1
ATOM 2834 C CA . GLY A 1 362 ? -14.363 5.576 24.165 1.00 86.81 362 GLY A CA 1
ATOM 2835 C C . GLY A 1 362 ? -14.042 4.254 24.861 1.00 86.81 362 GLY A C 1
ATOM 2836 O O . GLY A 1 362 ? -14.435 3.191 24.378 1.00 86.81 362 GLY A O 1
ATOM 2837 N N . VAL A 1 363 ? -13.297 4.279 25.970 1.00 91.00 363 VAL A N 1
ATOM 2838 C CA . VAL A 1 363 ? -12.909 3.071 26.707 1.00 91.00 363 VAL A CA 1
ATOM 2839 C C . VAL A 1 363 ? -13.960 2.738 27.757 1.00 91.00 363 VAL A C 1
ATOM 2841 O O . VAL A 1 363 ? -14.217 3.532 28.659 1.00 91.00 363 VAL A O 1
ATOM 2844 N N . ILE A 1 364 ? -14.508 1.524 27.689 1.00 91.31 364 ILE A N 1
ATOM 2845 C CA . ILE A 1 364 ? -15.302 0.948 28.776 1.00 91.31 364 ILE A CA 1
ATOM 2846 C C . ILE A 1 364 ? -14.336 0.299 29.761 1.00 91.31 364 ILE A C 1
ATOM 2848 O O . ILE A 1 364 ? -13.638 -0.654 29.401 1.00 91.31 364 ILE A O 1
ATOM 2852 N N . ARG A 1 365 ? -14.286 0.792 31.000 1.00 93.25 365 ARG A N 1
ATOM 2853 C CA . ARG A 1 365 ? -13.339 0.302 32.012 1.00 93.25 365 ARG A CA 1
ATOM 2854 C C . ARG A 1 365 ? -13.932 0.196 33.408 1.00 93.25 365 ARG A C 1
ATOM 2856 O O . ARG A 1 365 ? -14.902 0.868 33.738 1.00 93.25 365 ARG A O 1
ATOM 2863 N N . GLY A 1 366 ? -13.301 -0.627 34.241 1.00 90.38 366 GLY A N 1
ATOM 2864 C CA . GLY A 1 366 ? -13.598 -0.738 35.666 1.00 90.38 366 GLY A CA 1
ATOM 2865 C C . GLY A 1 366 ? -13.517 -2.173 36.176 1.00 90.38 366 GLY A C 1
ATOM 2866 O O . GLY A 1 366 ? -12.812 -3.005 35.608 1.00 90.38 366 GLY A O 1
ATOM 2867 N N . LYS A 1 367 ? -14.232 -2.465 37.263 1.00 89.19 367 LYS A N 1
ATOM 2868 C CA . LYS A 1 367 ? -14.389 -3.820 37.811 1.00 89.19 367 LYS A CA 1
ATOM 2869 C C . LYS A 1 367 ? -15.883 -4.118 37.919 1.00 89.19 367 LYS A C 1
ATOM 2871 O O . LYS A 1 367 ? -16.546 -3.444 38.705 1.00 89.19 367 LYS A O 1
ATOM 2876 N N . PRO A 1 368 ? -16.422 -5.112 37.196 1.00 86.56 368 PRO A N 1
ATOM 2877 C CA . PRO A 1 368 ? -17.829 -5.470 37.319 1.00 86.56 368 PRO A CA 1
ATOM 2878 C C . PRO A 1 368 ? -18.162 -5.906 38.752 1.00 86.56 368 PRO A C 1
ATOM 2880 O O . PRO A 1 368 ? -17.472 -6.744 39.334 1.00 86.56 368 PRO A O 1
ATOM 2883 N N . LEU A 1 369 ? -19.224 -5.341 39.319 1.00 87.56 369 LEU A N 1
ATOM 2884 C CA . LEU A 1 369 ? -19.745 -5.635 40.659 1.00 87.56 369 LEU A CA 1
ATOM 2885 C C . LEU A 1 369 ? -21.140 -6.272 40.621 1.00 87.56 369 LEU A C 1
ATOM 2887 O O . LEU A 1 369 ? -21.686 -6.602 41.671 1.00 87.56 369 LEU A O 1
ATOM 2891 N N . GLU A 1 370 ? -21.712 -6.441 39.430 1.00 85.69 370 GLU A N 1
ATOM 2892 C CA . GLU A 1 370 ? -22.962 -7.161 39.199 1.00 85.69 370 GLU A CA 1
ATOM 2893 C C . GLU A 1 370 ? -22.812 -8.114 38.011 1.00 85.69 370 GLU A C 1
ATOM 2895 O O . GLU A 1 370 ? -22.017 -7.864 37.102 1.00 85.69 370 GLU A O 1
ATOM 2900 N N . THR A 1 371 ? -23.597 -9.189 38.022 1.00 82.44 371 THR A N 1
ATOM 2901 C CA . THR A 1 371 ? -23.723 -10.104 36.883 1.00 82.44 371 THR A CA 1
ATOM 2902 C C . THR A 1 371 ? -24.891 -9.643 36.024 1.00 82.44 371 THR A C 1
ATOM 2904 O O . THR A 1 371 ? -25.954 -9.307 36.548 1.00 82.44 371 THR A O 1
ATOM 2907 N N . VAL A 1 372 ? -24.698 -9.611 34.708 1.00 79.62 372 VAL A N 1
ATOM 2908 C CA . VAL A 1 372 ? -25.749 -9.296 33.739 1.00 79.62 372 VAL A CA 1
ATOM 2909 C C . VAL A 1 372 ? -25.688 -10.299 32.598 1.00 79.62 372 VAL A C 1
ATOM 2911 O O . VAL A 1 372 ? -24.601 -10.684 32.178 1.00 79.62 372 VAL A O 1
ATOM 2914 N N . GLU A 1 373 ? -26.844 -10.674 32.067 1.00 78.50 373 GLU A N 1
ATOM 2915 C CA . GLU A 1 373 ? -26.949 -11.480 30.852 1.00 78.50 373 GLU A CA 1
ATOM 2916 C C . GLU A 1 373 ? -27.528 -10.619 29.727 1.00 78.50 373 GLU A C 1
ATOM 2918 O O . GLU A 1 373 ? -28.456 -9.840 29.952 1.00 78.50 373 GLU A O 1
ATOM 2923 N N . ASN A 1 374 ? -26.956 -10.729 28.522 1.00 71.31 374 ASN A N 1
ATOM 2924 C CA . ASN A 1 374 ? -27.469 -10.133 27.280 1.00 71.31 374 ASN A CA 1
ATOM 2925 C C . ASN A 1 374 ? -27.882 -8.650 27.375 1.00 71.31 374 ASN A C 1
ATOM 2927 O O . ASN A 1 374 ? -28.872 -8.219 26.776 1.00 71.31 374 ASN A O 1
ATOM 2931 N N . ARG A 1 375 ? -27.130 -7.831 28.122 1.00 76.69 375 ARG A N 1
ATOM 2932 C CA . ARG A 1 375 ? -27.452 -6.406 28.241 1.00 76.69 375 ARG A CA 1
ATOM 2933 C C . ARG A 1 375 ? -27.095 -5.659 26.956 1.00 76.69 375 ARG A C 1
ATOM 2935 O O . ARG A 1 375 ? -25.940 -5.639 26.544 1.00 76.69 375 ARG A O 1
ATOM 2942 N N . THR A 1 376 ? -28.092 -4.992 26.381 1.00 82.25 376 THR A N 1
ATOM 2943 C CA . THR A 1 376 ? -27.914 -4.108 25.226 1.00 82.25 376 THR A CA 1
ATOM 2944 C C . THR A 1 376 ? -27.636 -2.679 25.684 1.00 82.25 376 THR A C 1
ATOM 2946 O O . THR A 1 376 ? -28.290 -2.170 26.598 1.00 82.25 376 THR A O 1
ATOM 2949 N N . LEU A 1 377 ? -26.669 -2.028 25.042 1.00 84.00 377 LEU A N 1
ATOM 2950 C CA . LEU A 1 377 ? -26.316 -0.626 25.268 1.00 84.00 377 LEU A CA 1
ATOM 2951 C C . LEU A 1 377 ? -26.475 0.132 23.958 1.00 84.00 377 LEU A C 1
ATOM 2953 O O . LEU A 1 377 ? -26.101 -0.374 22.909 1.00 84.00 377 LEU A O 1
ATOM 2957 N N . THR A 1 378 ? -26.992 1.353 23.997 1.00 86.25 378 THR A N 1
ATOM 2958 C CA . THR A 1 378 ? -26.971 2.232 22.823 1.00 86.25 378 THR A CA 1
ATOM 2959 C C . THR A 1 378 ? -25.896 3.273 23.028 1.00 86.25 378 THR A C 1
ATOM 2961 O O . THR A 1 378 ? -26.027 4.127 23.904 1.00 86.25 378 THR A O 1
ATOM 2964 N N . VAL A 1 379 ? -24.838 3.200 22.228 1.00 86.38 379 VAL A N 1
ATOM 2965 C CA . VAL A 1 379 ? -23.721 4.145 22.282 1.00 86.38 379 VAL A CA 1
ATOM 2966 C C . VAL A 1 379 ? -23.751 5.003 21.027 1.00 86.38 379 VAL A C 1
ATOM 2968 O O . VAL A 1 379 ? -23.971 4.513 19.917 1.00 86.38 379 VAL A O 1
ATOM 2971 N N . ARG A 1 380 ? -23.534 6.301 21.211 1.00 86.81 380 ARG A N 1
ATOM 2972 C CA . ARG A 1 380 ? -23.302 7.248 20.130 1.00 86.81 380 ARG A CA 1
ATOM 2973 C C . ARG A 1 380 ? -21.828 7.579 20.066 1.00 86.81 380 ARG A C 1
ATOM 2975 O O . ARG A 1 380 ? -21.222 7.893 21.085 1.00 86.81 380 ARG A O 1
ATOM 2982 N N . ALA A 1 381 ? -21.311 7.573 18.850 1.00 85.00 381 ALA A N 1
ATOM 2983 C CA . ALA A 1 381 ? -20.020 8.137 18.517 1.00 85.00 381 ALA A CA 1
ATOM 2984 C C . ALA A 1 381 ? -20.260 9.365 17.630 1.00 85.00 381 ALA A C 1
ATOM 2986 O O . ALA A 1 381 ? -21.038 9.294 16.676 1.00 85.00 381 ALA A O 1
ATOM 2987 N N . THR A 1 382 ? -19.640 10.491 17.974 1.00 82.31 382 THR A N 1
ATOM 2988 C CA . THR A 1 382 ? -19.758 11.760 17.243 1.00 82.31 382 THR A CA 1
ATOM 2989 C C . THR A 1 382 ? -18.376 12.192 16.789 1.00 82.31 382 THR A C 1
ATOM 2991 O O . THR A 1 382 ? -17.506 12.462 17.612 1.00 82.31 382 THR A O 1
ATOM 2994 N N . ASP A 1 383 ? -18.185 12.226 15.478 1.00 78.06 383 ASP A N 1
ATOM 2995 C CA . ASP A 1 383 ? -16.968 12.715 14.841 1.00 78.06 383 ASP A CA 1
ATOM 2996 C C . ASP A 1 383 ? -16.945 14.242 14.917 1.00 78.06 383 ASP A C 1
ATOM 2998 O O . ASP A 1 383 ? -17.897 14.893 14.481 1.00 78.06 383 ASP A O 1
ATOM 3002 N N . SER A 1 384 ? -15.898 14.800 15.521 1.00 70.69 384 SER A N 1
ATOM 3003 C CA . SER A 1 384 ? -15.730 16.243 15.693 1.00 70.69 384 SER A CA 1
ATOM 3004 C C . SER A 1 384 ? -14.570 16.724 14.812 1.00 70.69 384 SER A C 1
ATOM 3006 O O . SER A 1 384 ? -13.436 16.805 15.287 1.00 70.69 384 SER A O 1
ATOM 3008 N N . PRO A 1 385 ? -14.827 17.051 13.529 1.00 55.66 385 PRO A N 1
ATOM 3009 C CA . PRO A 1 385 ? -13.794 17.481 12.582 1.00 55.66 385 PRO A CA 1
ATOM 3010 C C . PRO A 1 385 ? -13.111 18.806 12.978 1.00 55.66 385 PRO A C 1
ATOM 3012 O O . PRO A 1 385 ? -12.039 19.111 12.468 1.00 55.66 385 PRO A O 1
ATOM 3015 N N . ASP A 1 386 ? -13.680 19.562 13.925 1.00 47.53 386 ASP A N 1
ATOM 3016 C CA . ASP A 1 386 ? -13.157 20.852 14.406 1.00 47.53 386 ASP A CA 1
ATOM 3017 C C . ASP A 1 386 ? -11.948 20.743 15.357 1.00 47.53 386 ASP A C 1
ATOM 3019 O O . ASP A 1 386 ? -11.434 21.759 15.833 1.00 47.53 386 ASP A O 1
ATOM 3023 N N . ARG A 1 387 ? -11.447 19.532 15.631 1.00 38.41 387 ARG A N 1
ATOM 3024 C CA . ARG A 1 387 ? -10.127 19.347 16.242 1.00 38.41 387 ARG A CA 1
ATOM 3025 C C . ARG A 1 387 ? -9.193 18.739 15.203 1.00 38.41 387 ARG A C 1
ATOM 3027 O O . ARG A 1 387 ? -9.298 17.541 14.941 1.00 38.41 387 ARG A O 1
ATOM 3034 N N . PRO A 1 388 ? -8.268 19.513 14.606 1.00 32.28 388 PRO A N 1
ATOM 3035 C CA . PRO A 1 388 ? -7.238 18.902 13.789 1.00 32.28 388 PRO A CA 1
ATOM 3036 C C . PRO A 1 388 ? -6.495 17.891 14.662 1.00 32.28 388 PRO A C 1
ATOM 3038 O O . PRO A 1 388 ? -5.991 18.241 15.736 1.00 32.28 388 PRO A O 1
ATOM 3041 N N . THR A 1 389 ? -6.394 16.646 14.189 1.00 34.44 389 THR A N 1
ATOM 3042 C CA . THR A 1 389 ? -5.318 15.744 14.608 1.00 34.44 389 THR A CA 1
ATOM 3043 C C . THR A 1 389 ? -4.049 16.579 14.632 1.00 34.44 389 THR A C 1
ATOM 3045 O O . THR A 1 389 ? -3.773 17.250 13.641 1.00 34.44 389 THR A O 1
ATOM 3048 N N . HIS A 1 390 ? -3.330 16.629 15.755 1.00 30.06 390 HIS A N 1
ATOM 3049 C CA . HIS A 1 390 ? -2.141 17.466 15.901 1.00 30.06 390 HIS A CA 1
ATOM 3050 C C . HIS A 1 390 ? -1.082 17.130 14.833 1.00 30.06 390 HIS A C 1
ATOM 3052 O O . HIS A 1 390 ? -0.124 16.401 15.084 1.00 30.06 390 HIS A O 1
ATOM 3058 N N . THR A 1 391 ? -1.196 17.730 13.652 1.00 30.58 391 THR A N 1
ATOM 3059 C CA . THR A 1 391 ? -0.147 17.811 12.650 1.00 30.58 391 THR A CA 1
ATOM 3060 C C . THR A 1 391 ? 0.791 18.898 13.143 1.00 30.58 391 THR A C 1
ATOM 3062 O O . THR A 1 391 ? 0.719 20.056 12.741 1.00 30.58 391 THR A O 1
ATOM 3065 N N . ARG A 1 392 ? 1.665 18.563 14.097 1.00 23.73 392 ARG A N 1
ATOM 3066 C CA . ARG A 1 392 ? 2.821 19.419 14.369 1.00 23.73 392 ARG A CA 1
ATOM 3067 C C . ARG A 1 392 ? 3.785 19.269 13.199 1.00 23.73 392 ARG A C 1
ATOM 3069 O O . ARG A 1 392 ? 4.677 18.429 13.210 1.00 23.73 392 ARG A O 1
ATOM 3076 N N . SER A 1 393 ? 3.584 20.104 12.188 1.00 25.53 393 SER A N 1
ATOM 3077 C CA . SER A 1 393 ? 4.596 20.436 11.198 1.00 25.53 393 SER A CA 1
ATOM 3078 C C . SER A 1 393 ? 5.730 21.196 11.887 1.00 25.53 393 SER A C 1
ATOM 3080 O O . SER A 1 393 ? 5.554 22.362 12.243 1.00 25.53 393 SER A O 1
ATOM 3082 N N . ARG A 1 394 ? 6.873 20.535 12.080 1.00 28.09 394 ARG A N 1
ATOM 3083 C CA . ARG A 1 394 ? 8.214 21.126 11.955 1.00 28.09 394 ARG A CA 1
ATOM 3084 C C . ARG A 1 394 ? 9.178 20.078 11.416 1.00 28.09 394 ARG A C 1
ATOM 3086 O O . ARG A 1 394 ? 9.202 18.944 11.951 1.00 28.09 394 ARG A O 1
#

Secondary structure (DSSP, 8-state):
---------------EEEEEE--S---S--S-S--S--GGGS-----TTEEEEE--TT-SSSEE--TTS-GGG-EEESS--EEEEETTTEEEEEEE--TT-TT-EEEEES-TTTTTTT-SSEEEEEEEEEE-S-S--BTTTB-EEEEEES--TTTSPPTTS--EEEEEEE--SSSS--GGG-BEEEEEEE-S-TTSSS---SS-B--SS-TTTSTTSSB-SSS-EEEEEEEETTTTEEEEEETTEEEEEEE---TTSS--------S--SEEEESS----SSSPTTTTSS--EEEEEEEEEESS--S---SS-EES-SSPPP--TTS-EEEE--EES--SEEEEEEEES---TTEEE-TTT-EEEE---S--SS--EEEEEEEETTS-------

pLDDT: mean 76.81, std 20.02, range [23.73, 98.25]

Radius of gyration: 23.54 Å; chains: 1; bounding box: 68×72×63 Å